Protein AF-0000000083591333 (afdb_homodimer)

Foldseek 3Di:
DPPPPCQPDQPFLPDDPVVVVVVLVVCLQQAEEEEPCLQPDPPDPLNQQQHQDPCLLPLVCFQWSLQRLLSLQVVVSVSRYDNDLVSHQAYEDRGEPVSQCVDPVQNALVSLLVVLQVVLVVCCVPPVQCVLQLQQRYEYEYEDPSCLCNPVPPPSCQPHHEYAYQQAWPPRPRHDPPRYAHAARERNDDQDPDAQDPVQQQAAEAEAEACPQDPLSVVLCVQPVPPPRYHYYNHDDPDPPLVRLRRYQEYEQDDGVGNGCHSVLSNLRRLHQYEYEDDIGPDHLVSPDVSVQQHHYHYSVCSNVVVVVSVPQDPVSSNRNSVVSPVQSQCDDGDSHDDPNHVNSSRSVSSVVSGDSDRND/DPPPPCQPDQPFLPDDPVNVVVLLVVCLQQAEEEEDCLQPDPPDPCNQQQHQDPCLLPLVCFQWSLQRLLSLQVVVSVSRYDNDLVSHQAYEDRGEPVSQCVDPVQNALVSLLVVLQVVLVVCCVPPVQCVLQLQQRYEYEYEDPSCLCNPVPPPSCQPHHEYAYQQAWPPRPRHDPPRYAHAARERNDDQDPDAQDPVQQQAAEAEAEACVQDPLSVVLCVQPCPPPRYHYYNHDDPDPPLVRLRRYQEYEQDDGVGNGCHSVLSNLRRLHQYEYEDDIGPDHLVSPDRSVQQHHYHYSVCSNVVVVVSVPQDPVSSNRNSVVSPVQSQCDDGDSHDDPNHVNSSRSVSSVVSGDSDRND

Sequence (722 aa):
MQNHHHQHPIQVPTTSWDLFAADFHDMLYNLKIFVYPDASNSSSPFSSVFLPHPNPLDPKLGNYFSEHMFKTSLLRASSFLTPHAQDAHFFFMPFSINSLRNDPRVRSEASIAGFVARYAEKIGREFGFWNASGGSDHFYLHCHSVGREAASRHRGLLNNAIQVTCSASYFQRFYVAHKDVGLPQVWPRPPERALNPPHARKRLVFFAGREKNSVVRQELIAAWANDTSMDIFSGNPPFPYEEGFRRSRYCLHVKGYEVNTARISDAMHYGCIPVIVSNHYDLPFNNVLDWSKFSIIVSHGDIPLLKQILLSISRHNYLNMYQNLCHVRKHFQWHRTPRTYDAFHMTLYQLWLRRGIHFFSMQNHHHQHPIQVPTTSWDLFAADFHDMLYNLKIFVYPDASNSSSPFSSVFLPHPNPLDPKLGNYFSEHMFKTSLLRASSFLTPHAQDAHFFFMPFSINSLRNDPRVRSEASIAGFVARYAEKIGREFGFWNASGGSDHFYLHCHSVGREAASRHRGLLNNAIQVTCSASYFQRFYVAHKDVGLPQVWPRPPERALNPPHARKRLVFFAGREKNSVVRQELIAAWANDTSMDIFSGNPPFPYEEGFRRSRYCLHVKGYEVNTARISDAMHYGCIPVIVSNHYDLPFNNVLDWSKFSIIVSHGDIPLLKQILLSISRHNYLNMYQNLCHVRKHFQWHRTPRTYDAFHMTLYQLWLRRGIHFFS

Radius of gyration: 26.91 Å; Cα contacts (8 Å, |Δi|>4): 1409; chains: 2; bounding box: 70×84×61 Å

Structure (mmCIF, N/CA/C/O backbone):
data_AF-0000000083591333-model_v1
#
loop_
_entity.id
_entity.type
_entity.pdbx_description
1 polymer 'Putative glycosyltransferase isoform X1'
#
loop_
_atom_site.group_PDB
_atom_site.id
_atom_site.type_symbol
_atom_site.label_atom_id
_atom_site.label_alt_id
_atom_site.label_comp_id
_atom_site.label_asym_id
_atom_site.label_entity_id
_atom_site.label_seq_id
_atom_site.pdbx_PDB_ins_code
_atom_site.Cartn_x
_atom_site.Cartn_y
_atom_site.Cartn_z
_atom_site.occupancy
_atom_site.B_iso_or_equiv
_atom_site.auth_seq_id
_atom_site.auth_comp_id
_atom_site.auth_asym_id
_atom_site.auth_atom_id
_atom_site.pdbx_PDB_model_num
ATOM 1 N N . MET A 1 1 ? -35.406 -26.406 -7.301 1 22.52 1 MET A N 1
ATOM 2 C CA . MET A 1 1 ? -34.656 -25.547 -6.375 1 22.52 1 MET A CA 1
ATOM 3 C C . MET A 1 1 ? -33.312 -25.109 -6.977 1 22.52 1 MET A C 1
ATOM 5 O O . MET A 1 1 ? -32.438 -25.938 -7.191 1 22.52 1 MET A O 1
ATOM 9 N N . GLN A 1 2 ? -33.312 -24.172 -7.961 1 23.28 2 GLN A N 1
ATOM 10 C CA . GLN A 1 2 ? -32.219 -23.688 -8.812 1 23.28 2 GLN A CA 1
ATOM 11 C C . GLN A 1 2 ? -31.078 -23.125 -7.98 1 23.28 2 GLN A C 1
ATOM 13 O O . GLN A 1 2 ? -31.266 -22.156 -7.234 1 23.28 2 GLN A O 1
ATOM 18 N N . ASN A 1 3 ? -30.203 -24 -7.48 1 26.41 3 ASN A N 1
ATOM 19 C CA . ASN A 1 3 ? -29 -23.734 -6.691 1 26.41 3 ASN A CA 1
ATOM 20 C C . ASN A 1 3 ? -28.109 -22.672 -7.359 1 26.41 3 ASN A C 1
ATOM 22 O O . ASN A 1 3 ? -27.516 -22.938 -8.406 1 26.41 3 ASN A O 1
ATOM 26 N N . HIS A 1 4 ? -28.5 -21.422 -7.316 1 30.33 4 HIS A N 1
ATOM 27 C CA . HIS A 1 4 ? -27.703 -20.281 -7.77 1 30.33 4 HIS A CA 1
ATOM 28 C C . HIS A 1 4 ? -26.281 -20.328 -7.215 1 30.33 4 HIS A C 1
ATOM 30 O O . HIS A 1 4 ? -26.094 -20.281 -6 1 30.33 4 HIS A O 1
ATOM 36 N N . HIS A 1 5 ? -25.531 -21.141 -7.836 1 32.5 5 HIS A N 1
ATOM 37 C CA . HIS A 1 5 ? -24.094 -21.188 -7.602 1 32.5 5 HIS A CA 1
ATOM 38 C C . HIS A 1 5 ? -23.484 -19.797 -7.594 1 32.5 5 HIS A C 1
ATOM 40 O O . HIS A 1 5 ? -23.609 -19.047 -8.57 1 32.5 5 HIS A O 1
ATOM 46 N N . HIS A 1 6 ? -23.516 -19.188 -6.5 1 32.84 6 HIS A N 1
ATOM 47 C CA . HIS A 1 6 ? -23.016 -17.844 -6.262 1 32.84 6 HIS A CA 1
ATOM 48 C C . HIS A 1 6 ? -21.562 -17.703 -6.688 1 32.84 6 HIS A C 1
ATOM 50 O O . HIS A 1 6 ? -20.672 -18.328 -6.086 1 32.84 6 HIS A O 1
ATOM 56 N N . GLN A 1 7 ? -21.406 -17.797 -7.996 1 35.38 7 GLN A N 1
ATOM 57 C CA . GLN A 1 7 ? -20.094 -17.266 -8.383 1 35.38 7 GLN A CA 1
ATOM 58 C C . GLN A 1 7 ? -19.766 -15.992 -7.617 1 35.38 7 GLN A C 1
ATOM 60 O O . GLN A 1 7 ? -20.578 -15.07 -7.555 1 35.38 7 GLN A O 1
ATOM 65 N N . HIS A 1 8 ? -19.047 -16.141 -6.711 1 40.19 8 HIS A N 1
ATOM 66 C CA . HIS A 1 8 ? -18.641 -14.992 -5.918 1 40.19 8 HIS A CA 1
ATOM 67 C C . HIS A 1 8 ? -18 -13.922 -6.789 1 40.19 8 HIS A C 1
ATOM 69 O O . HIS A 1 8 ? -17.141 -14.234 -7.629 1 40.19 8 HIS A O 1
ATOM 75 N N . PRO A 1 9 ? -18.625 -12.789 -6.891 1 38.97 9 PRO A N 1
ATOM 76 C CA . PRO A 1 9 ? -18.125 -11.758 -7.805 1 38.97 9 PRO A CA 1
ATOM 77 C C . PRO A 1 9 ? -16.719 -11.289 -7.457 1 38.97 9 PRO A C 1
ATOM 79 O O . PRO A 1 9 ? -16.406 -11.07 -6.281 1 38.97 9 PRO A O 1
ATOM 82 N N . ILE A 1 10 ? -15.734 -11.773 -8.188 1 42.09 10 ILE A N 1
ATOM 83 C CA . ILE A 1 10 ? -14.406 -11.156 -8.164 1 42.09 10 ILE A CA 1
ATOM 84 C C . ILE A 1 10 ? -14.531 -9.664 -8.453 1 42.09 10 ILE A C 1
ATOM 86 O O . ILE A 1 10 ? -15.242 -9.258 -9.375 1 42.09 10 ILE A O 1
ATOM 90 N N . GLN A 1 11 ? -14.234 -8.914 -7.488 1 44.5 11 GLN A N 1
ATOM 91 C CA . GLN A 1 11 ? -14.227 -7.496 -7.816 1 44.5 11 GLN A CA 1
ATOM 92 C C . GLN A 1 11 ? -13.375 -7.223 -9.055 1 44.5 11 GLN A C 1
ATOM 94 O O . GLN A 1 11 ? -12.273 -7.75 -9.188 1 44.5 11 GLN A O 1
ATOM 99 N N . VAL A 1 12 ? -14.016 -6.957 -10.242 1 42.66 12 VAL A N 1
ATOM 100 C CA . VAL A 1 12 ? -13.43 -6.551 -11.516 1 42.66 12 VAL A CA 1
ATOM 101 C C . VAL A 1 12 ? -12.414 -5.434 -11.281 1 42.66 12 VAL A C 1
ATOM 103 O O . VAL A 1 12 ? -12.672 -4.5 -10.523 1 42.66 12 VAL A O 1
ATOM 106 N N . PRO A 1 13 ? -11.102 -5.832 -11.602 1 51.75 13 PRO A N 1
ATOM 107 C CA . PRO A 1 13 ? -10.188 -4.688 -11.586 1 51.75 13 PRO A CA 1
ATOM 108 C C . PRO A 1 13 ? -10.789 -3.441 -12.227 1 51.75 13 PRO A C 1
ATOM 110 O O . PRO A 1 13 ? -11.398 -3.525 -13.297 1 51.75 13 PRO A O 1
ATOM 113 N N . THR A 1 14 ? -11.117 -2.391 -11.391 1 52.53 14 THR A N 1
ATOM 114 C CA . THR A 1 14 ? -11.867 -1.189 -11.742 1 52.53 14 THR A CA 1
ATOM 115 C C . THR A 1 14 ? -11.031 -0.264 -12.617 1 52.53 14 THR A C 1
ATOM 117 O O . THR A 1 14 ? -11.539 0.742 -13.125 1 52.53 14 THR A O 1
ATOM 120 N N . THR A 1 15 ? -9.68 -0.739 -12.852 1 60.66 15 THR A N 1
ATOM 121 C CA . THR A 1 15 ? -8.977 0.273 -13.625 1 60.66 15 THR A CA 1
ATOM 122 C C . THR A 1 15 ? -9.18 0.049 -15.125 1 60.66 15 THR A C 1
ATOM 124 O O . THR A 1 15 ? -8.969 -1.058 -15.625 1 60.66 15 THR A O 1
ATOM 127 N N . SER A 1 16 ? -9.625 0.992 -15.68 1 75.19 16 SER A N 1
ATOM 128 C CA . SER A 1 16 ? -9.75 0.927 -17.141 1 75.19 16 SER A CA 1
ATOM 129 C C . SER A 1 16 ? -8.398 0.689 -17.797 1 75.19 16 SER A C 1
ATOM 131 O O . SER A 1 16 ? -7.367 1.118 -17.281 1 75.19 16 SER A O 1
ATOM 133 N N . TRP A 1 17 ? -8.391 -0.098 -18.797 1 81.44 17 TRP A N 1
ATOM 134 C CA . TRP A 1 17 ? -7.176 -0.401 -19.531 1 81.44 17 TRP A CA 1
ATOM 135 C C . TRP A 1 17 ? -6.465 0.879 -19.969 1 81.44 17 TRP A C 1
ATOM 137 O O . TRP A 1 17 ? -5.234 0.947 -19.953 1 81.44 17 TRP A O 1
ATOM 147 N N . ASP A 1 18 ? -7.246 1.851 -20.25 1 83.88 18 ASP A N 1
ATOM 148 C CA . ASP A 1 18 ? -6.66 3.102 -20.719 1 83.88 18 ASP A CA 1
ATOM 149 C C . ASP A 1 18 ? -5.859 3.785 -19.609 1 83.88 18 ASP A C 1
ATOM 151 O O . ASP A 1 18 ? -4.77 4.309 -19.859 1 83.88 18 ASP A O 1
ATOM 155 N N . LEU A 1 19 ? -6.383 3.746 -18.5 1 87.44 19 LEU A N 1
ATOM 156 C CA . LEU A 1 19 ? -5.68 4.348 -17.375 1 87.44 19 LEU A CA 1
ATOM 157 C C . LEU A 1 19 ? -4.422 3.559 -17.031 1 87.44 19 LEU A C 1
ATOM 159 O O . LEU A 1 19 ? -3.369 4.145 -16.766 1 87.44 19 LEU A O 1
ATOM 163 N N . PHE A 1 20 ? -4.562 2.252 -17.109 1 89.81 20 PHE A N 1
ATOM 164 C CA . PHE A 1 20 ? -3.404 1.396 -16.875 1 89.81 20 PHE A CA 1
ATOM 165 C C . PHE A 1 20 ? -2.318 1.665 -17.906 1 89.81 20 PHE A C 1
ATOM 167 O O . PHE A 1 20 ? -1.159 1.892 -17.562 1 89.81 20 PHE A O 1
ATOM 174 N N . ALA A 1 21 ? -2.727 1.646 -19.125 1 90.62 21 ALA A N 1
ATOM 175 C CA . ALA A 1 21 ? -1.768 1.819 -20.203 1 90.62 21 ALA A CA 1
ATOM 176 C C . ALA A 1 21 ? -1.06 3.168 -20.109 1 90.62 21 ALA A C 1
ATOM 178 O O . ALA A 1 21 ? 0.156 3.254 -20.281 1 90.62 21 ALA A O 1
ATOM 179 N N . ALA A 1 22 ? -1.768 4.199 -19.781 1 90.56 22 ALA A N 1
ATOM 180 C CA . ALA A 1 22 ? -1.187 5.531 -19.672 1 90.56 22 ALA A CA 1
ATOM 181 C C . ALA A 1 22 ? -0.198 5.598 -18.5 1 90.56 22 ALA A C 1
ATOM 183 O O . ALA A 1 22 ? 0.906 6.129 -18.656 1 90.56 22 ALA A O 1
ATOM 184 N N . ASP A 1 23 ? -0.598 5.066 -17.359 1 91.38 23 ASP A N 1
ATOM 185 C CA . ASP A 1 23 ? 0.268 5.082 -16.188 1 91.38 23 ASP A CA 1
ATOM 186 C C . ASP A 1 23 ? 1.484 4.18 -16.391 1 91.38 23 ASP A C 1
ATOM 188 O O . ASP A 1 23 ? 2.574 4.48 -15.906 1 91.38 23 ASP A O 1
ATOM 192 N N . PHE A 1 24 ? 1.216 3.062 -17.078 1 94.38 24 PHE A N 1
ATOM 193 C CA . PHE A 1 24 ? 2.295 2.143 -17.406 1 94.38 24 PHE A CA 1
ATOM 194 C C . PHE A 1 24 ? 3.338 2.832 -18.281 1 94.38 24 PHE A C 1
ATOM 196 O O . PHE A 1 24 ? 4.539 2.68 -18.062 1 94.38 24 PHE A O 1
ATOM 203 N N . HIS A 1 25 ? 2.904 3.592 -19.219 1 93.25 25 HIS A N 1
ATOM 204 C CA . HIS A 1 25 ? 3.82 4.34 -20.062 1 93.25 25 HIS A CA 1
ATOM 205 C C . HIS A 1 25 ? 4.59 5.387 -19.266 1 93.25 25 HIS A C 1
ATOM 207 O O . HIS A 1 25 ? 5.781 5.594 -19.484 1 93.25 25 HIS A O 1
ATOM 213 N N . ASP A 1 26 ? 3.912 6.027 -18.375 1 92.69 26 ASP A N 1
ATOM 214 C CA . ASP A 1 26 ? 4.574 6.973 -17.469 1 92.69 26 ASP A CA 1
ATOM 215 C C . ASP A 1 26 ? 5.688 6.293 -16.688 1 92.69 26 ASP A C 1
ATOM 217 O O . ASP A 1 26 ? 6.766 6.859 -16.5 1 92.69 26 ASP A O 1
ATOM 221 N N . MET A 1 27 ? 5.43 5.098 -16.203 1 94.75 27 MET A N 1
ATOM 222 C CA . MET A 1 27 ? 6.43 4.324 -15.484 1 94.75 27 MET A CA 1
ATOM 223 C C . MET A 1 27 ? 7.652 4.055 -16.359 1 94.75 27 MET A C 1
ATOM 225 O O . MET A 1 27 ? 8.789 4.281 -15.93 1 94.75 27 MET A O 1
ATOM 229 N N . LEU A 1 28 ? 7.414 3.607 -17.594 1 95.31 28 LEU A N 1
ATOM 230 C CA . LEU A 1 28 ? 8.5 3.236 -18.484 1 95.31 28 LEU A CA 1
ATOM 231 C C . LEU A 1 28 ? 9.445 4.41 -18.719 1 95.31 28 LEU A C 1
ATOM 233 O O . LEU A 1 28 ? 10.656 4.219 -18.859 1 95.31 28 LEU A O 1
ATOM 237 N N . TYR A 1 29 ? 8.906 5.598 -18.609 1 92.25 29 TYR A N 1
ATOM 238 C CA . TYR A 1 29 ? 9.703 6.773 -18.953 1 92.25 29 TYR A CA 1
ATOM 239 C C . TYR A 1 29 ? 10.344 7.375 -17.703 1 92.25 29 TYR A C 1
ATOM 241 O O . TYR A 1 29 ? 11.414 7.988 -17.781 1 92.25 29 TYR A O 1
ATOM 249 N N . ASN A 1 30 ? 9.703 7.16 -16.578 1 92.5 30 ASN A N 1
ATOM 250 C CA . ASN A 1 30 ? 10.109 7.992 -15.445 1 92.5 30 ASN A CA 1
ATOM 251 C C . ASN A 1 30 ? 10.711 7.156 -14.32 1 92.5 30 ASN A C 1
ATOM 253 O O . ASN A 1 30 ? 11.469 7.668 -13.5 1 92.5 30 ASN A O 1
ATOM 257 N N . LEU A 1 31 ? 10.43 5.875 -14.203 1 95.88 31 LEU A N 1
ATOM 258 C CA . LEU A 1 31 ? 10.852 5.07 -13.062 1 95.88 31 LEU A CA 1
ATOM 259 C C . LEU A 1 31 ? 12.367 4.938 -13.016 1 95.88 31 LEU A C 1
ATOM 261 O O . LEU A 1 31 ? 13 4.594 -14.016 1 95.88 31 LEU A O 1
ATOM 265 N N . LYS A 1 32 ? 12.93 5.262 -11.891 1 96.44 32 LYS A N 1
ATOM 266 C CA . LYS A 1 32 ? 14.359 5.082 -11.641 1 96.44 32 LYS A CA 1
ATOM 267 C C . LYS A 1 32 ? 14.594 4.289 -10.359 1 96.44 32 LYS A C 1
ATOM 269 O O . LYS A 1 32 ? 13.984 4.566 -9.32 1 96.44 32 LYS A O 1
ATOM 274 N N . ILE A 1 33 ? 15.492 3.338 -10.461 1 97.75 33 ILE A N 1
ATOM 275 C CA . ILE A 1 33 ? 15.812 2.467 -9.336 1 97.75 33 ILE A CA 1
ATOM 276 C C . ILE A 1 33 ? 17.312 2.518 -9.055 1 97.75 33 ILE A C 1
ATOM 278 O O . ILE A 1 33 ? 18.125 2.416 -9.977 1 97.75 33 ILE A O 1
ATOM 282 N N . PHE A 1 34 ? 17.688 2.807 -7.828 1 97.94 34 PHE A N 1
ATOM 283 C CA . PHE A 1 34 ? 19.062 2.686 -7.355 1 97.94 34 PHE A CA 1
ATOM 284 C C . PHE A 1 34 ? 19.344 1.279 -6.836 1 97.94 34 PHE A C 1
ATOM 286 O O . PHE A 1 34 ? 18.625 0.79 -5.953 1 97.94 34 PHE A O 1
ATOM 293 N N . VAL A 1 35 ? 20.266 0.634 -7.402 1 98.25 35 VAL A N 1
ATOM 294 C CA . VAL A 1 35 ? 20.672 -0.689 -6.941 1 98.25 35 VAL A CA 1
ATOM 295 C C . VAL A 1 35 ? 21.922 -0.571 -6.078 1 98.25 35 VAL A C 1
ATOM 297 O O . VAL A 1 35 ? 22.938 0.012 -6.5 1 98.25 35 VAL A O 1
ATOM 300 N N . TYR A 1 36 ? 21.859 -1.067 -4.879 1 98 36 TYR A N 1
ATOM 301 C CA . TYR A 1 36 ? 23.031 -0.994 -4.016 1 98 36 TYR A CA 1
ATOM 302 C C . TYR A 1 36 ? 24.219 -1.723 -4.645 1 98 36 TYR A C 1
ATOM 304 O O . TYR A 1 36 ? 24.031 -2.754 -5.297 1 98 36 TYR A O 1
ATOM 312 N N . PRO A 1 37 ? 25.391 -1.319 -4.414 1 96.44 37 PRO A N 1
ATOM 313 C CA . PRO A 1 37 ? 26.578 -1.78 -5.145 1 96.44 37 PRO A CA 1
ATOM 314 C C . PRO A 1 37 ? 26.906 -3.244 -4.871 1 96.44 37 PRO A C 1
ATOM 316 O O . PRO A 1 37 ? 27.688 -3.854 -5.605 1 96.44 37 PRO A O 1
ATOM 319 N N . ASP A 1 38 ? 26.391 -3.82 -3.852 1 96.44 38 ASP A N 1
ATOM 320 C CA . ASP A 1 38 ? 26.625 -5.227 -3.541 1 96.44 38 ASP A CA 1
ATOM 321 C C . ASP A 1 38 ? 26.219 -6.121 -4.711 1 96.44 38 ASP A C 1
ATOM 323 O O . ASP A 1 38 ? 26.75 -7.223 -4.867 1 96.44 38 ASP A O 1
ATOM 327 N N . ALA A 1 39 ? 25.328 -5.684 -5.535 1 96.12 39 ALA A N 1
ATOM 328 C CA . ALA A 1 39 ? 24.828 -6.461 -6.66 1 96.12 39 ALA A CA 1
ATOM 329 C C . ALA A 1 39 ? 25.922 -6.727 -7.684 1 96.12 39 ALA A C 1
ATOM 331 O O . ALA A 1 39 ? 25.781 -7.586 -8.555 1 96.12 39 ALA A O 1
ATOM 332 N N . SER A 1 40 ? 27.016 -5.957 -7.625 1 94.19 40 SER A N 1
ATOM 333 C CA . SER A 1 40 ? 28.094 -6.098 -8.594 1 94.19 40 SER A CA 1
ATOM 334 C C . SER A 1 40 ? 29.453 -6.273 -7.898 1 94.19 40 SER A C 1
ATOM 336 O O . SER A 1 40 ? 30.5 -6.207 -8.539 1 94.19 40 SER A O 1
ATOM 338 N N . ASN A 1 41 ? 29.453 -6.445 -6.633 1 94.44 41 ASN A N 1
ATOM 339 C CA . ASN A 1 41 ? 30.688 -6.59 -5.867 1 94.44 41 ASN A CA 1
ATOM 340 C C . ASN A 1 41 ? 31.094 -8.055 -5.738 1 94.44 41 ASN A C 1
ATOM 342 O O . ASN A 1 41 ? 30.656 -8.75 -4.828 1 94.44 41 ASN A O 1
ATOM 346 N N . SER A 1 42 ? 32.062 -8.422 -6.508 1 92.56 42 SER A N 1
ATOM 347 C CA . SER A 1 42 ? 32.469 -9.82 -6.539 1 92.56 42 SER A CA 1
ATOM 348 C C . SER A 1 42 ? 33.5 -10.109 -5.445 1 92.56 42 SER A C 1
ATOM 350 O O . SER A 1 42 ? 33.812 -11.273 -5.18 1 92.56 42 SER A O 1
ATOM 352 N N . SER A 1 43 ? 34 -9.164 -4.711 1 91.62 43 SER A N 1
ATOM 353 C CA . SER A 1 43 ? 35.062 -9.336 -3.723 1 91.62 43 SER A CA 1
ATOM 354 C C . SER A 1 43 ? 34.469 -9.609 -2.336 1 91.62 43 SER A C 1
ATOM 356 O O . SER A 1 43 ? 35.188 -10.016 -1.427 1 91.62 43 SER A O 1
ATOM 358 N N . SER A 1 44 ? 33.219 -9.398 -2.199 1 89.88 44 SER A N 1
ATOM 359 C CA . SER A 1 44 ? 32.562 -9.602 -0.904 1 89.88 44 SER A CA 1
ATOM 360 C C . SER A 1 44 ? 32.531 -11.086 -0.534 1 89.88 44 SER A C 1
ATOM 362 O O . SER A 1 44 ? 32.312 -11.938 -1.396 1 89.88 44 SER A O 1
ATOM 364 N N . PRO A 1 45 ? 32.781 -11.406 0.753 1 89.38 45 PRO A N 1
ATOM 365 C CA . PRO A 1 45 ? 32.625 -12.797 1.194 1 89.38 45 PRO A CA 1
ATOM 366 C C . PRO A 1 45 ? 31.234 -13.352 0.948 1 89.38 45 PRO A C 1
ATOM 368 O O . PRO A 1 45 ? 31.047 -14.57 0.902 1 89.38 45 PRO A O 1
ATOM 371 N N . PHE A 1 46 ? 30.25 -12.5 0.772 1 91.94 46 PHE A N 1
ATOM 372 C CA . PHE A 1 46 ? 28.875 -12.914 0.506 1 91.94 46 PHE A CA 1
ATOM 373 C C . PHE A 1 46 ? 28.469 -12.57 -0.924 1 91.94 46 PHE A C 1
ATOM 375 O O . PHE A 1 46 ? 27.297 -12.336 -1.206 1 91.94 46 PHE A O 1
ATOM 382 N N . SER A 1 47 ? 29.453 -12.5 -1.783 1 93.12 47 SER A N 1
ATOM 383 C CA . SER A 1 47 ? 29.188 -12.078 -3.154 1 93.12 47 SER A CA 1
ATOM 384 C C . SER A 1 47 ? 28.125 -12.969 -3.811 1 93.12 47 SER A C 1
ATOM 386 O O . SER A 1 47 ? 27.297 -12.484 -4.586 1 93.12 47 SER A O 1
ATOM 388 N N . SER A 1 48 ? 28.062 -14.266 -3.516 1 91.25 48 SER A N 1
ATOM 389 C CA . SER A 1 48 ? 27.125 -15.195 -4.125 1 91.25 48 SER A CA 1
ATOM 390 C C . SER A 1 48 ? 25.688 -14.859 -3.748 1 91.25 48 SER A C 1
ATOM 392 O O . SER A 1 48 ? 24.75 -15.227 -4.465 1 91.25 48 SER A O 1
ATOM 394 N N . VAL A 1 49 ? 25.5 -14.188 -2.65 1 94.31 49 VAL A N 1
ATOM 395 C CA . VAL A 1 49 ? 24.188 -13.82 -2.143 1 94.31 49 VAL A CA 1
ATOM 396 C C . VAL A 1 49 ? 23.656 -12.617 -2.92 1 94.31 49 VAL A C 1
ATOM 398 O O . VAL A 1 49 ? 22.438 -12.461 -3.084 1 94.31 49 VAL A O 1
ATOM 401 N N . PHE A 1 50 ? 24.578 -11.82 -3.434 1 96.5 50 PHE A N 1
ATOM 402 C CA . PHE A 1 50 ? 24.172 -10.523 -3.969 1 96.5 50 PHE A CA 1
ATOM 403 C C . PHE A 1 50 ? 24.25 -10.523 -5.492 1 96.5 50 PHE A C 1
ATOM 405 O O . PHE A 1 50 ? 23.438 -9.875 -6.156 1 96.5 50 PHE A O 1
ATOM 412 N N . LEU A 1 51 ? 25.172 -11.258 -6.07 1 95.44 51 LEU A N 1
ATOM 413 C CA . LEU A 1 51 ? 25.391 -11.258 -7.516 1 95.44 51 LEU A CA 1
ATOM 414 C C . LEU A 1 51 ? 24.25 -11.977 -8.234 1 95.44 51 LEU A C 1
ATOM 416 O O . LEU A 1 51 ? 23.641 -12.891 -7.68 1 95.44 51 LEU A O 1
ATOM 420 N N . PRO A 1 52 ? 23.922 -11.492 -9.469 1 93.69 52 PRO A N 1
ATOM 421 C CA . PRO A 1 52 ? 22.953 -12.25 -10.25 1 93.69 52 PRO A CA 1
ATOM 422 C C . PRO A 1 52 ? 23.406 -13.68 -10.531 1 93.69 52 PRO A C 1
ATOM 424 O O . PRO A 1 52 ? 24.594 -13.93 -10.711 1 93.69 52 PRO A O 1
ATOM 427 N N . HIS A 1 53 ? 22.422 -14.516 -10.492 1 90.19 53 HIS A N 1
ATOM 428 C CA . HIS A 1 53 ? 22.75 -15.891 -10.859 1 90.19 53 HIS A CA 1
ATOM 429 C C . HIS A 1 53 ? 23.297 -15.969 -12.281 1 90.19 53 HIS A C 1
ATOM 431 O O . HIS A 1 53 ? 22.75 -15.344 -13.195 1 90.19 53 HIS A O 1
ATOM 437 N N . PRO A 1 54 ? 24.359 -16.656 -12.453 1 85.88 54 PRO A N 1
ATOM 438 C CA . PRO A 1 54 ? 24.984 -16.703 -13.781 1 85.88 54 PRO A CA 1
ATOM 439 C C . PRO A 1 54 ? 24.078 -17.328 -14.836 1 85.88 54 PRO A C 1
ATOM 441 O O . PRO A 1 54 ? 24.125 -16.938 -16 1 85.88 54 PRO A O 1
ATOM 444 N N . ASN A 1 55 ? 23.266 -18.328 -14.438 1 86.94 55 ASN A N 1
ATOM 445 C CA . ASN A 1 55 ? 22.312 -18.969 -15.336 1 86.94 55 ASN A CA 1
ATOM 446 C C . ASN A 1 55 ? 20.922 -19.062 -14.703 1 86.94 55 ASN A C 1
ATOM 448 O O . ASN A 1 55 ? 20.531 -20.141 -14.234 1 86.94 55 ASN A O 1
ATOM 452 N N . PRO A 1 56 ? 20.234 -18.047 -14.859 1 79.94 56 PRO A N 1
ATOM 453 C CA . PRO A 1 56 ? 18.922 -18.047 -14.211 1 79.94 56 PRO A CA 1
ATOM 454 C C . PRO A 1 56 ? 17.953 -19.047 -14.852 1 79.94 56 PRO A C 1
ATOM 456 O O . PRO A 1 56 ? 16.891 -19.344 -14.281 1 79.94 56 PRO A O 1
ATOM 459 N N . LEU A 1 57 ? 18.344 -19.562 -15.984 1 79.31 57 LEU A N 1
ATOM 460 C CA . LEU A 1 57 ? 17.484 -20.516 -16.656 1 79.31 57 LEU A CA 1
ATOM 461 C C . LEU A 1 57 ? 17.828 -21.953 -16.25 1 79.31 57 LEU A C 1
ATOM 463 O O . LEU A 1 57 ? 17.281 -22.906 -16.781 1 79.31 57 LEU A O 1
ATOM 467 N N . ASP A 1 58 ? 18.703 -22.016 -15.25 1 80.81 58 ASP A N 1
ATOM 468 C CA . ASP A 1 58 ? 19.031 -23.328 -14.711 1 80.81 58 ASP A CA 1
ATOM 469 C C . ASP A 1 58 ? 17.797 -24.031 -14.148 1 80.81 58 ASP A C 1
ATOM 471 O O . ASP A 1 58 ? 17.156 -23.516 -13.234 1 80.81 58 ASP A O 1
ATOM 475 N N . PRO A 1 59 ? 17.484 -25.125 -14.711 1 74.69 59 PRO A N 1
ATOM 476 C CA . PRO A 1 59 ? 16.281 -25.844 -14.25 1 74.69 59 PRO A CA 1
ATOM 477 C C . PRO A 1 59 ? 16.328 -26.172 -12.766 1 74.69 59 PRO A C 1
ATOM 479 O O . PRO A 1 59 ? 15.289 -26.375 -12.141 1 74.69 59 PRO A O 1
ATOM 482 N N . LYS A 1 60 ? 17.484 -26.141 -12.227 1 75.06 60 LYS A N 1
ATOM 483 C CA . LYS A 1 60 ? 17.656 -26.484 -10.82 1 75.06 60 LYS A CA 1
ATOM 484 C C . LYS A 1 60 ? 17.125 -25.375 -9.914 1 75.06 60 LYS A C 1
ATOM 486 O O . LYS A 1 60 ? 16.875 -25.594 -8.734 1 75.06 60 LYS A O 1
ATOM 491 N N . LEU A 1 61 ? 17.047 -24.219 -10.461 1 76.81 61 LEU A N 1
ATOM 492 C CA . LEU A 1 61 ? 16.516 -23.109 -9.664 1 76.81 61 LEU A CA 1
ATOM 493 C C . LEU A 1 61 ? 15.039 -23.344 -9.344 1 76.81 61 LEU A C 1
ATOM 495 O O . LEU A 1 61 ? 14.578 -23 -8.25 1 76.81 61 LEU A O 1
ATOM 499 N N . GLY A 1 62 ? 14.273 -23.938 -10.453 1 78.5 62 GLY A N 1
ATOM 500 C CA . GLY A 1 62 ? 12.891 -24.328 -10.234 1 78.5 62 GLY A CA 1
ATOM 501 C C . GLY A 1 62 ? 12.031 -23.203 -9.695 1 78.5 62 GLY A C 1
ATOM 502 O O . GLY A 1 62 ? 11.898 -22.156 -10.328 1 78.5 62 GLY A O 1
ATOM 503 N N . ASN A 1 63 ? 11.758 -23.312 -8.398 1 78.88 63 ASN A N 1
ATOM 504 C CA . ASN A 1 63 ? 10.797 -22.453 -7.727 1 78.88 63 ASN A CA 1
ATOM 505 C C . ASN A 1 63 ? 11.359 -21.047 -7.535 1 78.88 63 ASN A C 1
ATOM 507 O O . ASN A 1 63 ? 10.609 -20.109 -7.234 1 78.88 63 ASN A O 1
ATOM 511 N N . TYR A 1 64 ? 12.617 -20.906 -7.859 1 89.88 64 TYR A N 1
ATOM 512 C CA . TYR A 1 64 ? 13.242 -19.641 -7.508 1 89.88 64 TYR A CA 1
ATOM 513 C C . TYR A 1 64 ? 13.625 -18.859 -8.758 1 89.88 64 TYR A C 1
ATOM 515 O O . TYR A 1 64 ? 14.312 -17.828 -8.672 1 89.88 64 TYR A O 1
ATOM 523 N N . PHE A 1 65 ? 13.141 -19.375 -9.859 1 93.06 65 PHE A N 1
ATOM 524 C CA . PHE A 1 65 ? 13.43 -18.781 -11.156 1 93.06 65 PHE A CA 1
ATOM 525 C C . PHE A 1 65 ? 13.039 -17.312 -11.188 1 93.06 65 PHE A C 1
ATOM 527 O O . PHE A 1 65 ? 13.836 -16.469 -11.586 1 93.06 65 PHE A O 1
ATOM 534 N N . SER A 1 66 ? 11.852 -16.953 -10.703 1 95.19 66 SER A N 1
ATOM 535 C CA . SER A 1 66 ? 11.352 -15.586 -10.742 1 95.19 66 SER A CA 1
ATOM 536 C C . SER A 1 66 ? 12.258 -14.648 -9.953 1 95.19 66 SER A C 1
ATOM 538 O O . SER A 1 66 ? 12.531 -13.531 -10.398 1 95.19 66 SER A O 1
ATOM 540 N N . GLU A 1 67 ? 12.703 -15.102 -8.789 1 95 67 GLU A N 1
ATOM 541 C CA . GLU A 1 67 ? 13.594 -14.305 -7.949 1 95 67 GLU A CA 1
ATOM 542 C C . GLU A 1 67 ? 14.883 -13.945 -8.695 1 95 67 GLU A C 1
ATOM 544 O O . GLU A 1 67 ? 15.289 -12.781 -8.711 1 95 67 GLU A O 1
ATOM 549 N N . HIS A 1 68 ? 15.438 -14.875 -9.336 1 94.94 68 HIS A N 1
ATOM 550 C CA . HIS A 1 68 ? 16.703 -14.672 -10.023 1 94.94 68 HIS A CA 1
ATOM 551 C C . HIS A 1 68 ? 16.516 -13.906 -11.32 1 94.94 68 HIS A C 1
ATOM 553 O O . HIS A 1 68 ? 17.359 -13.07 -11.68 1 94.94 68 HIS A O 1
ATOM 559 N N . MET A 1 69 ? 15.445 -14.188 -12 1 95.31 69 MET A N 1
ATOM 560 C CA . MET A 1 69 ? 15.195 -13.508 -13.266 1 95.31 69 MET A CA 1
ATOM 561 C C . MET A 1 69 ? 14.953 -12.016 -13.039 1 95.31 69 MET A C 1
ATOM 563 O O . MET A 1 69 ? 15.367 -11.188 -13.852 1 95.31 69 MET A O 1
ATOM 567 N N . PHE A 1 70 ? 14.297 -11.68 -11.992 1 97.19 70 PHE A N 1
ATOM 568 C CA . PHE A 1 70 ? 14.055 -10.266 -11.734 1 97.19 70 PHE A CA 1
ATOM 569 C C . PHE A 1 70 ? 15.375 -9.5 -11.648 1 97.19 70 PHE A C 1
ATOM 571 O O . PHE A 1 70 ? 15.539 -8.469 -12.305 1 97.19 70 PHE A O 1
ATOM 578 N N . LYS A 1 71 ? 16.281 -9.992 -10.82 1 96.81 71 LYS A N 1
ATOM 579 C CA . LYS A 1 71 ? 17.578 -9.32 -10.656 1 96.81 71 LYS A CA 1
ATOM 580 C C . LYS A 1 71 ? 18.328 -9.242 -11.977 1 96.81 71 LYS A C 1
ATOM 582 O O . LYS A 1 71 ? 18.875 -8.188 -12.32 1 96.81 71 LYS A O 1
ATOM 587 N N . THR A 1 72 ? 18.312 -10.312 -12.672 1 95.62 72 THR A N 1
ATOM 588 C CA . THR A 1 72 ? 18.984 -10.352 -13.969 1 95.62 72 THR A CA 1
ATOM 589 C C . THR A 1 72 ? 18.391 -9.32 -14.922 1 95.62 72 THR A C 1
ATOM 591 O O . THR A 1 72 ? 19.109 -8.555 -15.562 1 95.62 72 THR A O 1
ATOM 594 N N . SER A 1 73 ? 17.078 -9.297 -15.008 1 96.69 73 SER A N 1
ATOM 595 C CA . SER A 1 73 ? 16.375 -8.367 -15.891 1 96.69 73 SER A CA 1
ATOM 596 C C . SER A 1 73 ? 16.609 -6.918 -15.477 1 96.69 73 SER A C 1
ATOM 598 O O . SER A 1 73 ? 16.875 -6.059 -16.312 1 96.69 73 SER A O 1
ATOM 600 N N . LEU A 1 74 ? 16.531 -6.68 -14.148 1 97.75 74 LEU A N 1
ATOM 601 C CA . LEU A 1 74 ? 16.703 -5.324 -13.633 1 97.75 74 LEU A CA 1
ATOM 602 C C . LEU A 1 74 ? 18.094 -4.781 -13.984 1 97.75 74 LEU A C 1
ATOM 604 O O . LEU A 1 74 ? 18.219 -3.658 -14.477 1 97.75 74 LEU A O 1
ATOM 608 N N . LEU A 1 75 ? 19.125 -5.57 -13.812 1 96.06 75 LEU A N 1
ATOM 609 C CA . LEU A 1 75 ? 20.5 -5.133 -14.016 1 96.06 75 LEU A CA 1
ATOM 610 C C . LEU A 1 75 ? 20.797 -4.934 -15.5 1 96.06 75 LEU A C 1
ATOM 612 O O . LEU A 1 75 ? 21.766 -4.273 -15.859 1 96.06 75 LEU A O 1
ATOM 616 N N . ARG A 1 76 ? 19.938 -5.457 -16.328 1 94.06 76 ARG A N 1
ATOM 617 C CA . ARG A 1 76 ? 20.125 -5.309 -17.781 1 94.06 76 ARG A CA 1
ATOM 618 C C . ARG A 1 76 ? 19.25 -4.184 -18.328 1 94.06 76 ARG A C 1
ATOM 620 O O . ARG A 1 76 ? 19.422 -3.754 -19.469 1 94.06 76 ARG A O 1
ATOM 627 N N . ALA A 1 77 ? 18.312 -3.793 -17.578 1 94.75 77 ALA A N 1
ATOM 628 C CA . ALA A 1 77 ? 17.391 -2.744 -18 1 94.75 77 ALA A CA 1
ATOM 629 C C . ALA A 1 77 ? 17.906 -1.363 -17.609 1 94.75 77 ALA A C 1
ATOM 631 O O . ALA A 1 77 ? 17.344 -0.698 -16.75 1 94.75 77 ALA A O 1
ATOM 632 N N . SER A 1 78 ? 18.766 -0.823 -18.328 1 91.31 78 SER A N 1
ATOM 633 C CA . SER A 1 78 ? 19.5 0.398 -17.984 1 91.31 78 SER A CA 1
ATOM 634 C C . SER A 1 78 ? 18.547 1.591 -17.875 1 91.31 78 SER A C 1
ATOM 636 O O . SER A 1 78 ? 18.797 2.516 -17.109 1 91.31 78 SER A O 1
ATOM 638 N N . SER A 1 79 ? 17.484 1.564 -18.641 1 95.25 79 SER A N 1
ATOM 639 C CA . SER A 1 79 ? 16.547 2.689 -18.656 1 95.25 79 SER A CA 1
ATOM 640 C C . SER A 1 79 ? 15.906 2.877 -17.281 1 95.25 79 SER A C 1
ATOM 642 O O . SER A 1 79 ? 15.43 3.965 -16.953 1 95.25 79 SER A O 1
ATOM 644 N N . PHE A 1 80 ? 15.875 1.848 -16.453 1 97.56 80 PHE A N 1
ATOM 645 C CA . PHE A 1 80 ? 15.242 1.926 -15.141 1 97.56 80 PHE A CA 1
ATOM 646 C C . PHE A 1 80 ? 16.266 2.199 -14.047 1 97.56 80 PHE A C 1
ATOM 648 O O . PHE A 1 80 ? 15.906 2.402 -12.891 1 97.56 80 PHE A O 1
ATOM 655 N N . LEU A 1 81 ? 17.516 2.197 -14.375 1 97.75 81 LEU A N 1
ATOM 656 C CA . LEU A 1 81 ? 18.547 2.305 -13.359 1 97.75 81 LEU A CA 1
ATOM 657 C C . LEU A 1 81 ? 19.109 3.725 -13.289 1 97.75 81 LEU A C 1
ATOM 659 O O . LEU A 1 81 ? 19.109 4.441 -14.289 1 97.75 81 LEU A O 1
ATOM 663 N N . THR A 1 82 ? 19.469 4.148 -12.086 1 97.38 82 THR A N 1
ATOM 664 C CA . THR A 1 82 ? 20.156 5.41 -11.875 1 97.38 82 THR A CA 1
ATOM 665 C C . THR A 1 82 ? 21.281 5.246 -10.852 1 97.38 82 THR A C 1
ATOM 667 O O . THR A 1 82 ? 21.125 4.535 -9.859 1 97.38 82 THR A O 1
ATOM 670 N N . PRO A 1 83 ? 22.422 5.816 -11.117 1 95.5 83 PRO A N 1
ATOM 671 C CA . PRO A 1 83 ? 23.484 5.809 -10.117 1 95.5 83 PRO A CA 1
ATOM 672 C C . PRO A 1 83 ? 23.312 6.898 -9.062 1 95.5 83 PRO A C 1
ATOM 674 O O . PRO A 1 83 ? 24.047 6.922 -8.062 1 95.5 83 PRO A O 1
ATOM 677 N N . HIS A 1 84 ? 22.359 7.773 -9.25 1 94.62 84 HIS A N 1
ATOM 678 C CA . HIS A 1 84 ? 22.125 8.891 -8.344 1 94.62 84 HIS A CA 1
ATOM 679 C C . HIS A 1 84 ? 20.922 8.625 -7.441 1 94.62 84 HIS A C 1
ATOM 681 O O . HIS A 1 84 ? 19.781 8.672 -7.891 1 94.62 84 HIS A O 1
ATOM 687 N N . ALA A 1 85 ? 21.188 8.453 -6.18 1 92.62 85 ALA A N 1
ATOM 688 C CA . ALA A 1 85 ? 20.141 8.125 -5.207 1 92.62 85 ALA A CA 1
ATOM 689 C C . ALA A 1 85 ? 19.047 9.18 -5.203 1 92.62 85 ALA A C 1
ATOM 691 O O . ALA A 1 85 ? 17.875 8.852 -4.996 1 92.62 85 ALA A O 1
ATOM 692 N N . GLN A 1 86 ? 19.344 10.398 -5.453 1 86.38 86 GLN A N 1
ATOM 693 C CA . GLN A 1 86 ? 18.391 11.492 -5.375 1 86.38 86 GLN A CA 1
ATOM 694 C C . GLN A 1 86 ? 17.344 11.398 -6.492 1 86.38 86 GLN A C 1
ATOM 696 O O . GLN A 1 86 ? 16.266 11.977 -6.391 1 86.38 86 GLN A O 1
ATOM 701 N N . ASP A 1 87 ? 17.734 10.617 -7.555 1 90.69 87 ASP A N 1
ATOM 702 C CA . ASP A 1 87 ? 16.844 10.469 -8.695 1 90.69 87 ASP A CA 1
ATOM 703 C C . ASP A 1 87 ? 15.992 9.203 -8.57 1 90.69 87 ASP A C 1
ATOM 705 O O . ASP A 1 87 ? 15.07 8.992 -9.359 1 90.69 87 ASP A O 1
ATOM 709 N N . ALA A 1 88 ? 16.297 8.43 -7.582 1 94.5 88 ALA A N 1
ATOM 710 C CA . ALA A 1 88 ? 15.688 7.102 -7.496 1 94.5 88 ALA A CA 1
ATOM 711 C C . ALA A 1 88 ? 14.297 7.176 -6.871 1 94.5 88 ALA A C 1
ATOM 713 O O . ALA A 1 88 ? 14.078 7.914 -5.906 1 94.5 88 ALA A O 1
ATOM 714 N N . HIS A 1 89 ? 13.398 6.449 -7.465 1 93.44 89 HIS A N 1
ATOM 715 C CA . HIS A 1 89 ? 12.094 6.234 -6.844 1 93.44 89 HIS A CA 1
ATOM 716 C C . HIS A 1 89 ? 12.141 5.086 -5.84 1 93.44 89 HIS A C 1
ATOM 718 O O . HIS A 1 89 ? 11.414 5.09 -4.848 1 93.44 89 HIS A O 1
ATOM 724 N N . PHE A 1 90 ? 13 4.137 -6.199 1 96.5 90 PHE A N 1
ATOM 725 C CA . PHE A 1 90 ? 13.125 2.955 -5.352 1 96.5 90 PHE A CA 1
ATOM 726 C C . PHE A 1 90 ? 14.586 2.535 -5.223 1 96.5 90 PHE A C 1
ATOM 728 O O . PHE A 1 90 ? 15.414 2.881 -6.07 1 96.5 90 PHE A O 1
ATOM 735 N N . PHE A 1 91 ? 14.859 1.864 -4.172 1 97.69 91 PHE A N 1
ATOM 736 C CA . PHE A 1 91 ? 16.172 1.298 -3.867 1 97.69 91 PHE A CA 1
ATOM 737 C C . PHE A 1 91 ? 16.078 -0.22 -3.75 1 97.69 91 PHE A C 1
ATOM 739 O O . PHE A 1 91 ? 15.281 -0.746 -2.975 1 97.69 91 PHE A O 1
ATOM 746 N N . PHE A 1 92 ? 16.875 -0.918 -4.551 1 98.5 92 PHE A N 1
ATOM 747 C CA . PHE A 1 92 ? 16.828 -2.375 -4.594 1 98.5 92 PHE A CA 1
ATOM 748 C C . PHE A 1 92 ? 17.875 -2.979 -3.672 1 98.5 92 PHE A C 1
ATOM 750 O O . PHE A 1 92 ? 19.062 -2.652 -3.775 1 98.5 92 PHE A O 1
ATOM 757 N N . MET A 1 93 ? 17.438 -3.764 -2.697 1 98.5 93 MET A N 1
ATOM 758 C CA . MET A 1 93 ? 18.312 -4.578 -1.863 1 98.5 93 MET A CA 1
ATOM 759 C C . MET A 1 93 ? 18.578 -5.93 -2.52 1 98.5 93 MET A C 1
ATOM 761 O O . MET A 1 93 ? 17.766 -6.848 -2.426 1 98.5 93 MET A O 1
ATOM 765 N N . PRO A 1 94 ? 19.734 -6.121 -3.084 1 97.94 94 PRO A N 1
ATOM 766 C CA . PRO A 1 94 ? 19.922 -7.18 -4.078 1 97.94 94 PRO A CA 1
ATOM 767 C C . PRO A 1 94 ? 20.281 -8.523 -3.451 1 97.94 94 PRO A C 1
ATOM 769 O O . PRO A 1 94 ? 20.75 -9.43 -4.148 1 97.94 94 PRO A O 1
ATOM 772 N N . PHE A 1 95 ? 20.062 -8.742 -2.17 1 97 95 PHE A N 1
ATOM 773 C CA . PHE A 1 95 ? 20.359 -10.055 -1.615 1 97 95 PHE A CA 1
ATOM 774 C C . PHE A 1 95 ? 19.344 -11.086 -2.113 1 97 95 PHE A C 1
ATOM 776 O O . PHE A 1 95 ? 18.188 -10.766 -2.352 1 97 95 PHE A O 1
ATOM 783 N N . SER A 1 96 ? 19.812 -12.273 -2.293 1 94.5 96 SER A N 1
ATOM 784 C CA . SER A 1 96 ? 18.969 -13.406 -2.666 1 94.5 96 SER A CA 1
ATOM 785 C C . SER A 1 96 ? 18.719 -14.328 -1.474 1 94.5 96 SER A C 1
ATOM 787 O O . SER A 1 96 ? 19.656 -14.922 -0.936 1 94.5 96 SER A O 1
ATOM 789 N N . ILE A 1 97 ? 17.5 -14.469 -1.14 1 93.94 97 ILE A N 1
ATOM 790 C CA . ILE A 1 97 ? 17.156 -15.344 -0.025 1 93.94 97 ILE A CA 1
ATOM 791 C C . ILE A 1 97 ? 17.391 -16.797 -0.42 1 93.94 97 ILE A C 1
ATOM 793 O O . ILE A 1 97 ? 17.812 -17.609 0.406 1 93.94 97 ILE A O 1
ATOM 797 N N . ASN A 1 98 ? 17.109 -17.078 -1.682 1 91.69 98 ASN A N 1
ATOM 798 C CA . ASN A 1 98 ? 17.438 -18.422 -2.172 1 91.69 98 ASN A CA 1
ATOM 799 C C . ASN A 1 98 ? 18.922 -18.734 -1.993 1 91.69 98 ASN A C 1
ATOM 801 O O . ASN A 1 98 ? 19.281 -19.828 -1.547 1 91.69 98 ASN A O 1
ATOM 805 N N . SER A 1 99 ? 19.766 -17.781 -2.301 1 91.44 99 SER A N 1
ATOM 806 C CA . SER A 1 99 ? 21.203 -17.969 -2.143 1 91.44 99 SER A CA 1
ATOM 807 C C . SER A 1 99 ? 21.594 -18.047 -0.67 1 91.44 99 SER A C 1
ATOM 809 O O . SER A 1 99 ? 22.5 -18.812 -0.296 1 91.44 99 SER A O 1
ATOM 811 N N . LEU A 1 100 ? 20.953 -17.266 0.18 1 93 100 LEU A N 1
ATOM 812 C CA . LEU A 1 100 ? 21.219 -17.297 1.613 1 93 100 LEU A CA 1
ATOM 813 C C . LEU A 1 100 ? 20.922 -18.672 2.199 1 93 100 LEU A C 1
ATOM 815 O O . LEU A 1 100 ? 21.703 -19.188 3.014 1 93 100 LEU A O 1
ATOM 819 N N . ARG A 1 101 ? 19.859 -19.25 1.781 1 90.31 101 ARG A N 1
ATOM 820 C CA . ARG A 1 101 ? 19.453 -20.547 2.299 1 90.31 101 ARG A CA 1
ATOM 821 C C . ARG A 1 101 ? 20.5 -21.609 1.964 1 90.31 101 ARG A C 1
ATOM 823 O O . ARG A 1 101 ? 20.594 -22.625 2.656 1 90.31 101 ARG A O 1
ATOM 830 N N . ASN A 1 102 ? 21.219 -21.406 0.887 1 87.69 102 ASN A N 1
ATOM 831 C CA . ASN A 1 102 ? 22.219 -22.375 0.447 1 87.69 102 ASN A CA 1
ATOM 832 C C . ASN A 1 102 ? 23.594 -22.062 1.035 1 87.69 102 ASN A C 1
ATOM 834 O O . ASN A 1 102 ? 24.547 -22.828 0.826 1 87.69 102 ASN A O 1
ATOM 838 N N . ASP A 1 103 ? 23.719 -20.953 1.703 1 89.81 103 ASP A N 1
ATOM 839 C CA . ASP A 1 103 ? 24.984 -20.594 2.352 1 89.81 103 ASP A CA 1
ATOM 840 C C . ASP A 1 103 ? 25.094 -21.219 3.736 1 89.81 103 ASP A C 1
ATOM 842 O O . ASP A 1 103 ? 24.266 -20.953 4.613 1 89.81 103 ASP A O 1
ATOM 846 N N . PRO A 1 104 ? 26.062 -21.969 3.986 1 88.5 104 PRO A N 1
ATOM 847 C CA . PRO A 1 104 ? 26.172 -22.703 5.254 1 88.5 104 PRO A CA 1
ATOM 848 C C . PRO A 1 104 ? 26.297 -21.766 6.457 1 88.5 104 PRO A C 1
ATOM 850 O O . PRO A 1 104 ? 26 -22.172 7.586 1 88.5 104 PRO A O 1
ATOM 853 N N . ARG A 1 105 ? 26.656 -20.594 6.32 1 89.25 105 ARG A N 1
ATOM 854 C CA . ARG A 1 105 ? 26.844 -19.656 7.422 1 89.25 105 ARG A CA 1
ATOM 855 C C . ARG A 1 105 ? 25.516 -19.078 7.879 1 89.25 105 ARG A C 1
ATOM 857 O O . ARG A 1 105 ? 25.391 -18.562 8.992 1 89.25 105 ARG A O 1
ATOM 864 N N . VAL A 1 106 ? 24.438 -19.047 6.984 1 87.19 106 VAL A N 1
ATOM 865 C CA . VAL A 1 106 ? 23.188 -18.344 7.234 1 87.19 106 VAL A CA 1
ATOM 866 C C . VAL A 1 106 ? 22.031 -19.141 6.656 1 87.19 106 VAL A C 1
ATOM 868 O O . VAL A 1 106 ? 21.188 -18.609 5.938 1 87.19 106 VAL A O 1
ATOM 871 N N . ARG A 1 107 ? 21.766 -20.344 7.094 1 82.81 107 ARG A N 1
ATOM 872 C CA . ARG A 1 107 ? 20.828 -21.234 6.414 1 82.81 107 ARG A CA 1
ATOM 873 C C . ARG A 1 107 ? 19.469 -21.25 7.113 1 82.81 107 ARG A C 1
ATOM 875 O O . ARG A 1 107 ? 18.438 -21.469 6.469 1 82.81 107 ARG A O 1
ATOM 882 N N . SER A 1 108 ? 19.5 -21.047 8.352 1 88.69 108 SER A N 1
ATOM 883 C CA . SER A 1 108 ? 18.25 -21.125 9.094 1 88.69 108 SER A CA 1
ATOM 884 C C . SER A 1 108 ? 17.391 -19.891 8.859 1 88.69 108 SER A C 1
ATOM 886 O O . SER A 1 108 ? 17.922 -18.828 8.508 1 88.69 108 SER A O 1
ATOM 888 N N . GLU A 1 109 ? 16.078 -20.016 9.039 1 90.38 109 GLU A N 1
ATOM 889 C CA . GLU A 1 109 ? 15.156 -18.891 8.898 1 90.38 109 GLU A CA 1
ATOM 890 C C . GLU A 1 109 ? 15.555 -17.734 9.805 1 90.38 109 GLU A C 1
ATOM 892 O O . GLU A 1 109 ? 15.547 -16.578 9.383 1 90.38 109 GLU A O 1
ATOM 897 N N . ALA A 1 110 ? 15.938 -18.109 10.984 1 92 110 ALA A N 1
ATOM 898 C CA . ALA A 1 110 ? 16.328 -17.078 11.945 1 92 110 ALA A CA 1
ATOM 899 C C . ALA A 1 110 ? 17.594 -16.359 11.5 1 92 110 ALA A C 1
ATOM 901 O O . ALA A 1 110 ? 17.703 -15.148 11.641 1 92 110 ALA A O 1
ATOM 902 N N . SER A 1 111 ? 18.562 -17.109 10.992 1 94 111 SER A N 1
ATOM 903 C CA . SER A 1 111 ? 19.812 -16.516 10.539 1 94 111 SER A CA 1
ATOM 904 C C . SER A 1 111 ? 19.609 -15.664 9.289 1 94 111 SER A C 1
ATOM 906 O O . SER A 1 111 ? 20.266 -14.641 9.109 1 94 111 SER A O 1
ATOM 908 N N . ILE A 1 112 ? 18.719 -16.062 8.469 1 95 112 ILE A N 1
ATOM 909 C CA . ILE A 1 112 ? 18.391 -15.289 7.281 1 95 112 ILE A CA 1
ATOM 910 C C . ILE A 1 112 ? 17.75 -13.961 7.691 1 95 112 ILE A C 1
ATOM 912 O O . ILE A 1 112 ? 18.156 -12.898 7.199 1 95 112 ILE A O 1
ATOM 916 N N . ALA A 1 113 ? 16.828 -14.031 8.625 1 95.88 113 ALA A N 1
ATOM 917 C CA . ALA A 1 113 ? 16.203 -12.82 9.141 1 95.88 113 ALA A CA 1
ATOM 918 C C . ALA A 1 113 ? 17.25 -11.883 9.742 1 95.88 113 ALA A C 1
ATOM 920 O O . ALA A 1 113 ? 17.188 -10.664 9.547 1 95.88 113 ALA A O 1
ATOM 921 N N . GLY A 1 114 ? 18.172 -12.477 10.469 1 96.62 114 GLY A N 1
ATOM 922 C CA . GLY A 1 114 ? 19.266 -11.688 11.031 1 96.62 114 GLY A CA 1
ATOM 923 C C . GLY A 1 114 ? 20.141 -11.047 9.969 1 96.62 114 GLY A C 1
ATOM 924 O O . GLY A 1 114 ? 20.516 -9.883 10.094 1 96.62 114 GLY A O 1
ATOM 925 N N . PHE A 1 115 ? 20.453 -11.781 8.953 1 96.56 115 PHE A N 1
ATOM 926 C CA . PHE A 1 115 ? 21.281 -11.273 7.855 1 96.56 115 PHE A CA 1
ATOM 927 C C . PHE A 1 115 ? 20.594 -10.086 7.184 1 96.56 115 PHE A C 1
ATOM 929 O O . PHE A 1 115 ? 21.234 -9.047 6.965 1 96.56 115 PHE A O 1
ATOM 936 N N . VAL A 1 116 ? 19.344 -10.227 6.879 1 97.06 116 VAL A N 1
ATOM 937 C CA . VAL A 1 116 ? 18.578 -9.195 6.176 1 97.06 116 VAL A CA 1
ATOM 938 C C . VAL A 1 116 ? 18.484 -7.945 7.051 1 97.06 116 VAL A C 1
ATOM 940 O O . VAL A 1 116 ? 18.625 -6.824 6.559 1 97.06 116 VAL A O 1
ATOM 943 N N . ALA A 1 117 ? 18.234 -8.148 8.32 1 97.81 117 ALA A N 1
ATOM 944 C CA . ALA A 1 117 ? 18.188 -7.031 9.258 1 97.81 117 ALA A CA 1
ATOM 945 C C . ALA A 1 117 ? 19.516 -6.285 9.305 1 97.81 117 ALA A C 1
ATOM 947 O O . ALA A 1 117 ? 19.547 -5.055 9.227 1 97.81 117 ALA A O 1
ATOM 948 N N . ARG A 1 118 ? 20.609 -7.02 9.414 1 97.19 118 ARG A N 1
ATOM 949 C CA . ARG A 1 118 ? 21.938 -6.418 9.469 1 97.19 118 ARG A CA 1
ATOM 950 C C . ARG A 1 118 ? 22.266 -5.699 8.164 1 97.19 118 ARG A C 1
ATOM 952 O O . ARG A 1 118 ? 22.953 -4.672 8.172 1 97.19 118 ARG A O 1
ATOM 959 N N . TYR A 1 119 ? 21.797 -6.289 7.094 1 97.44 119 TYR A N 1
ATOM 960 C CA . TYR A 1 119 ? 22.031 -5.637 5.812 1 97.44 119 TYR A CA 1
ATOM 961 C C . TYR A 1 119 ? 21.344 -4.281 5.75 1 97.44 119 TYR A C 1
ATOM 963 O O . TYR A 1 119 ? 21.922 -3.299 5.277 1 97.44 119 TYR A O 1
ATOM 971 N N . ALA A 1 120 ? 20.078 -4.227 6.184 1 97.62 120 ALA A N 1
ATOM 972 C CA . ALA A 1 120 ? 19.344 -2.963 6.238 1 97.62 120 ALA A CA 1
ATOM 973 C C . ALA A 1 120 ? 20.078 -1.941 7.102 1 97.62 120 ALA A C 1
ATOM 975 O O . ALA A 1 120 ? 20.203 -0.773 6.723 1 97.62 120 ALA A O 1
ATOM 976 N N . GLU A 1 121 ? 20.578 -2.422 8.18 1 97.56 121 GLU A N 1
ATOM 977 C CA . GLU A 1 121 ? 21.344 -1.542 9.062 1 97.56 121 GLU A CA 1
ATOM 978 C C . GLU A 1 121 ? 22.625 -1.062 8.383 1 97.56 121 GLU A C 1
ATOM 980 O O . GLU A 1 121 ? 22.984 0.111 8.492 1 97.56 121 GLU A O 1
ATOM 985 N N . LYS A 1 122 ? 23.297 -1.975 7.719 1 96.94 122 LYS A N 1
ATOM 986 C CA . LYS A 1 122 ? 24.547 -1.656 7.027 1 96.94 122 LYS A CA 1
ATOM 987 C C . LYS A 1 122 ? 24.328 -0.567 5.98 1 96.94 122 LYS A C 1
ATOM 989 O O . LYS A 1 122 ? 25.062 0.418 5.941 1 96.94 122 LYS A O 1
ATOM 994 N N . ILE A 1 123 ? 23.297 -0.709 5.141 1 96.81 123 ILE A N 1
ATOM 995 C CA . ILE A 1 123 ? 23.109 0.268 4.074 1 96.81 123 ILE A CA 1
ATOM 996 C C . ILE A 1 123 ? 22.641 1.597 4.672 1 96.81 123 ILE A C 1
ATOM 998 O O . ILE A 1 123 ? 22.938 2.662 4.129 1 96.81 123 ILE A O 1
ATOM 1002 N N . GLY A 1 124 ? 21.922 1.561 5.773 1 95.25 124 GLY A N 1
ATOM 1003 C CA . GLY A 1 124 ? 21.594 2.789 6.48 1 95.25 124 GLY A CA 1
ATOM 1004 C C . GLY A 1 124 ? 22.812 3.543 6.961 1 95.25 124 GLY A C 1
ATOM 1005 O O . GLY A 1 124 ? 22.891 4.766 6.832 1 95.25 124 GLY A O 1
ATOM 1006 N N . ARG A 1 125 ? 23.734 2.818 7.477 1 95.75 125 ARG A N 1
ATOM 1007 C CA . ARG A 1 125 ? 24.953 3.41 8.016 1 95.75 125 ARG A CA 1
ATOM 1008 C C . ARG A 1 125 ? 25.875 3.889 6.898 1 95.75 125 ARG A C 1
ATOM 1010 O O . ARG A 1 125 ? 26.422 4.988 6.969 1 95.75 125 ARG A O 1
ATOM 1017 N N . GLU A 1 126 ? 26.031 3.109 5.871 1 95.88 126 GLU A N 1
ATOM 1018 C CA . GLU A 1 126 ? 27.047 3.346 4.848 1 95.88 126 GLU A CA 1
ATOM 1019 C C . GLU A 1 126 ? 26.578 4.375 3.826 1 95.88 126 GLU A C 1
ATOM 1021 O O . GLU A 1 126 ? 27.375 5.188 3.342 1 95.88 126 GLU A O 1
ATOM 1026 N N . PHE A 1 127 ? 25.281 4.371 3.475 1 94.5 127 PHE A N 1
ATOM 1027 C CA . PHE A 1 127 ? 24.797 5.219 2.389 1 94.5 127 PHE A CA 1
ATOM 1028 C C . PHE A 1 127 ? 23.844 6.277 2.914 1 94.5 127 PHE A C 1
ATOM 1030 O O . PHE A 1 127 ? 23.719 7.355 2.33 1 94.5 127 PHE A O 1
ATOM 1037 N N . GLY A 1 128 ? 23.016 5.879 3.896 1 91.25 128 GLY A N 1
ATOM 1038 C CA . GLY A 1 128 ? 22.109 6.828 4.527 1 91.25 128 GLY A CA 1
ATOM 1039 C C . GLY A 1 128 ? 20.781 6.934 3.822 1 91.25 128 GLY A C 1
ATOM 1040 O O . GLY A 1 128 ? 19.828 7.488 4.371 1 91.25 128 GLY A O 1
ATOM 1041 N N . PHE A 1 129 ? 20.562 6.395 2.598 1 90.75 129 PHE A N 1
ATOM 1042 C CA . PHE A 1 129 ? 19.312 6.496 1.845 1 90.75 129 PHE A CA 1
ATOM 1043 C C . PHE A 1 129 ? 18.172 5.805 2.588 1 90.75 129 PHE A C 1
ATOM 1045 O O . PHE A 1 129 ? 17.047 6.305 2.604 1 90.75 129 PHE A O 1
ATOM 1052 N N . TRP A 1 130 ? 18.469 4.668 3.24 1 92.94 130 TRP A N 1
ATOM 1053 C CA . TRP A 1 130 ? 17.484 3.945 4.047 1 92.94 130 TRP A CA 1
ATOM 1054 C C . TRP A 1 130 ? 16.938 4.832 5.156 1 92.94 130 TRP A C 1
ATOM 1056 O O . TRP A 1 130 ? 15.719 4.887 5.363 1 92.94 130 TRP A O 1
ATOM 1066 N N . ASN A 1 131 ? 17.781 5.52 5.785 1 86.69 131 ASN A N 1
ATOM 1067 C CA . ASN A 1 131 ? 17.406 6.352 6.922 1 86.69 131 ASN A CA 1
ATOM 1068 C C . ASN A 1 131 ? 16.5 7.508 6.5 1 86.69 131 ASN A C 1
ATOM 1070 O O . ASN A 1 131 ? 15.641 7.941 7.266 1 86.69 131 ASN A O 1
ATOM 1074 N N . ALA A 1 132 ? 16.688 7.918 5.336 1 81.81 132 ALA A N 1
ATOM 1075 C CA . ALA A 1 132 ? 15.938 9.07 4.84 1 81.81 132 ALA A CA 1
ATOM 1076 C C . ALA A 1 132 ? 14.453 8.734 4.68 1 81.81 132 ALA A C 1
ATOM 1078 O O . ALA A 1 132 ? 13.594 9.609 4.801 1 81.81 132 ALA A O 1
ATOM 1079 N N . SER A 1 133 ? 14.125 7.484 4.477 1 85.25 133 SER A N 1
ATOM 1080 C CA . SER A 1 133 ? 12.742 7.098 4.215 1 85.25 133 SER A CA 1
ATOM 1081 C C . SER A 1 133 ? 12.273 6.035 5.203 1 85.25 133 SER A C 1
ATOM 1083 O O . SER A 1 133 ? 11.133 5.57 5.125 1 85.25 133 SER A O 1
ATOM 1085 N N . GLY A 1 134 ? 13.203 5.656 6.062 1 87.19 134 GLY A N 1
ATOM 1086 C CA . GLY A 1 134 ? 12.898 4.535 6.941 1 87.19 134 GLY A CA 1
ATOM 1087 C C . GLY A 1 134 ? 12.719 3.227 6.191 1 87.19 134 GLY A C 1
ATOM 1088 O O . GLY A 1 134 ? 12.078 2.301 6.699 1 87.19 134 GLY A O 1
ATOM 1089 N N . GLY A 1 135 ? 13.117 3.201 4.961 1 93.19 135 GLY A N 1
ATOM 1090 C CA . GLY A 1 135 ? 13.047 1.991 4.156 1 93.19 135 GLY A CA 1
ATOM 1091 C C . GLY A 1 135 ? 11.805 1.923 3.289 1 93.19 135 GLY A C 1
ATOM 1092 O O . GLY A 1 135 ? 11.633 0.976 2.518 1 93.19 135 GLY A O 1
ATOM 1093 N N . SER A 1 136 ? 10.969 2.918 3.295 1 92.38 136 SER A N 1
ATOM 1094 C CA . SER A 1 136 ? 9.672 2.854 2.629 1 92.38 136 SER A CA 1
ATOM 1095 C C . SER A 1 136 ? 9.828 2.838 1.112 1 92.38 136 SER A C 1
ATOM 1097 O O . SER A 1 136 ? 8.906 2.461 0.391 1 92.38 136 SER A O 1
ATOM 1099 N N . ASP A 1 137 ? 10.953 3.279 0.631 1 93.5 137 ASP A N 1
ATOM 1100 C CA . ASP A 1 137 ? 11.211 3.236 -0.806 1 93.5 137 ASP A CA 1
ATOM 1101 C C . ASP A 1 137 ? 12.203 2.131 -1.156 1 93.5 137 ASP A C 1
ATOM 1103 O O . ASP A 1 137 ? 12.805 2.148 -2.232 1 93.5 137 ASP A O 1
ATOM 1107 N N . HIS A 1 138 ? 12.438 1.225 -0.244 1 96.94 138 HIS A N 1
ATOM 1108 C CA . HIS A 1 138 ? 13.312 0.077 -0.473 1 96.94 138 HIS A CA 1
ATOM 1109 C C . HIS A 1 138 ? 12.5 -1.188 -0.729 1 96.94 138 HIS A C 1
ATOM 1111 O O . HIS A 1 138 ? 11.375 -1.321 -0.233 1 96.94 138 HIS A O 1
ATOM 1117 N N . PHE A 1 139 ? 13.047 -2.068 -1.545 1 98.12 139 PHE A N 1
ATOM 1118 C CA . PHE A 1 139 ? 12.367 -3.336 -1.767 1 98.12 139 PHE A CA 1
ATOM 1119 C C . PHE A 1 139 ? 13.375 -4.465 -1.975 1 98.12 139 PHE A C 1
ATOM 1121 O O . PHE A 1 139 ? 14.539 -4.211 -2.273 1 98.12 139 PHE A O 1
ATOM 1128 N N . TYR A 1 140 ? 12.969 -5.641 -1.726 1 98.12 140 TYR A N 1
ATOM 1129 C CA . TYR A 1 140 ? 13.695 -6.871 -2.006 1 98.12 140 TYR A CA 1
ATOM 1130 C C . TYR A 1 140 ? 12.75 -7.969 -2.477 1 98.12 140 TYR A C 1
ATOM 1132 O O . TYR A 1 140 ? 11.531 -7.805 -2.439 1 98.12 140 TYR A O 1
ATOM 1140 N N . LEU A 1 141 ? 13.297 -8.977 -3.016 1 96.38 141 LEU A N 1
ATOM 1141 C CA . LEU A 1 141 ? 12.453 -10 -3.617 1 96.38 141 LEU A CA 1
ATOM 1142 C C . LEU A 1 141 ? 12.867 -11.391 -3.152 1 96.38 141 LEU A C 1
ATOM 1144 O O . LEU A 1 141 ? 14.039 -11.625 -2.846 1 96.38 141 LEU A O 1
ATOM 1148 N N . HIS A 1 142 ? 11.852 -12.305 -3.074 1 93.81 142 HIS A N 1
ATOM 1149 C CA . HIS A 1 142 ? 12.18 -13.695 -2.801 1 93.81 142 HIS A CA 1
ATOM 1150 C C . HIS A 1 142 ? 11.039 -14.625 -3.195 1 93.81 142 HIS A C 1
ATOM 1152 O O . HIS A 1 142 ? 9.883 -14.203 -3.236 1 93.81 142 HIS A O 1
ATOM 1158 N N . CYS A 1 143 ? 11.305 -15.812 -3.479 1 90.88 143 CYS A N 1
ATOM 1159 C CA . CYS A 1 143 ? 10.297 -16.797 -3.832 1 90.88 143 CYS A CA 1
ATOM 1160 C C . CYS A 1 143 ? 10.398 -18.031 -2.934 1 90.88 143 CYS A C 1
ATOM 1162 O O . CYS A 1 143 ? 9.617 -18.969 -3.074 1 90.88 143 CYS A O 1
ATOM 1164 N N . HIS A 1 144 ? 11.133 -18.094 -1.97 1 81.19 144 HIS A N 1
ATOM 1165 C CA . HIS A 1 144 ? 11.203 -19.234 -1.07 1 81.19 144 HIS A CA 1
ATOM 1166 C C . HIS A 1 144 ? 10.453 -18.953 0.232 1 81.19 144 HIS A C 1
ATOM 1168 O O . HIS A 1 144 ? 10.461 -17.828 0.727 1 81.19 144 HIS A O 1
ATOM 1174 N N . SER A 1 145 ? 9.852 -20.016 0.78 1 80.88 145 SER A N 1
ATOM 1175 C CA . SER A 1 145 ? 9.062 -19.922 2.002 1 80.88 145 SER A CA 1
ATOM 1176 C C . SER A 1 145 ? 9.93 -19.484 3.184 1 80.88 145 SER A C 1
ATOM 1178 O O . SER A 1 145 ? 9.43 -18.875 4.133 1 80.88 145 SER A O 1
ATOM 1180 N N . VAL A 1 146 ? 11.188 -19.766 3.064 1 80.88 146 VAL A N 1
ATOM 1181 C CA . VAL A 1 146 ? 12.086 -19.406 4.16 1 80.88 146 VAL A CA 1
ATOM 1182 C C . VAL A 1 146 ? 12.18 -17.891 4.27 1 80.88 146 VAL A C 1
ATOM 1184 O O . VAL A 1 146 ? 12.578 -17.359 5.312 1 80.88 146 VAL A O 1
ATOM 1187 N N . GLY A 1 147 ? 11.805 -17.219 3.215 1 86.56 147 GLY A N 1
ATOM 1188 C CA . GLY A 1 147 ? 11.859 -15.758 3.207 1 86.56 147 GLY A CA 1
ATOM 1189 C C . GLY A 1 147 ? 10.672 -15.117 3.902 1 86.56 147 GLY A C 1
ATOM 1190 O O . GLY A 1 147 ? 10.656 -13.898 4.117 1 86.56 147 GLY A O 1
ATOM 1191 N N . ARG A 1 148 ? 9.719 -15.914 4.336 1 86.25 148 ARG A N 1
ATOM 1192 C CA . ARG A 1 148 ? 8.492 -15.398 4.922 1 86.25 148 ARG A CA 1
ATOM 1193 C C . ARG A 1 148 ? 8.781 -14.562 6.168 1 86.25 148 ARG A C 1
ATOM 1195 O O . ARG A 1 148 ? 8.062 -13.602 6.461 1 86.25 148 ARG A O 1
ATOM 1202 N N . GLU A 1 149 ? 9.852 -14.945 6.801 1 91.31 149 GLU A N 1
ATOM 1203 C CA . GLU A 1 149 ? 10.156 -14.258 8.055 1 91.31 149 GLU A CA 1
ATOM 1204 C C . GLU A 1 149 ? 11.391 -13.375 7.914 1 91.31 149 GLU A C 1
ATOM 1206 O O . GLU A 1 149 ? 11.969 -12.938 8.914 1 91.31 149 GLU A O 1
ATOM 1211 N N . ALA A 1 150 ? 11.773 -13.125 6.715 1 93.5 150 ALA A N 1
ATOM 1212 C CA . ALA A 1 150 ? 13.016 -12.391 6.469 1 93.5 150 ALA A CA 1
ATOM 1213 C C . ALA A 1 150 ? 12.977 -11.016 7.125 1 93.5 150 ALA A C 1
ATOM 1215 O O . ALA A 1 150 ? 14.008 -10.516 7.59 1 93.5 150 ALA A O 1
ATOM 1216 N N . ALA A 1 151 ? 11.812 -10.391 7.234 1 94.44 151 ALA A N 1
ATOM 1217 C CA . ALA A 1 151 ? 11.688 -9.031 7.742 1 94.44 151 ALA A CA 1
ATOM 1218 C C . ALA A 1 151 ? 11.422 -9.023 9.242 1 94.44 151 ALA A C 1
ATOM 1220 O O . ALA A 1 151 ? 11.32 -7.961 9.859 1 94.44 151 ALA A O 1
ATOM 1221 N N . SER A 1 152 ? 11.383 -10.156 9.875 1 94.25 152 SER A N 1
ATOM 1222 C CA . SER A 1 152 ? 10.82 -10.305 11.219 1 94.25 152 SER A CA 1
ATOM 1223 C C . SER A 1 152 ? 11.711 -9.641 12.266 1 94.25 152 SER A C 1
ATOM 1225 O O . SER A 1 152 ? 11.25 -9.336 13.367 1 94.25 152 SER A O 1
ATOM 1227 N N . ARG A 1 153 ? 12.93 -9.375 11.906 1 95.38 153 ARG A N 1
ATOM 1228 C CA . ARG A 1 153 ? 13.852 -8.898 12.93 1 95.38 153 ARG A CA 1
ATOM 1229 C C . ARG A 1 153 ? 14.164 -7.418 12.75 1 95.38 153 ARG A C 1
ATOM 1231 O O . ARG A 1 153 ? 15.117 -6.898 13.336 1 95.38 153 ARG A O 1
ATOM 1238 N N . HIS A 1 154 ? 13.492 -6.773 11.961 1 95.38 154 HIS A N 1
ATOM 1239 C CA . HIS A 1 154 ? 13.734 -5.363 11.688 1 95.38 154 HIS A CA 1
ATOM 1240 C C . HIS A 1 154 ? 12.438 -4.629 11.375 1 95.38 154 HIS A C 1
ATOM 1242 O O . HIS A 1 154 ? 11.82 -4.863 10.336 1 95.38 154 HIS A O 1
ATOM 1248 N N . ARG A 1 155 ? 12.07 -3.701 12.109 1 92.88 155 ARG A N 1
ATOM 1249 C CA . ARG A 1 155 ? 10.781 -3.021 12.023 1 92.88 155 ARG A CA 1
ATOM 1250 C C . ARG A 1 155 ? 10.641 -2.279 10.703 1 92.88 155 ARG A C 1
ATOM 1252 O O . ARG A 1 155 ? 9.57 -2.285 10.094 1 92.88 155 ARG A O 1
ATOM 1259 N N . GLY A 1 156 ? 11.695 -1.616 10.266 1 93.62 156 GLY A N 1
ATOM 1260 C CA . GLY A 1 156 ? 11.656 -0.909 9 1 93.62 156 GLY A CA 1
ATOM 1261 C C . GLY A 1 156 ? 11.406 -1.823 7.816 1 93.62 156 GLY A C 1
ATOM 1262 O O . GLY A 1 156 ? 10.703 -1.45 6.875 1 93.62 156 GLY A O 1
ATOM 1263 N N . LEU A 1 157 ? 11.961 -3.002 7.891 1 95.88 157 LEU A N 1
ATOM 1264 C CA . LEU A 1 157 ? 11.703 -3.992 6.852 1 95.88 157 LEU A CA 1
ATOM 1265 C C . LEU A 1 157 ? 10.242 -4.438 6.867 1 95.88 157 LEU A C 1
ATOM 1267 O O . LEU A 1 157 ? 9.617 -4.57 5.812 1 95.88 157 LEU A O 1
ATOM 1271 N N . LEU A 1 158 ? 9.727 -4.609 8.023 1 94.31 158 LEU A N 1
ATOM 1272 C CA . LEU A 1 158 ? 8.367 -5.121 8.172 1 94.31 158 LEU A CA 1
ATOM 1273 C C . LEU A 1 158 ? 7.344 -4.043 7.84 1 94.31 158 LEU A C 1
ATOM 1275 O O . LEU A 1 158 ? 6.41 -4.285 7.074 1 94.31 158 LEU A O 1
ATOM 1279 N N . ASN A 1 159 ? 7.543 -2.834 8.289 1 93 159 ASN A N 1
ATOM 1280 C CA . ASN A 1 159 ? 6.508 -1.808 8.227 1 93 159 ASN A CA 1
ATOM 1281 C C . ASN A 1 159 ? 6.648 -0.941 6.98 1 93 159 ASN A C 1
ATOM 1283 O O . ASN A 1 159 ? 5.68 -0.322 6.535 1 93 159 ASN A O 1
ATOM 1287 N N . ASN A 1 160 ? 7.891 -0.88 6.496 1 93.75 160 ASN A N 1
ATOM 1288 C CA . ASN A 1 160 ? 8.102 0.162 5.496 1 93.75 160 ASN A CA 1
ATOM 1289 C C . ASN A 1 160 ? 8.57 -0.422 4.168 1 93.75 160 ASN A C 1
ATOM 1291 O O . ASN A 1 160 ? 8.016 -0.109 3.115 1 93.75 160 ASN A O 1
ATOM 1295 N N . ALA A 1 161 ? 9.555 -1.276 4.199 1 96.62 161 ALA A N 1
ATOM 1296 C CA . ALA A 1 161 ? 10.133 -1.794 2.963 1 96.62 161 ALA A CA 1
ATOM 1297 C C . ALA A 1 161 ? 9.164 -2.738 2.258 1 96.62 161 ALA A C 1
ATOM 1299 O O . ALA A 1 161 ? 8.367 -3.416 2.908 1 96.62 161 ALA A O 1
ATOM 1300 N N . ILE A 1 162 ? 9.234 -2.768 0.997 1 97 162 ILE A N 1
ATOM 1301 C CA . ILE A 1 162 ? 8.32 -3.58 0.195 1 97 162 ILE A CA 1
ATOM 1302 C C . ILE A 1 162 ? 8.945 -4.953 -0.057 1 97 162 ILE A C 1
ATOM 1304 O O . ILE A 1 162 ? 10.055 -5.051 -0.587 1 97 162 ILE A O 1
ATOM 1308 N N . GLN A 1 163 ? 8.242 -5.902 0.347 1 96.5 163 GLN A N 1
ATOM 1309 C CA . GLN A 1 163 ? 8.594 -7.27 -0.025 1 96.5 163 GLN A CA 1
ATOM 1310 C C . GLN A 1 163 ? 7.883 -7.691 -1.311 1 96.5 163 GLN A C 1
ATOM 1312 O O . GLN A 1 163 ? 6.66 -7.578 -1.416 1 96.5 163 GLN A O 1
ATOM 1317 N N . VAL A 1 164 ? 8.664 -8.047 -2.252 1 96.88 164 VAL A N 1
ATOM 1318 C CA . VAL A 1 164 ? 8.117 -8.688 -3.445 1 96.88 164 VAL A CA 1
ATOM 1319 C C . VAL A 1 164 ? 8.289 -10.203 -3.344 1 96.88 164 VAL A C 1
ATOM 1321 O O . VAL A 1 164 ? 9.406 -10.719 -3.432 1 96.88 164 VAL A O 1
ATOM 1324 N N . THR A 1 165 ? 7.172 -10.898 -3.186 1 95 165 THR A N 1
ATOM 1325 C CA . THR A 1 165 ? 7.34 -12.289 -2.768 1 95 165 THR A CA 1
ATOM 1326 C C . THR A 1 165 ? 6.367 -13.195 -3.512 1 95 165 THR A C 1
ATOM 1328 O O . THR A 1 165 ? 5.266 -12.781 -3.873 1 95 165 THR A O 1
ATOM 1331 N N . CYS A 1 166 ? 6.77 -14.438 -3.645 1 91.5 166 CYS A N 1
ATOM 1332 C CA . CYS A 1 166 ? 5.922 -15.461 -4.254 1 91.5 166 CYS A CA 1
ATOM 1333 C C . CYS A 1 166 ? 4.922 -16.016 -3.244 1 91.5 166 CYS A C 1
ATOM 1335 O O . CYS A 1 166 ? 3.928 -16.625 -3.627 1 91.5 166 CYS A O 1
ATOM 1337 N N . SER A 1 167 ? 5.188 -15.852 -2.004 1 86.31 167 SER A N 1
ATOM 1338 C CA . SER A 1 167 ? 4.312 -16.328 -0.937 1 86.31 167 SER A CA 1
ATOM 1339 C C . SER A 1 167 ? 3.361 -15.234 -0.472 1 86.31 167 SER A C 1
ATOM 1341 O O . SER A 1 167 ? 3.303 -14.914 0.719 1 86.31 167 SER A O 1
ATOM 1343 N N . ALA A 1 168 ? 2.59 -14.727 -1.366 1 87.69 168 ALA A N 1
ATOM 1344 C CA . ALA A 1 168 ? 1.705 -13.609 -1.061 1 87.69 168 ALA A CA 1
ATOM 1345 C C . ALA A 1 168 ? 0.339 -14.102 -0.591 1 87.69 168 ALA A C 1
ATOM 1347 O O . ALA A 1 168 ? -0.444 -14.625 -1.384 1 87.69 168 ALA A O 1
ATOM 1348 N N . SER A 1 169 ? 0.093 -14 0.672 1 83.5 169 SER A N 1
ATOM 1349 C CA . SER A 1 169 ? -1.181 -14.367 1.282 1 83.5 169 SER A CA 1
ATOM 1350 C C . SER A 1 169 ? -1.566 -13.391 2.389 1 83.5 169 SER A C 1
ATOM 1352 O O . SER A 1 169 ? -0.712 -12.953 3.16 1 83.5 169 SER A O 1
ATOM 1354 N N . TYR A 1 170 ? -2.84 -13.117 2.488 1 80.31 170 TYR A N 1
ATOM 1355 C CA . TYR A 1 170 ? -3.352 -12.203 3.5 1 80.31 170 TYR A CA 1
ATOM 1356 C C . TYR A 1 170 ? -3.262 -12.812 4.891 1 80.31 170 TYR A C 1
ATOM 1358 O O . TYR A 1 170 ? -3.428 -12.125 5.898 1 80.31 170 TYR A O 1
ATOM 1366 N N . PHE A 1 171 ? -2.822 -14.078 4.941 1 79.12 171 PHE A N 1
ATOM 1367 C CA . PHE A 1 171 ? -2.828 -14.773 6.219 1 79.12 171 PHE A CA 1
ATOM 1368 C C . PHE A 1 171 ? -1.407 -15.109 6.66 1 79.12 171 PHE A C 1
ATOM 1370 O O . PHE A 1 171 ? -1.205 -15.719 7.711 1 79.12 171 PHE A O 1
ATOM 1377 N N . GLN A 1 172 ? -0.535 -14.719 5.812 1 83.94 172 GLN A N 1
ATOM 1378 C CA . GLN A 1 172 ? 0.865 -14.867 6.195 1 83.94 172 GLN A CA 1
ATOM 1379 C C . GLN A 1 172 ? 1.283 -13.797 7.191 1 83.94 172 GLN A C 1
ATOM 1381 O O . GLN A 1 172 ? 0.991 -12.609 6.996 1 83.94 172 GLN A O 1
ATOM 1386 N N . ARG A 1 173 ? 1.941 -14.195 8.203 1 86.25 173 ARG A N 1
ATOM 1387 C CA . ARG A 1 173 ? 2.24 -13.359 9.359 1 86.25 173 ARG A CA 1
ATOM 1388 C C . ARG A 1 173 ? 3.051 -12.133 8.953 1 86.25 173 ARG A C 1
ATOM 1390 O O . ARG A 1 173 ? 2.877 -11.047 9.523 1 86.25 173 ARG A O 1
ATOM 1397 N N . PHE A 1 174 ? 3.932 -12.305 8.039 1 91.75 174 PHE A N 1
ATOM 1398 C CA . PHE A 1 174 ? 4.836 -11.195 7.738 1 91.75 174 PHE A CA 1
ATOM 1399 C C . PHE A 1 174 ? 4.594 -10.664 6.332 1 91.75 174 PHE A C 1
ATOM 1401 O O . PHE A 1 174 ? 5.473 -10.039 5.738 1 91.75 174 PHE A O 1
ATOM 1408 N N . TYR A 1 175 ? 3.438 -10.977 5.812 1 92 175 TYR A N 1
ATOM 1409 C CA . TYR A 1 175 ? 2.973 -10.344 4.586 1 92 175 TYR A CA 1
ATOM 1410 C C . TYR A 1 175 ? 1.998 -9.211 4.895 1 92 175 TYR A C 1
ATOM 1412 O O . TYR A 1 175 ? 1.027 -9.406 5.633 1 92 175 TYR A O 1
ATOM 1420 N N . VAL A 1 176 ? 2.27 -8.078 4.355 1 94.19 176 VAL A N 1
ATOM 1421 C CA . VAL A 1 176 ? 1.435 -6.91 4.605 1 94.19 176 VAL A CA 1
ATOM 1422 C C . VAL A 1 176 ? 0.725 -6.5 3.316 1 94.19 176 VAL A C 1
ATOM 1424 O O . VAL A 1 176 ? 1.371 -6.113 2.342 1 94.19 176 VAL A O 1
ATOM 1427 N N . ALA A 1 177 ? -0.622 -6.516 3.4 1 91.5 177 ALA A N 1
ATOM 1428 C CA . ALA A 1 177 ? -1.42 -6.141 2.236 1 91.5 177 ALA A CA 1
ATOM 1429 C C . ALA A 1 177 ? -1.172 -4.684 1.848 1 91.5 177 ALA A C 1
ATOM 1431 O O . ALA A 1 177 ? -0.838 -3.857 2.699 1 91.5 177 ALA A O 1
ATOM 1432 N N . HIS A 1 178 ? -1.311 -4.352 0.568 1 92.38 178 HIS A N 1
ATOM 1433 C CA . HIS A 1 178 ? -1.187 -3.018 -0.004 1 92.38 178 HIS A CA 1
ATOM 1434 C C . HIS A 1 178 ? 0.27 -2.568 -0.044 1 92.38 178 HIS A C 1
ATOM 1436 O O . HIS A 1 178 ? 0.65 -1.754 -0.889 1 92.38 178 HIS A O 1
ATOM 1442 N N . LYS A 1 179 ? 1.071 -3.047 0.907 1 94.38 179 LYS A N 1
ATOM 1443 C CA . LYS A 1 179 ? 2.492 -2.709 0.918 1 94.38 179 LYS A CA 1
ATOM 1444 C C . LYS A 1 179 ? 3.299 -3.697 0.08 1 94.38 179 LYS A C 1
ATOM 1446 O O . LYS A 1 179 ? 4.027 -3.297 -0.829 1 94.38 179 LYS A O 1
ATOM 1451 N N . ASP A 1 180 ? 3.152 -4.914 0.413 1 95.38 180 ASP A N 1
ATOM 1452 C CA . ASP A 1 180 ? 3.926 -5.961 -0.249 1 95.38 180 ASP A CA 1
ATOM 1453 C C . ASP A 1 180 ? 3.305 -6.336 -1.593 1 95.38 180 ASP A C 1
ATOM 1455 O O . ASP A 1 180 ? 2.174 -5.949 -1.891 1 95.38 180 ASP A O 1
ATOM 1459 N N . VAL A 1 181 ? 4.148 -6.996 -2.422 1 94.94 181 VAL A N 1
ATOM 1460 C CA . VAL A 1 181 ? 3.75 -7.301 -3.793 1 94.94 181 VAL A CA 1
ATOM 1461 C C . VAL A 1 181 ? 3.799 -8.805 -4.023 1 94.94 181 VAL A C 1
ATOM 1463 O O . VAL A 1 181 ? 4.789 -9.461 -3.689 1 94.94 181 VAL A O 1
ATOM 1466 N N . GLY A 1 182 ? 2.723 -9.297 -4.539 1 92.69 182 GLY A N 1
ATOM 1467 C CA . GLY A 1 182 ? 2.732 -10.688 -4.969 1 92.69 182 GLY A CA 1
ATOM 1468 C C . GLY A 1 182 ? 3.477 -10.906 -6.273 1 92.69 182 GLY A C 1
ATOM 1469 O O . GLY A 1 182 ? 3.107 -10.344 -7.305 1 92.69 182 GLY A O 1
ATOM 1470 N N . LEU A 1 183 ? 4.551 -11.703 -6.246 1 95.12 183 LEU A N 1
ATOM 1471 C CA . LEU A 1 183 ? 5.355 -12.062 -7.406 1 95.12 183 LEU A CA 1
ATOM 1472 C C . LEU A 1 183 ? 4.871 -13.367 -8.023 1 95.12 183 LEU A C 1
ATOM 1474 O O . LEU A 1 183 ? 4.668 -14.359 -7.309 1 95.12 183 LEU A O 1
ATOM 1478 N N . PRO A 1 184 ? 4.605 -13.32 -9.336 1 93.12 184 PRO A N 1
ATOM 1479 C CA . PRO A 1 184 ? 4.297 -14.625 -9.922 1 93.12 184 PRO A CA 1
ATOM 1480 C C . PRO A 1 184 ? 5.461 -15.602 -9.828 1 93.12 184 PRO A C 1
ATOM 1482 O O . PRO A 1 184 ? 6.574 -15.297 -10.273 1 93.12 184 PRO A O 1
ATOM 1485 N N . GLN A 1 185 ? 5.168 -16.672 -9.219 1 93.06 185 GLN A N 1
ATOM 1486 C CA . GLN A 1 185 ? 6.164 -17.734 -9.211 1 93.06 185 GLN A CA 1
ATOM 1487 C C . GLN A 1 185 ? 6.129 -18.531 -10.508 1 93.06 185 GLN A C 1
ATOM 1489 O O . GLN A 1 185 ? 5.125 -19.172 -10.82 1 93.06 185 GLN A O 1
ATOM 1494 N N . VAL A 1 186 ? 7.18 -18.453 -11.25 1 92.81 186 VAL A N 1
ATOM 1495 C CA . VAL A 1 186 ? 7.262 -19.109 -12.555 1 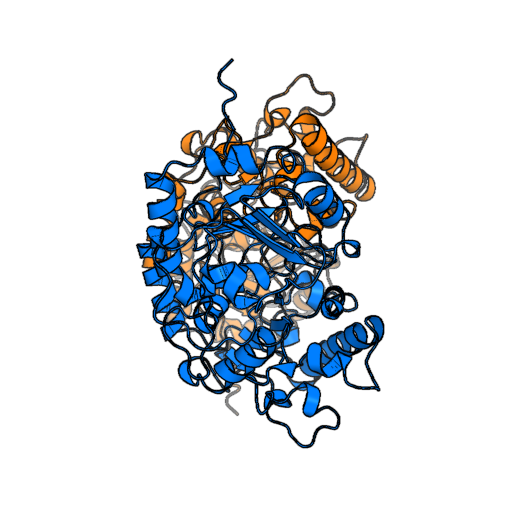92.81 186 VAL A CA 1
ATOM 1496 C C . VAL A 1 186 ? 8.414 -20.109 -12.555 1 92.81 186 VAL A C 1
ATOM 1498 O O . VAL A 1 186 ? 9.484 -19.844 -12.008 1 92.81 186 VAL A O 1
ATOM 1501 N N . TRP A 1 187 ? 8.141 -21.266 -13.039 1 89.81 187 TRP A N 1
ATOM 1502 C CA . TRP A 1 187 ? 9.219 -22.219 -13.32 1 89.81 187 TRP A CA 1
ATOM 1503 C C . TRP A 1 187 ? 9.789 -22 -14.711 1 89.81 187 TRP A C 1
ATOM 1505 O O . TRP A 1 187 ? 9.078 -21.578 -15.625 1 89.81 187 TRP A O 1
ATOM 1515 N N . PRO A 1 188 ? 11.07 -22.219 -14.773 1 89.12 188 PRO A N 1
ATOM 1516 C CA . PRO A 1 188 ? 11.625 -22.094 -16.125 1 89.12 188 PRO A CA 1
ATOM 1517 C C . PRO A 1 188 ? 11.047 -23.125 -17.094 1 89.12 188 PRO A C 1
ATOM 1519 O O . PRO A 1 188 ? 11.07 -24.328 -16.812 1 89.12 188 PRO A O 1
ATOM 1522 N N . ARG A 1 189 ? 10.367 -22.641 -18.094 1 87.88 189 ARG A N 1
ATOM 1523 C CA . ARG A 1 189 ? 9.773 -23.469 -19.141 1 87.88 189 ARG A CA 1
ATOM 1524 C C . ARG A 1 189 ? 10.211 -23 -20.531 1 87.88 189 ARG A C 1
ATOM 1526 O O . ARG A 1 189 ? 10.398 -21.797 -20.75 1 87.88 189 ARG A O 1
ATOM 1533 N N . PRO A 1 190 ? 10.383 -23.969 -21.344 1 85.5 190 PRO A N 1
ATOM 1534 C CA . PRO A 1 190 ? 10.586 -23.531 -22.719 1 85.5 190 PRO A CA 1
ATOM 1535 C C . PRO A 1 190 ? 9.391 -22.781 -23.297 1 85.5 190 PRO A C 1
ATOM 1537 O O . PRO A 1 190 ? 8.258 -23 -22.859 1 85.5 190 PRO A O 1
ATOM 1540 N N . PRO A 1 191 ? 9.742 -21.844 -24.219 1 83.06 191 PRO A N 1
ATOM 1541 C CA . PRO A 1 191 ? 8.617 -21.109 -24.812 1 83.06 191 PRO A CA 1
ATOM 1542 C C . PRO A 1 191 ? 7.586 -22.047 -25.453 1 83.06 191 PRO A C 1
ATOM 1544 O O . PRO A 1 191 ? 7.945 -23.062 -26.062 1 83.06 191 PRO A O 1
ATOM 1547 N N . GLU A 1 192 ? 6.352 -21.844 -25.094 1 78.12 192 GLU A N 1
ATOM 1548 C CA . GLU A 1 192 ? 5.203 -22.547 -25.656 1 78.12 192 GLU A CA 1
ATOM 1549 C C . GLU A 1 192 ? 4.438 -21.656 -26.641 1 78.12 192 GLU A C 1
ATOM 1551 O O . GLU A 1 192 ? 3.535 -20.922 -26.234 1 78.12 192 GLU A O 1
ATOM 1556 N N . ARG A 1 193 ? 4.801 -21.562 -27.844 1 74.19 193 ARG A N 1
ATOM 1557 C CA . ARG A 1 193 ? 4.211 -20.609 -28.781 1 74.19 193 ARG A CA 1
ATOM 1558 C C . ARG A 1 193 ? 2.809 -21.047 -29.188 1 74.19 193 ARG A C 1
ATOM 1560 O O . ARG A 1 193 ? 1.865 -20.266 -29.125 1 74.19 193 ARG A O 1
ATOM 1567 N N . ALA A 1 194 ? 2.697 -22.328 -29.516 1 84.19 194 ALA A N 1
ATOM 1568 C CA . ALA A 1 194 ? 1.376 -22.781 -29.938 1 84.19 194 ALA A CA 1
ATOM 1569 C C . ALA A 1 194 ? 0.709 -23.625 -28.859 1 84.19 194 ALA A C 1
ATOM 1571 O O . ALA A 1 194 ? 1.258 -24.656 -28.438 1 84.19 194 ALA A O 1
ATOM 1572 N N . LEU A 1 195 ? -0.475 -23.172 -28.375 1 93.25 195 LEU A N 1
ATOM 1573 C CA . LEU A 1 195 ? -1.244 -23.875 -27.359 1 93.25 195 LEU A CA 1
ATOM 1574 C C . LEU A 1 195 ? -2.201 -24.875 -28.016 1 93.25 195 LEU A C 1
ATOM 1576 O O . LEU A 1 195 ? -2.717 -24.625 -29.109 1 93.25 195 LEU A O 1
ATOM 1580 N N . ASN A 1 196 ? -2.377 -25.984 -27.297 1 95.56 196 ASN A N 1
ATOM 1581 C CA . ASN A 1 196 ? -3.482 -26.844 -27.703 1 95.56 196 ASN A CA 1
ATOM 1582 C C . ASN A 1 196 ? -4.809 -26.078 -27.703 1 95.56 196 ASN A C 1
ATOM 1584 O O . ASN A 1 196 ? -5.168 -25.453 -26.703 1 95.56 196 ASN A O 1
ATOM 1588 N N . PRO A 1 197 ? -5.469 -26.125 -28.812 1 96.31 197 PRO A N 1
ATOM 1589 C CA . PRO A 1 197 ? -6.77 -25.453 -28.828 1 96.31 197 PRO A CA 1
ATOM 1590 C C . PRO A 1 197 ? -7.793 -26.125 -27.922 1 96.31 197 PRO A C 1
ATOM 1592 O O . PRO A 1 197 ? -7.609 -27.266 -27.516 1 96.31 197 PRO A O 1
ATOM 1595 N N . PRO A 1 198 ? -8.852 -25.438 -27.609 1 96.88 198 PRO A N 1
ATOM 1596 C CA . PRO A 1 198 ? -9.852 -25.922 -26.656 1 96.88 198 PRO A CA 1
ATOM 1597 C C . PRO A 1 198 ? -10.414 -27.297 -27.047 1 96.88 198 PRO A C 1
ATOM 1599 O O . PRO A 1 198 ? -10.594 -28.156 -26.188 1 96.88 198 PRO A O 1
ATOM 1602 N N . HIS A 1 199 ? -10.625 -27.594 -28.328 1 95.69 199 HIS A N 1
ATOM 1603 C CA . HIS A 1 199 ? -11.258 -28.844 -28.75 1 95.69 199 HIS A CA 1
ATOM 1604 C C . HIS A 1 199 ? -10.32 -30.031 -28.594 1 95.69 199 HIS A C 1
ATOM 1606 O O . HIS A 1 199 ? -10.758 -31.172 -28.578 1 95.69 199 HIS A O 1
ATOM 1612 N N . ALA A 1 200 ? -9.016 -29.766 -28.5 1 96.31 200 ALA A N 1
ATOM 1613 C CA . ALA A 1 200 ? -8.023 -30.828 -28.359 1 96.31 200 ALA A CA 1
ATOM 1614 C C . ALA A 1 200 ? -7.773 -31.156 -26.891 1 96.31 200 ALA A C 1
ATOM 1616 O O . ALA A 1 200 ? -7.043 -32.094 -26.578 1 96.31 200 ALA A O 1
ATOM 1617 N N . ARG A 1 201 ? -8.352 -30.438 -25.984 1 97.38 201 ARG A N 1
ATOM 1618 C CA . ARG A 1 201 ? -8.219 -30.688 -24.547 1 97.38 201 ARG A CA 1
ATOM 1619 C C . ARG A 1 201 ? -9.312 -31.609 -24.047 1 97.38 201 ARG A C 1
ATOM 1621 O O . ARG A 1 201 ? -10.406 -31.172 -23.688 1 97.38 201 ARG A O 1
ATOM 1628 N N . LYS A 1 202 ? -8.945 -32.844 -23.844 1 96 202 LYS A N 1
ATOM 1629 C CA . LYS A 1 202 ? -9.938 -33.906 -23.672 1 96 202 LYS A CA 1
ATOM 1630 C C . LYS A 1 202 ? -10.164 -34.188 -22.188 1 96 202 LYS A C 1
ATOM 1632 O O . LYS A 1 202 ? -11.148 -34.844 -21.828 1 96 202 LYS A O 1
ATOM 1637 N N . ARG A 1 203 ? -9.266 -33.75 -21.359 1 97.75 203 ARG A N 1
ATOM 1638 C CA . ARG A 1 203 ? -9.438 -33.969 -19.922 1 97.75 203 ARG A CA 1
ATOM 1639 C C . ARG A 1 203 ? -10.109 -32.75 -19.266 1 97.75 203 ARG A C 1
ATOM 1641 O O . ARG A 1 203 ? -9.852 -31.609 -19.641 1 97.75 203 ARG A O 1
ATOM 1648 N N . LEU A 1 204 ? -10.883 -33.094 -18.281 1 98.12 204 LEU A N 1
ATOM 1649 C CA . LEU A 1 204 ? -11.586 -32 -17.609 1 98.12 204 LEU A CA 1
ATOM 1650 C C . LEU A 1 204 ? -10.648 -31.266 -16.656 1 98.12 204 LEU A C 1
ATOM 1652 O O . LEU A 1 204 ? -10.578 -30.031 -16.688 1 98.12 204 LEU A O 1
ATOM 1656 N N . VAL A 1 205 ? -9.984 -32.031 -15.828 1 98.19 205 VAL A N 1
ATOM 1657 C CA . VAL A 1 205 ? -9.188 -31.422 -14.766 1 98.19 205 VAL A CA 1
ATOM 1658 C C . VAL A 1 205 ? -7.812 -32.094 -14.711 1 98.19 205 VAL A C 1
ATOM 1660 O O . VAL A 1 205 ? -7.688 -33.281 -14.969 1 98.19 205 VAL A O 1
ATOM 1663 N N . PHE A 1 206 ? -6.832 -31.297 -14.391 1 97.69 206 PHE A N 1
ATOM 1664 C CA . PHE A 1 206 ? -5.512 -31.828 -14.07 1 97.69 206 PHE A CA 1
ATOM 1665 C C . PHE A 1 206 ? -5.023 -31.297 -12.727 1 97.69 206 PHE A C 1
ATOM 1667 O O . PHE A 1 206 ? -5.188 -30.125 -12.43 1 97.69 206 PHE A O 1
ATOM 1674 N N . PHE A 1 207 ? -4.5 -32.125 -11.898 1 96.25 207 PHE A N 1
ATOM 1675 C CA . PHE A 1 207 ? -3.795 -31.797 -10.672 1 96.25 207 PHE A CA 1
ATOM 1676 C C . PHE A 1 207 ? -2.773 -32.875 -10.312 1 96.25 207 PHE A C 1
ATOM 1678 O O . PHE A 1 207 ? -3.072 -34.062 -10.383 1 96.25 207 PHE A O 1
ATOM 1685 N N . ALA A 1 208 ? -1.601 -32.438 -10.062 1 93.44 208 ALA A N 1
ATOM 1686 C CA . ALA A 1 208 ? -0.569 -33.344 -9.555 1 93.44 208 ALA A CA 1
ATOM 1687 C C . ALA A 1 208 ? 0.2 -32.688 -8.398 1 93.44 208 ALA A C 1
ATOM 1689 O O . ALA A 1 208 ? 0.872 -31.672 -8.586 1 93.44 208 ALA A O 1
ATOM 1690 N N . GLY A 1 209 ? 0.129 -33.188 -7.207 1 89.5 209 GLY A N 1
ATOM 1691 C CA . GLY A 1 209 ? 0.802 -32.688 -6.027 1 89.5 209 GLY A CA 1
ATOM 1692 C C . GLY A 1 209 ? 0.818 -33.656 -4.871 1 89.5 209 GLY A C 1
ATOM 1693 O O . GLY A 1 209 ? -0.071 -34.5 -4.754 1 89.5 209 GLY A O 1
ATOM 1694 N N . ARG A 1 210 ? 1.737 -33.469 -4.039 1 86.75 210 ARG A N 1
ATOM 1695 C CA . ARG A 1 210 ? 1.894 -34.375 -2.908 1 86.75 210 ARG A CA 1
ATOM 1696 C C . ARG A 1 210 ? 0.726 -34.219 -1.937 1 86.75 210 ARG A C 1
ATOM 1698 O O . ARG A 1 210 ? 0.538 -33.188 -1.321 1 86.75 210 ARG A O 1
ATOM 1705 N N . GLU A 1 211 ? 0.083 -35.312 -1.704 1 86.88 211 GLU A N 1
ATOM 1706 C CA . GLU A 1 211 ? -1.125 -35.344 -0.886 1 86.88 211 GLU A CA 1
ATOM 1707 C C . GLU A 1 211 ? -0.839 -34.938 0.553 1 86.88 211 GLU A C 1
ATOM 1709 O O . GLU A 1 211 ? -1.658 -34.281 1.186 1 86.88 211 GLU A O 1
ATOM 1714 N N . LYS A 1 212 ? 0.284 -35.219 1.036 1 85.19 212 LYS A N 1
ATOM 1715 C CA . LYS A 1 212 ? 0.603 -35.031 2.451 1 85.19 212 LYS A CA 1
ATOM 1716 C C . LYS A 1 212 ? 0.884 -33.594 2.787 1 85.19 212 LYS A C 1
ATOM 1718 O O . LYS A 1 212 ? 0.94 -33.219 3.959 1 85.19 212 LYS A O 1
ATOM 1723 N N . ASN A 1 213 ? 0.974 -32.781 1.809 1 80.69 213 ASN A N 1
ATOM 1724 C CA . ASN A 1 213 ? 1.404 -31.422 2.031 1 80.69 213 ASN A CA 1
ATOM 1725 C C . ASN A 1 213 ? 0.279 -30.562 2.609 1 80.69 213 ASN A C 1
ATOM 1727 O O . ASN A 1 213 ? 0.527 -29.484 3.148 1 80.69 213 ASN A O 1
ATOM 1731 N N . SER A 1 214 ? -0.967 -30.984 2.449 1 83.81 214 SER A N 1
ATOM 1732 C CA . SER A 1 214 ? -2.061 -30.203 3.014 1 83.81 214 SER A CA 1
ATOM 1733 C C . SER A 1 214 ? -3.33 -31.031 3.141 1 83.81 214 SER A C 1
ATOM 1735 O O . SER A 1 214 ? -3.527 -32 2.393 1 83.81 214 SER A O 1
ATOM 1737 N N . VAL A 1 215 ? -4.184 -30.578 4.008 1 85 215 VAL A N 1
ATOM 1738 C CA . VAL A 1 215 ? -5.469 -31.234 4.238 1 85 215 VAL A CA 1
ATOM 1739 C C . VAL A 1 215 ? -6.367 -31.047 3.018 1 85 215 VAL A C 1
ATOM 1741 O O . VAL A 1 215 ? -7.121 -31.953 2.648 1 85 215 VAL A O 1
ATOM 1744 N N . VAL A 1 216 ? -6.281 -29.969 2.412 1 85.94 216 VAL A N 1
ATOM 1745 C CA . VAL A 1 216 ? -7.117 -29.656 1.255 1 85.94 216 VAL A CA 1
ATOM 1746 C C . VAL A 1 216 ? -6.785 -30.609 0.111 1 85.94 216 VAL A C 1
ATOM 1748 O O . VAL A 1 216 ? -7.684 -31.078 -0.593 1 85.94 216 VAL A O 1
ATOM 1751 N N . ARG A 1 217 ? -5.504 -30.891 -0.079 1 88.31 217 ARG A N 1
ATOM 1752 C CA . ARG A 1 217 ? -5.09 -31.828 -1.115 1 88.31 217 ARG A CA 1
ATOM 1753 C C . ARG A 1 217 ? -5.594 -33.25 -0.809 1 88.31 217 ARG A C 1
ATOM 1755 O O . ARG A 1 217 ? -6 -33.969 -1.714 1 88.31 217 ARG A O 1
ATOM 1762 N N . GLN A 1 218 ? -5.578 -33.562 0.466 1 91.69 218 GLN A N 1
ATOM 1763 C CA . GLN A 1 218 ? -6.098 -34.875 0.875 1 91.69 218 GLN A CA 1
ATOM 1764 C C . GLN A 1 218 ? -7.582 -35 0.543 1 91.69 218 GLN A C 1
ATOM 1766 O O . GLN A 1 218 ? -8.016 -36 0.008 1 91.69 218 GLN A O 1
ATOM 1771 N N . GLU A 1 219 ? -8.25 -34 0.806 1 91.69 219 GLU A N 1
ATOM 1772 C CA . GLU A 1 219 ? -9.688 -33.969 0.527 1 91.69 219 GLU A CA 1
ATOM 1773 C C . GLU A 1 219 ? -9.961 -34.031 -0.973 1 91.69 219 GLU A C 1
ATOM 1775 O O . GLU A 1 219 ? -10.859 -34.75 -1.415 1 91.69 219 GLU A O 1
ATOM 1780 N N . LEU A 1 220 ? -9.211 -33.312 -1.696 1 93.12 220 LEU A N 1
ATOM 1781 C CA . LEU A 1 220 ? -9.344 -33.312 -3.148 1 93.12 220 LEU A CA 1
ATOM 1782 C C . LEU A 1 220 ? -9.109 -34.688 -3.742 1 93.12 220 LEU A C 1
ATOM 1784 O O . LEU A 1 220 ? -9.914 -35.156 -4.555 1 93.12 220 LEU A O 1
ATOM 1788 N N . ILE A 1 221 ? -8.047 -35.312 -3.344 1 93.81 221 ILE A N 1
ATOM 1789 C CA . ILE A 1 221 ? -7.656 -36.594 -3.873 1 93.81 221 ILE A CA 1
ATOM 1790 C C . ILE A 1 221 ? -8.672 -37.656 -3.447 1 93.81 221 ILE A C 1
ATOM 1792 O O . ILE A 1 221 ? -9.078 -38.5 -4.25 1 93.81 221 ILE A O 1
ATOM 1796 N N . ALA A 1 222 ? -9.094 -37.594 -2.252 1 94.19 222 ALA A N 1
ATOM 1797 C CA . ALA A 1 222 ? -10.094 -38.531 -1.756 1 94.19 222 ALA A CA 1
ATOM 1798 C C . ALA A 1 222 ? -11.391 -38.438 -2.553 1 94.19 222 ALA A C 1
ATOM 1800 O O . ALA A 1 222 ? -12.055 -39.438 -2.824 1 94.19 222 ALA A O 1
ATOM 1801 N N . ALA A 1 223 ? -11.719 -37.281 -2.945 1 94.25 223 ALA A N 1
ATOM 1802 C CA . ALA A 1 223 ? -13 -37 -3.592 1 94.25 223 ALA A CA 1
ATOM 1803 C C . ALA A 1 223 ? -12.953 -37.375 -5.074 1 94.25 223 ALA A C 1
ATOM 1805 O O . ALA A 1 223 ? -13.945 -37.812 -5.648 1 94.25 223 ALA A O 1
ATOM 1806 N N . TRP A 1 224 ? -11.758 -37.125 -5.703 1 95.25 224 TRP A N 1
ATOM 1807 C CA . TRP A 1 224 ? -11.875 -37.031 -7.156 1 95.25 224 TRP A CA 1
ATOM 1808 C C . TRP A 1 224 ? -10.789 -37.875 -7.836 1 95.25 224 TRP A C 1
ATOM 1810 O O . TRP A 1 224 ? -10.75 -37.969 -9.062 1 95.25 224 TRP A O 1
ATOM 1820 N N . ALA A 1 225 ? -9.922 -38.5 -7.141 1 93.38 225 ALA A N 1
ATOM 1821 C CA . ALA A 1 225 ? -8.797 -39.219 -7.746 1 93.38 225 ALA A CA 1
ATOM 1822 C C . ALA A 1 225 ? -9.289 -40.312 -8.672 1 93.38 225 ALA A C 1
ATOM 1824 O O . ALA A 1 225 ? -8.609 -40.656 -9.641 1 93.38 225 ALA A O 1
ATOM 1825 N N . ASN A 1 226 ? -10.5 -40.812 -8.484 1 93.5 226 ASN A N 1
ATOM 1826 C CA . ASN A 1 226 ? -10.992 -41.969 -9.242 1 93.5 226 ASN A CA 1
ATOM 1827 C C . ASN A 1 226 ? -11.953 -41.531 -10.344 1 93.5 226 ASN A C 1
ATOM 1829 O O . ASN A 1 226 ? -12.508 -42.375 -11.047 1 93.5 226 ASN A O 1
ATOM 1833 N N . ASP A 1 227 ? -12.125 -40.312 -10.461 1 94.62 227 ASP A N 1
ATOM 1834 C CA . ASP A 1 227 ? -13 -39.844 -11.531 1 94.62 227 ASP A CA 1
ATOM 1835 C C . ASP A 1 227 ? -12.328 -40 -12.891 1 94.62 227 ASP A C 1
ATOM 1837 O O . ASP A 1 227 ? -11.195 -39.531 -13.094 1 94.62 227 ASP A O 1
ATOM 1841 N N . THR A 1 228 ? -12.969 -40.5 -13.875 1 93.75 228 THR A N 1
ATOM 1842 C CA . THR A 1 228 ? -12.375 -40.906 -15.148 1 93.75 228 THR A CA 1
ATOM 1843 C C . THR A 1 228 ? -12.188 -39.688 -16.047 1 93.75 228 THR A C 1
ATOM 1845 O O . THR A 1 228 ? -11.438 -39.75 -17.031 1 93.75 228 THR A O 1
ATOM 1848 N N . SER A 1 229 ? -12.82 -38.656 -15.812 1 95.12 229 SER A N 1
ATOM 1849 C CA . SER A 1 229 ? -12.68 -37.438 -16.641 1 95.12 229 SER A CA 1
ATOM 1850 C C . SER A 1 229 ? -11.594 -36.531 -16.109 1 95.12 229 SER A C 1
ATOM 1852 O O . SER A 1 229 ? -11.203 -35.562 -16.766 1 95.12 229 SER A O 1
ATOM 1854 N N . MET A 1 230 ? -11.094 -36.812 -14.93 1 97 230 MET A N 1
ATOM 1855 C CA . MET A 1 230 ? -10.133 -35.938 -14.266 1 97 230 MET A CA 1
ATOM 1856 C C . MET A 1 230 ? -8.805 -36.656 -14.039 1 97 230 MET A C 1
ATOM 1858 O O . MET A 1 230 ? -8.781 -37.875 -13.758 1 97 230 MET A O 1
ATOM 1862 N N . ASP A 1 231 ? -7.762 -35.969 -14.273 1 97.12 231 ASP A N 1
ATOM 1863 C CA . ASP A 1 231 ? -6.422 -36.438 -13.953 1 97.12 231 ASP A CA 1
ATOM 1864 C C . ASP A 1 231 ? -5.918 -35.844 -12.648 1 97.12 231 ASP A C 1
ATOM 1866 O O . ASP A 1 231 ? -5.316 -34.75 -12.656 1 97.12 231 ASP A O 1
ATOM 1870 N N . ILE A 1 232 ? -6.18 -36.469 -11.578 1 96.44 232 ILE A N 1
ATOM 1871 C CA . ILE A 1 232 ? -5.789 -36 -10.25 1 96.44 232 ILE A CA 1
ATOM 1872 C C . ILE A 1 232 ? -4.852 -37 -9.602 1 96.44 232 ILE A C 1
ATOM 1874 O O . ILE A 1 232 ? -5.238 -38.156 -9.367 1 96.44 232 ILE A O 1
ATOM 1878 N N . PHE A 1 233 ? -3.693 -36.5 -9.266 1 94.56 233 PHE A N 1
ATOM 1879 C CA . PHE A 1 233 ? -2.668 -37.438 -8.805 1 94.56 233 PHE A CA 1
ATOM 1880 C C . PHE A 1 233 ? -2.096 -36.969 -7.465 1 94.56 233 PHE A C 1
ATOM 1882 O O . PHE A 1 233 ? -1.899 -35.781 -7.242 1 94.56 233 PHE A O 1
ATOM 1889 N N . SER A 1 234 ? -1.769 -37.844 -6.504 1 91.12 234 SER A N 1
ATOM 1890 C CA . SER A 1 234 ? -1.174 -37.562 -5.199 1 91.12 234 SER A CA 1
ATOM 1891 C C . SER A 1 234 ? 0.335 -37.375 -5.305 1 91.12 234 SER A C 1
ATOM 1893 O O . SER A 1 234 ? 1.005 -37.094 -4.309 1 91.12 234 SER A O 1
ATOM 1895 N N . GLY A 1 235 ? 0.83 -37.438 -6.379 1 86.31 235 GLY A N 1
ATOM 1896 C CA . GLY A 1 235 ? 2.234 -37.281 -6.719 1 86.31 235 GLY A CA 1
ATOM 1897 C C . GLY A 1 235 ? 2.473 -37.062 -8.203 1 86.31 235 GLY A C 1
ATOM 1898 O O . GLY A 1 235 ? 1.742 -36.312 -8.859 1 86.31 235 GLY A O 1
ATOM 1899 N N . ASN A 1 236 ? 3.473 -37.75 -8.695 1 88.88 236 ASN A N 1
ATOM 1900 C CA . ASN A 1 236 ? 3.801 -37.594 -10.109 1 88.88 236 ASN A CA 1
ATOM 1901 C C . ASN A 1 236 ? 2.836 -38.406 -10.984 1 88.88 236 ASN A C 1
ATOM 1903 O O . ASN A 1 236 ? 2.496 -39.531 -10.672 1 88.88 236 ASN A O 1
ATOM 1907 N N . PRO A 1 237 ? 2.377 -37.75 -12.016 1 92.69 237 PRO A N 1
ATOM 1908 C CA . PRO A 1 237 ? 1.541 -38.5 -12.977 1 92.69 237 PRO A CA 1
ATOM 1909 C C . PRO A 1 237 ? 2.332 -39.5 -13.789 1 92.69 237 PRO A C 1
ATOM 1911 O O . PRO A 1 237 ? 3.566 -39.469 -13.805 1 92.69 237 PRO A O 1
ATOM 1914 N N . PRO A 1 238 ? 1.666 -40.438 -14.398 1 93.62 238 PRO A N 1
ATOM 1915 C CA . PRO A 1 238 ? 2.334 -41.438 -15.211 1 93.62 238 PRO A CA 1
ATOM 1916 C C . PRO A 1 238 ? 2.746 -40.938 -16.594 1 93.62 238 PRO A C 1
ATOM 1918 O O . PRO A 1 238 ? 3.156 -41.719 -17.453 1 93.62 238 PRO A O 1
ATOM 1921 N N . PHE A 1 239 ? 2.635 -39.719 -16.922 1 94.69 239 PHE A N 1
ATOM 1922 C CA . PHE A 1 239 ? 3.043 -39.031 -18.141 1 94.69 239 PHE A CA 1
ATOM 1923 C 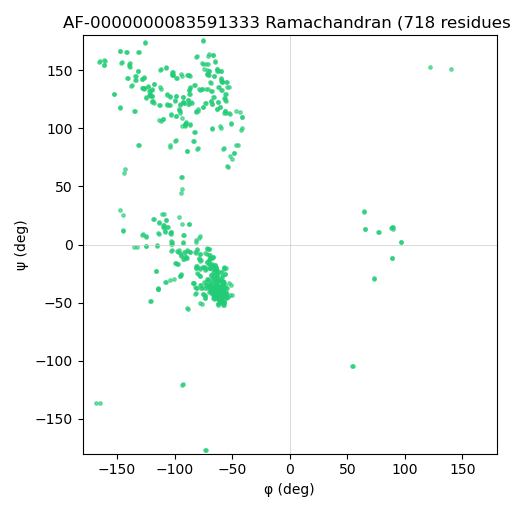C . PHE A 1 239 ? 3.822 -37.75 -17.797 1 94.69 239 PHE A C 1
ATOM 1925 O O . PHE A 1 239 ? 3.889 -37.344 -16.641 1 94.69 239 PHE A O 1
ATOM 1932 N N . PRO A 1 240 ? 4.488 -37.219 -18.828 1 93.25 240 PRO A N 1
ATOM 1933 C CA . PRO A 1 240 ? 5.211 -35.969 -18.547 1 93.25 240 PRO A CA 1
ATOM 1934 C C . PRO A 1 240 ? 4.316 -34.875 -17.938 1 93.25 240 PRO A C 1
ATOM 1936 O O . PRO A 1 240 ? 3.195 -34.656 -18.391 1 93.25 240 PRO A O 1
ATOM 1939 N N . TYR A 1 241 ? 4.805 -34.25 -16.953 1 92.88 241 TYR A N 1
ATOM 1940 C CA . TYR A 1 241 ? 4.07 -33.281 -16.141 1 92.88 241 TYR A CA 1
ATOM 1941 C C . TYR A 1 241 ? 3.387 -32.25 -17.016 1 92.88 241 TYR A C 1
ATOM 1943 O O . TYR A 1 241 ? 2.215 -31.938 -16.812 1 92.88 241 TYR A O 1
ATOM 1951 N N . GLU A 1 242 ? 4.055 -31.719 -18.047 1 93.38 242 GLU A N 1
ATOM 1952 C CA . GLU A 1 242 ? 3.541 -30.656 -18.906 1 93.38 242 GLU A CA 1
ATOM 1953 C C . GLU A 1 242 ? 2.342 -31.125 -19.719 1 93.38 242 GLU A C 1
ATOM 1955 O O . GLU A 1 242 ? 1.461 -30.328 -20.062 1 93.38 242 GLU A O 1
ATOM 1960 N N . GLU A 1 243 ? 2.312 -32.406 -19.969 1 95.25 243 GLU A N 1
ATOM 1961 C CA . GLU A 1 243 ? 1.216 -32.969 -20.75 1 95.25 243 GLU A CA 1
ATOM 1962 C C . GLU A 1 243 ? -0.111 -32.844 -20.016 1 95.25 243 GLU A C 1
ATOM 1964 O O . GLU A 1 243 ? -1.163 -32.688 -20.625 1 95.25 243 GLU A O 1
ATOM 1969 N N . GLY A 1 244 ? -0.052 -32.938 -18.703 1 96.44 244 GLY A N 1
ATOM 1970 C CA . GLY A 1 244 ? -1.259 -32.75 -17.922 1 96.44 244 GLY A CA 1
ATOM 1971 C C . GLY A 1 244 ? -1.914 -31.406 -18.156 1 96.44 244 GLY A C 1
ATOM 1972 O O . GLY A 1 244 ? -3.133 -31.312 -18.312 1 96.44 244 GLY A O 1
ATOM 1973 N N . PHE A 1 245 ? -1.11 -30.422 -18.25 1 97.12 245 PHE A N 1
ATOM 1974 C CA . PHE A 1 245 ? -1.604 -29.062 -18.484 1 97.12 245 PHE A CA 1
ATOM 1975 C C . PHE A 1 245 ? -2.109 -28.922 -19.922 1 97.12 245 PHE A C 1
ATOM 1977 O O . PHE A 1 245 ? -3.129 -28.266 -20.156 1 97.12 245 PHE A O 1
ATOM 1984 N N . ARG A 1 246 ? -1.465 -29.547 -20.875 1 96.62 246 ARG A N 1
ATOM 1985 C CA . ARG A 1 246 ? -1.753 -29.375 -22.297 1 96.62 246 ARG A CA 1
ATOM 1986 C C . ARG A 1 246 ? -3.086 -30.031 -22.656 1 96.62 246 ARG A C 1
ATOM 1988 O O . ARG A 1 246 ? -3.795 -29.531 -23.547 1 96.62 246 ARG A O 1
ATOM 1995 N N . ARG A 1 247 ? -3.414 -31.016 -21.984 1 97.12 247 ARG A N 1
ATOM 1996 C CA . ARG A 1 247 ? -4.543 -31.812 -22.453 1 97.12 247 ARG A CA 1
ATOM 1997 C C . ARG A 1 247 ? -5.801 -31.5 -21.641 1 97.12 247 ARG A C 1
ATOM 1999 O O . ARG A 1 247 ? -6.875 -32.031 -21.922 1 97.12 247 ARG A O 1
ATOM 2006 N N . SER A 1 248 ? -5.711 -30.672 -20.594 1 98.38 248 SER A N 1
ATOM 2007 C CA . SER A 1 248 ? -6.832 -30.453 -19.688 1 98.38 248 SER A CA 1
ATOM 2008 C C . SER A 1 248 ? -7.438 -29.062 -19.891 1 98.38 248 SER A C 1
ATOM 2010 O O . SER A 1 248 ? -6.73 -28.125 -20.234 1 98.38 248 SER A O 1
ATOM 2012 N N . ARG A 1 249 ? -8.703 -28.969 -19.594 1 98.44 249 ARG A N 1
ATOM 2013 C CA . ARG A 1 249 ? -9.391 -27.688 -19.688 1 98.44 249 ARG A CA 1
ATOM 2014 C C . ARG A 1 249 ? -9.125 -26.828 -18.438 1 98.44 249 ARG A C 1
ATOM 2016 O O . ARG A 1 249 ? -8.93 -25.625 -18.531 1 98.44 249 ARG A O 1
ATOM 2023 N N . TYR A 1 250 ? -9.172 -27.5 -17.344 1 98.38 250 TYR A N 1
ATOM 2024 C CA . TYR A 1 250 ? -9 -26.828 -16.062 1 98.38 250 TYR A CA 1
ATOM 2025 C C . TYR A 1 250 ? -7.844 -27.438 -15.273 1 98.38 250 TYR A C 1
ATOM 2027 O O . TYR A 1 250 ? -7.688 -28.672 -15.234 1 98.38 250 TYR A O 1
ATOM 2035 N N . CYS A 1 251 ? -7.023 -26.609 -14.703 1 97.62 251 CYS A N 1
ATOM 2036 C CA . CYS A 1 251 ? -5.914 -27.078 -13.875 1 97.62 251 CYS A CA 1
ATOM 2037 C C . CYS A 1 251 ? -6.008 -26.5 -12.469 1 97.62 251 CYS A C 1
ATOM 2039 O O . CYS A 1 251 ? -6.078 -25.297 -12.289 1 97.62 251 CYS A O 1
ATOM 2041 N N . LEU A 1 252 ? -5.941 -27.359 -11.5 1 94.69 252 LEU A N 1
ATOM 2042 C CA . LEU A 1 252 ? -6.199 -26.969 -10.117 1 94.69 252 LEU A CA 1
ATOM 2043 C C . LEU A 1 252 ? -4.93 -26.438 -9.453 1 94.69 252 LEU A C 1
ATOM 2045 O O . LEU A 1 252 ? -3.84 -26.969 -9.68 1 94.69 252 LEU A O 1
ATOM 2049 N N . HIS A 1 253 ? -5.125 -25.406 -8.789 1 91.5 253 HIS A N 1
ATOM 2050 C CA . HIS A 1 253 ? -4.125 -24.906 -7.855 1 91.5 253 HIS A CA 1
ATOM 2051 C C . HIS A 1 253 ? -4.613 -25 -6.414 1 91.5 253 HIS A C 1
ATOM 2053 O O . HIS A 1 253 ? -5.449 -24.203 -5.977 1 91.5 253 HIS A O 1
ATOM 2059 N N . VAL A 1 254 ? -4.039 -25.922 -5.734 1 87.5 254 VAL A N 1
ATOM 2060 C CA . VAL A 1 254 ? -4.387 -26.234 -4.348 1 87.5 254 VAL A CA 1
ATOM 2061 C C . VAL A 1 254 ? -3.168 -26.031 -3.453 1 87.5 254 VAL A C 1
ATOM 2063 O O . VAL A 1 254 ? -2.082 -26.531 -3.742 1 87.5 254 VAL A O 1
ATOM 2066 N N . LYS A 1 255 ? -3.428 -25.281 -2.473 1 79.06 255 LYS A N 1
ATOM 2067 C CA . LYS A 1 255 ? -2.307 -24.906 -1.617 1 79.06 255 LYS A CA 1
ATOM 2068 C C . LYS A 1 255 ? -1.634 -26.141 -1.02 1 79.06 255 LYS A C 1
ATOM 2070 O O . LYS A 1 255 ? -2.301 -27.125 -0.709 1 79.06 255 LYS A O 1
ATOM 2075 N N . GLY A 1 256 ? -0.315 -26.094 -0.976 1 75.25 256 GLY A N 1
ATOM 2076 C CA . GLY A 1 256 ? 0.455 -27.047 -0.189 1 75.25 256 GLY A CA 1
ATOM 2077 C C . GLY A 1 256 ? 0.757 -26.547 1.214 1 75.25 256 GLY A C 1
ATOM 2078 O O . GLY A 1 256 ? -0.154 -26.172 1.955 1 75.25 256 GLY A O 1
ATOM 2079 N N . TYR A 1 257 ? 2.086 -26.469 1.443 1 67.5 257 TYR A N 1
ATOM 2080 C CA . TYR A 1 257 ? 2.498 -25.844 2.695 1 67.5 257 TYR A CA 1
ATOM 2081 C C . TYR A 1 257 ? 2.215 -24.344 2.676 1 67.5 257 TYR A C 1
ATOM 2083 O O . TYR A 1 257 ? 1.749 -23.781 3.67 1 67.5 257 TYR A O 1
ATOM 2091 N N . GLU A 1 258 ? 2.516 -23.828 1.502 1 64.81 258 GLU A N 1
ATOM 2092 C CA . GLU A 1 258 ? 2.258 -22.406 1.269 1 64.81 258 GLU A CA 1
ATOM 2093 C C . GLU A 1 258 ? 1.398 -22.203 0.025 1 64.81 258 GLU A C 1
ATOM 2095 O O . GLU A 1 258 ? 1.019 -23.172 -0.642 1 64.81 258 GLU A O 1
ATOM 2100 N N . VAL A 1 259 ? 1.036 -20.922 -0.157 1 61.91 259 VAL A N 1
ATOM 2101 C CA . VAL A 1 259 ? 0.177 -20.562 -1.283 1 61.91 259 VAL A CA 1
ATOM 2102 C C . VAL A 1 259 ? 1.034 -20.125 -2.469 1 61.91 259 VAL A C 1
ATOM 2104 O O . VAL A 1 259 ? 0.731 -19.125 -3.127 1 61.91 259 VAL A O 1
ATOM 2107 N N . ASN A 1 260 ? 2.092 -20.875 -2.74 1 64.75 260 ASN A N 1
ATOM 2108 C CA . ASN A 1 260 ? 2.912 -20.484 -3.879 1 64.75 260 ASN A CA 1
ATOM 2109 C C . ASN A 1 260 ? 2.209 -20.766 -5.203 1 64.75 260 ASN A C 1
ATOM 2111 O O . ASN A 1 260 ? 1.482 -21.75 -5.324 1 64.75 260 ASN A O 1
ATOM 2115 N N . THR A 1 261 ? 2.502 -19.984 -6.211 1 67.44 261 THR A N 1
ATOM 2116 C CA . THR A 1 261 ? 1.671 -19.906 -7.406 1 67.44 261 THR A CA 1
ATOM 2117 C C . THR A 1 261 ? 2.352 -20.594 -8.586 1 67.44 261 THR A C 1
ATOM 2119 O O . THR A 1 261 ? 2.01 -20.344 -9.742 1 67.44 261 THR A O 1
ATOM 2122 N N . ALA A 1 262 ? 3.268 -21.469 -8.391 1 84.12 262 ALA A N 1
ATOM 2123 C CA . ALA A 1 262 ? 4.008 -22.016 -9.523 1 84.12 262 ALA A CA 1
ATOM 2124 C C . ALA A 1 262 ? 3.08 -22.797 -10.461 1 84.12 262 ALA A C 1
ATOM 2126 O O . ALA A 1 262 ? 3.201 -22.703 -11.68 1 84.12 262 ALA A O 1
ATOM 2127 N N . ARG A 1 263 ? 2.184 -23.406 -9.945 1 88.44 263 ARG A N 1
ATOM 2128 C CA . ARG A 1 263 ? 1.268 -24.219 -10.75 1 88.44 263 ARG A CA 1
ATOM 2129 C C . ARG A 1 263 ? 0.298 -23.328 -11.523 1 88.44 263 ARG A C 1
ATOM 2131 O O . ARG A 1 263 ? -0.123 -23.672 -12.633 1 88.44 263 ARG A O 1
ATOM 2138 N N . ILE A 1 264 ? -0.024 -22.219 -10.914 1 91.69 264 ILE A N 1
ATOM 2139 C CA . ILE A 1 264 ? -0.874 -21.266 -11.617 1 91.69 264 ILE A CA 1
ATOM 2140 C C . ILE A 1 264 ? -0.162 -20.766 -12.875 1 91.69 264 ILE A C 1
ATOM 2142 O O . ILE A 1 264 ? -0.759 -20.719 -13.953 1 91.69 264 ILE A O 1
ATOM 2146 N N . SER A 1 265 ? 1.094 -20.453 -12.719 1 93.25 265 SER A N 1
ATOM 2147 C CA . SER A 1 265 ? 1.885 -19.984 -13.852 1 93.25 265 SER A CA 1
ATOM 2148 C C . SER A 1 265 ? 2.027 -21.078 -14.914 1 93.25 265 SER A C 1
ATOM 2150 O O . SER A 1 265 ? 1.98 -20.797 -16.109 1 93.25 265 SER A O 1
ATOM 2152 N N . ASP A 1 266 ? 2.172 -22.297 -14.477 1 94.12 266 ASP A N 1
ATOM 2153 C CA . ASP A 1 266 ? 2.248 -23.406 -15.43 1 94.12 266 ASP A CA 1
ATOM 2154 C C . ASP A 1 266 ? 0.935 -23.578 -16.188 1 94.12 266 ASP A C 1
ATOM 2156 O O . ASP A 1 266 ? 0.936 -23.781 -17.406 1 94.12 266 ASP A O 1
ATOM 2160 N N . ALA A 1 267 ? -0.137 -23.531 -15.43 1 96.06 267 ALA A N 1
ATOM 2161 C CA . ALA A 1 267 ? -1.442 -23.641 -16.078 1 96.06 267 ALA A CA 1
ATOM 2162 C C . ALA A 1 267 ? -1.596 -22.594 -17.172 1 96.06 267 ALA A C 1
ATOM 2164 O O . ALA A 1 267 ? -1.967 -22.922 -18.312 1 96.06 267 ALA A O 1
ATOM 2165 N N . MET A 1 268 ? -1.229 -21.422 -16.875 1 95.06 268 MET A N 1
ATOM 2166 C CA . MET A 1 268 ? -1.352 -20.344 -17.844 1 95.06 268 MET A CA 1
ATOM 2167 C C . MET A 1 268 ? -0.386 -20.531 -19 1 95.06 268 MET A C 1
ATOM 2169 O O . MET A 1 268 ? -0.749 -20.312 -20.156 1 95.06 268 MET A O 1
ATOM 2173 N N . HIS A 1 269 ? 0.779 -20.953 -18.703 1 95.31 269 HIS A N 1
ATOM 2174 C CA . HIS A 1 269 ? 1.809 -21.156 -19.719 1 95.31 269 HIS A CA 1
ATOM 2175 C C . HIS A 1 269 ? 1.351 -22.172 -20.766 1 95.31 269 HIS A C 1
ATOM 2177 O O . HIS A 1 269 ? 1.598 -21.984 -21.953 1 95.31 269 HIS A O 1
ATOM 2183 N N . TYR A 1 270 ? 0.634 -23.125 -20.312 1 96.62 270 TYR A N 1
ATOM 2184 C CA . TYR A 1 270 ? 0.258 -24.203 -21.219 1 96.62 270 TYR A CA 1
ATOM 2185 C C . TYR A 1 270 ? -1.188 -24.062 -21.688 1 96.62 270 TYR A C 1
ATOM 2187 O O . TYR A 1 270 ? -1.714 -24.922 -22.391 1 96.62 270 TYR A O 1
ATOM 2195 N N . GLY A 1 271 ? -1.852 -23.062 -21.25 1 96.56 271 GLY A N 1
ATOM 2196 C CA . GLY A 1 271 ? -3.174 -22.734 -21.766 1 96.56 271 GLY A CA 1
ATOM 2197 C C . GLY A 1 271 ? -4.293 -23.438 -21 1 96.56 271 GLY A C 1
ATOM 2198 O O . GLY A 1 271 ? -5.402 -23.562 -21.531 1 96.56 271 GLY A O 1
ATOM 2199 N N . CYS A 1 272 ? -4.031 -23.969 -19.922 1 98.06 272 CYS A N 1
ATOM 2200 C CA . CYS A 1 272 ? -5.031 -24.594 -19.047 1 98.06 272 CYS A CA 1
ATOM 2201 C C . CYS A 1 272 ? -5.648 -23.562 -18.109 1 98.06 272 CYS A C 1
ATOM 2203 O O . CYS A 1 272 ? -4.934 -22.812 -17.438 1 98.06 272 CYS A O 1
ATOM 2205 N N . ILE A 1 273 ? -6.961 -23.453 -17.984 1 98.06 273 ILE A N 1
ATOM 2206 C CA . ILE A 1 273 ? -7.613 -22.469 -17.141 1 98.06 273 ILE A CA 1
ATOM 2207 C C . ILE A 1 273 ? -7.328 -22.781 -15.672 1 98.06 273 ILE A C 1
ATOM 2209 O O . ILE A 1 273 ? -7.664 -23.859 -15.18 1 98.06 273 ILE A O 1
ATOM 2213 N N . PRO A 1 274 ? -6.723 -21.859 -14.945 1 96.12 274 PRO A N 1
ATOM 2214 C CA . PRO A 1 274 ? -6.465 -22.109 -13.531 1 96.12 274 PRO A CA 1
ATOM 2215 C C . PRO A 1 274 ? -7.746 -22.172 -12.695 1 96.12 274 PRO A C 1
ATOM 2217 O O . PRO A 1 274 ? -8.641 -21.344 -12.883 1 96.12 274 PRO A O 1
ATOM 2220 N N . VAL A 1 275 ? -7.816 -23.156 -11.922 1 94.94 275 VAL A N 1
ATOM 2221 C CA . VAL A 1 275 ? -8.828 -23.25 -10.867 1 94.94 275 VAL A CA 1
ATOM 2222 C C . VAL A 1 275 ? -8.156 -23.109 -9.5 1 94.94 275 VAL A C 1
ATOM 2224 O O . VAL A 1 275 ? -7.465 -24.031 -9.055 1 94.94 275 VAL A O 1
ATOM 2227 N N . ILE A 1 276 ? -8.367 -22.047 -8.93 1 90.38 276 ILE A N 1
ATOM 2228 C CA . ILE A 1 276 ? -7.691 -21.703 -7.684 1 90.38 276 ILE A CA 1
ATOM 2229 C C . ILE A 1 276 ? -8.578 -22.078 -6.496 1 90.38 276 ILE A C 1
ATOM 2231 O O . ILE A 1 276 ? -9.672 -21.531 -6.34 1 90.38 276 ILE A O 1
ATOM 2235 N N . VAL A 1 277 ? -8.008 -23.141 -5.719 1 84.81 277 VAL A N 1
ATOM 2236 C CA . VAL A 1 277 ? -8.758 -23.578 -4.551 1 84.81 277 VAL A CA 1
ATOM 2237 C C . VAL A 1 277 ? -8.273 -22.844 -3.307 1 84.81 277 VAL A C 1
ATOM 2239 O O . VAL A 1 277 ? -7.145 -23.062 -2.852 1 84.81 277 VAL A O 1
ATOM 2242 N N . SER A 1 278 ? -8.922 -21.859 -2.795 1 70.94 278 SER A N 1
ATOM 2243 C CA . SER A 1 278 ? -8.602 -21.25 -1.51 1 70.94 278 SER A CA 1
ATOM 2244 C C . SER A 1 278 ? -8.75 -19.719 -1.57 1 70.94 278 SER A C 1
ATOM 2246 O O . SER A 1 278 ? -8.602 -19.125 -2.637 1 70.94 278 SER A O 1
ATOM 2248 N N . ASN A 1 279 ? -9.086 -19.188 -0.387 1 61.03 279 ASN A N 1
ATOM 2249 C CA . ASN A 1 279 ? -9.633 -17.859 -0.194 1 61.03 279 ASN A CA 1
ATOM 2250 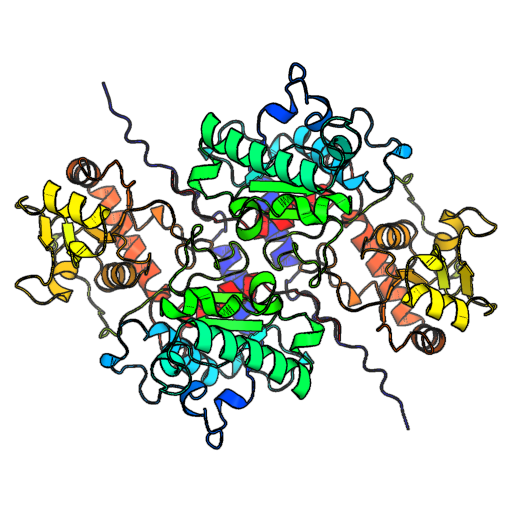C C . ASN A 1 279 ? -8.539 -16.844 0.111 1 61.03 279 ASN A C 1
ATOM 2252 O O . ASN A 1 279 ? -8.828 -15.672 0.379 1 61.03 279 ASN A O 1
ATOM 2256 N N . HIS A 1 280 ? -7.234 -17.203 -0.197 1 66.75 280 HIS A N 1
ATOM 2257 C CA . HIS A 1 280 ? -6.562 -16.125 0.528 1 66.75 280 HIS A CA 1
ATOM 2258 C C . HIS A 1 280 ? -5.273 -15.711 -0.175 1 66.75 280 HIS A C 1
ATOM 2260 O O . HIS A 1 280 ? -4.34 -15.234 0.469 1 66.75 280 HIS A O 1
ATOM 2266 N N . TYR A 1 281 ? -5.398 -15.906 -1.431 1 77.31 281 TYR A N 1
ATOM 2267 C CA . TYR A 1 281 ? -4.207 -15.523 -2.174 1 77.31 281 TYR A CA 1
ATOM 2268 C C . TYR A 1 281 ? -4.25 -14.047 -2.555 1 77.31 281 TYR A C 1
ATOM 2270 O O . TYR A 1 281 ? -5.316 -13.516 -2.881 1 77.31 281 TYR A O 1
ATOM 2278 N N . ASP A 1 282 ? -3.201 -13.367 -2.332 1 85.38 282 ASP A N 1
ATOM 2279 C CA . ASP A 1 282 ? -2.996 -12.117 -3.053 1 85.38 282 ASP A CA 1
ATOM 2280 C C . ASP A 1 282 ? -2.385 -12.367 -4.43 1 85.38 282 ASP A C 1
ATOM 2282 O O . ASP A 1 282 ? -1.161 -12.391 -4.574 1 85.38 282 ASP A O 1
ATOM 2286 N N . LEU A 1 283 ? -3.229 -12.578 -5.438 1 88.69 283 LEU A N 1
ATOM 2287 C CA . LEU A 1 283 ? -2.803 -12.992 -6.77 1 88.69 283 LEU A CA 1
ATOM 2288 C C . LEU A 1 283 ? -1.977 -11.898 -7.438 1 88.69 283 LEU A C 1
ATOM 2290 O O . LEU A 1 283 ? -2.277 -10.711 -7.297 1 88.69 283 LEU A O 1
ATOM 2294 N N . PRO A 1 284 ? -1.037 -12.32 -8.172 1 91.81 284 PRO A N 1
ATOM 2295 C CA . PRO A 1 284 ? -0.186 -11.32 -8.82 1 91.81 284 PRO A CA 1
ATOM 2296 C C . PRO A 1 284 ? -0.958 -10.422 -9.781 1 91.81 284 PRO A C 1
ATOM 2298 O O . PRO A 1 284 ? -1.823 -10.898 -10.516 1 91.81 284 PRO A O 1
ATOM 2301 N N . PHE A 1 285 ? -0.75 -9.133 -9.766 1 91.94 285 PHE A N 1
ATOM 2302 C CA . PHE A 1 285 ? -1.232 -8.125 -10.695 1 91.94 285 PHE A CA 1
ATOM 2303 C C . PHE A 1 285 ? -2.752 -8.023 -10.648 1 91.94 285 PHE A C 1
ATOM 2305 O O . PHE A 1 285 ? -3.395 -7.73 -11.656 1 91.94 285 PHE A O 1
ATOM 2312 N N . ASN A 1 286 ? -3.301 -8.328 -9.531 1 86.81 286 ASN A N 1
ATOM 2313 C CA . ASN A 1 286 ? -4.754 -8.359 -9.383 1 86.81 286 ASN A CA 1
ATOM 2314 C C . ASN A 1 286 ? -5.363 -6.969 -9.547 1 86.81 286 ASN A C 1
ATOM 2316 O O . ASN A 1 286 ? -6.559 -6.84 -9.828 1 86.81 286 ASN A O 1
ATOM 2320 N N . ASN A 1 287 ? -4.609 -5.922 -9.398 1 84 287 ASN A N 1
ATOM 2321 C CA . ASN A 1 287 ? -5.117 -4.57 -9.594 1 84 287 ASN A CA 1
ATOM 2322 C C . ASN A 1 287 ? -5.207 -4.215 -11.07 1 84 287 ASN A C 1
ATOM 2324 O O . ASN A 1 287 ? -5.84 -3.221 -11.438 1 84 287 ASN A O 1
ATOM 2328 N N . VAL A 1 288 ? -4.609 -5.031 -11.914 1 88.12 288 VAL A N 1
ATOM 2329 C CA . VAL A 1 288 ? -4.574 -4.777 -13.352 1 88.12 288 VAL A CA 1
ATOM 2330 C C . VAL A 1 288 ? -5.367 -5.855 -14.086 1 88.12 288 VAL A C 1
ATOM 2332 O O . VAL A 1 288 ? -6.082 -5.566 -15.047 1 88.12 288 VAL A O 1
ATOM 2335 N N . LEU A 1 289 ? -5.223 -7.043 -13.57 1 90.25 289 LEU A N 1
ATOM 2336 C CA . LEU A 1 289 ? -5.836 -8.195 -14.227 1 90.25 289 LEU A CA 1
ATOM 2337 C C . LEU A 1 289 ? -7.086 -8.641 -13.484 1 90.25 289 LEU A C 1
ATOM 2339 O O . LEU A 1 289 ? -7.051 -8.828 -12.266 1 90.25 289 LEU A O 1
ATOM 2343 N N . ASP A 1 290 ? -8.109 -8.734 -14.219 1 87.56 290 ASP A N 1
ATOM 2344 C CA . ASP A 1 290 ? -9.312 -9.344 -13.664 1 87.56 290 ASP A CA 1
ATOM 2345 C C . ASP A 1 290 ? -9.234 -10.867 -13.727 1 87.56 290 ASP A C 1
ATOM 2347 O O . ASP A 1 290 ? -9.602 -11.477 -14.742 1 87.56 290 ASP A O 1
ATOM 2351 N N . TRP A 1 291 ? -8.859 -11.492 -12.703 1 89.44 291 TRP A N 1
ATOM 2352 C CA . TRP A 1 291 ? -8.594 -12.922 -12.656 1 89.44 291 TRP A CA 1
ATOM 2353 C C . TRP A 1 291 ? -9.867 -13.719 -12.922 1 89.44 291 TRP A C 1
ATOM 2355 O O . TRP A 1 291 ? -9.805 -14.891 -13.312 1 89.44 291 TRP A O 1
ATOM 2365 N N . SER A 1 292 ? -11.055 -13.133 -12.719 1 87.38 292 SER A N 1
ATOM 2366 C CA . SER A 1 292 ? -12.305 -13.844 -12.953 1 87.38 292 SER A CA 1
ATOM 2367 C C . SER A 1 292 ? -12.539 -14.078 -14.445 1 87.38 292 SER A C 1
ATOM 2369 O O . SER A 1 292 ? -13.391 -14.883 -14.82 1 87.38 292 SER A O 1
ATOM 2371 N N . LYS A 1 293 ? -11.797 -13.43 -15.234 1 92.94 293 LYS A N 1
ATOM 2372 C CA . LYS A 1 293 ? -11.992 -13.516 -16.672 1 92.94 293 LYS A CA 1
ATOM 2373 C C . LYS A 1 293 ? -11.18 -14.648 -17.281 1 92.94 293 LYS A C 1
ATOM 2375 O O . LYS A 1 293 ? -11.391 -15.039 -18.438 1 92.94 293 LYS A O 1
ATOM 2380 N N . PHE A 1 294 ? -10.25 -15.211 -16.484 1 95.31 294 PHE A N 1
ATOM 2381 C CA . PHE A 1 294 ? -9.43 -16.266 -17.078 1 95.31 294 PHE A CA 1
ATOM 2382 C C . PHE A 1 294 ? -9.102 -17.344 -16.047 1 95.31 294 PHE A C 1
ATOM 2384 O O . PHE A 1 294 ? -8.172 -18.125 -16.25 1 95.31 294 PHE A O 1
ATOM 2391 N N . SER A 1 295 ? -9.742 -17.328 -14.945 1 94.25 295 SER A N 1
ATOM 2392 C CA . SER A 1 295 ? -9.594 -18.344 -13.906 1 94.25 295 SER A CA 1
ATOM 2393 C C . SER A 1 295 ? -10.906 -18.562 -13.164 1 94.25 295 SER A C 1
ATOM 2395 O O . SER A 1 295 ? -11.891 -17.859 -13.398 1 94.25 295 SER A O 1
ATOM 2397 N N . ILE A 1 296 ? -10.875 -19.625 -12.445 1 92.25 296 ILE A N 1
ATOM 2398 C CA . ILE A 1 296 ? -12.008 -19.953 -11.586 1 92.25 296 ILE A CA 1
ATOM 2399 C C . ILE A 1 296 ? -11.555 -20.062 -10.133 1 92.25 296 ILE A C 1
ATOM 2401 O O . ILE A 1 296 ? -10.516 -20.656 -9.852 1 92.25 296 ILE A O 1
ATOM 2405 N N . ILE A 1 297 ? -12.273 -19.438 -9.328 1 86.56 297 ILE A N 1
ATOM 2406 C CA . ILE A 1 297 ? -11.969 -19.516 -7.906 1 86.56 297 ILE A CA 1
ATOM 2407 C C . ILE A 1 297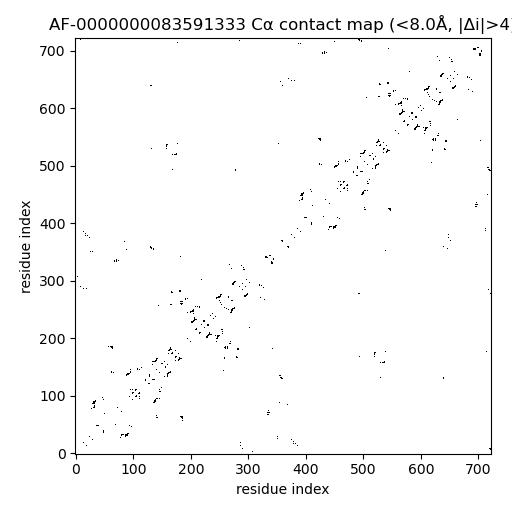 ? -13.008 -20.391 -7.207 1 86.56 297 ILE A C 1
ATOM 2409 O O . ILE A 1 297 ? -14.211 -20.172 -7.371 1 86.56 297 ILE A O 1
ATOM 2413 N N . VAL A 1 298 ? -12.57 -21.359 -6.434 1 86.94 298 VAL A N 1
ATOM 2414 C CA . VAL A 1 298 ? -13.438 -22.281 -5.719 1 86.94 298 VAL A CA 1
ATOM 2415 C C . VAL A 1 298 ? -13.055 -22.312 -4.238 1 86.94 298 VAL A C 1
ATOM 2417 O O . VAL A 1 298 ? -11.875 -22.344 -3.896 1 86.94 298 VAL A O 1
ATOM 2420 N N . SER A 1 299 ? -14.07 -22.25 -3.383 1 81.75 299 SER A N 1
ATOM 2421 C CA . SER A 1 299 ? -13.805 -22.344 -1.95 1 81.75 299 SER A CA 1
ATOM 2422 C C . SER A 1 299 ? -13.43 -23.766 -1.551 1 81.75 299 SER A C 1
ATOM 2424 O O . SER A 1 299 ? -13.797 -24.719 -2.236 1 81.75 299 SER A O 1
ATOM 2426 N N . HIS A 1 300 ? -12.719 -23.828 -0.458 1 82.25 300 HIS A N 1
ATOM 2427 C CA . HIS A 1 300 ? -12.328 -25.141 0.075 1 82.25 300 HIS A CA 1
ATOM 2428 C C . HIS A 1 300 ? -13.547 -26.031 0.299 1 82.25 300 HIS A C 1
ATOM 2430 O O . HIS A 1 300 ? -13.523 -27.219 -0.04 1 82.25 300 HIS A O 1
ATOM 2436 N N . GLY A 1 301 ? -14.609 -25.5 0.828 1 83.75 301 GLY A N 1
ATOM 2437 C CA . GLY A 1 301 ? -15.812 -26.25 1.136 1 83.75 301 GLY A CA 1
ATOM 2438 C C . GLY A 1 301 ? -16.516 -26.766 -0.099 1 83.75 301 GLY A C 1
ATOM 2439 O O . GLY A 1 301 ? -17.344 -27.688 -0.008 1 83.75 301 GLY A O 1
ATOM 2440 N N . ASP A 1 302 ? -16.141 -26.344 -1.26 1 88.62 302 ASP A N 1
ATOM 2441 C CA . ASP A 1 302 ? -16.844 -26.688 -2.49 1 88.62 302 ASP A CA 1
ATOM 2442 C C . ASP A 1 302 ? -16.078 -27.766 -3.27 1 88.62 302 ASP A C 1
ATOM 2444 O O . ASP A 1 302 ? -16.453 -28.109 -4.391 1 88.62 302 ASP A O 1
ATOM 2448 N N . ILE A 1 303 ? -15.094 -28.328 -2.725 1 90.94 303 ILE A N 1
ATOM 2449 C CA . ILE A 1 303 ? -14.289 -29.359 -3.379 1 90.94 303 ILE A CA 1
ATOM 2450 C C . ILE A 1 303 ? -15.18 -30.531 -3.787 1 90.94 303 ILE A C 1
ATOM 2452 O O . ILE A 1 303 ? -15.07 -31.031 -4.906 1 90.94 303 ILE A O 1
ATOM 2456 N N . PRO A 1 304 ? -16.172 -30.938 -2.977 1 93.06 304 PRO A N 1
ATOM 2457 C CA . PRO A 1 304 ? -17.047 -32.031 -3.389 1 93.06 304 PRO A CA 1
ATOM 2458 C C . PRO A 1 304 ? -17.906 -31.688 -4.598 1 93.06 304 PRO A C 1
ATOM 2460 O O . PRO A 1 304 ? -18.391 -32.562 -5.301 1 93.06 304 PRO A O 1
ATOM 2463 N N . LEU A 1 305 ? -18.062 -30.453 -4.82 1 95.06 305 LEU A N 1
ATOM 2464 C CA . LEU A 1 305 ? -18.922 -30 -5.91 1 95.06 305 LEU A CA 1
ATOM 2465 C C . LEU A 1 305 ? -18.094 -29.547 -7.105 1 95.06 305 LEU A C 1
ATOM 2467 O O . LEU A 1 305 ? -18.625 -28.984 -8.07 1 95.06 305 LEU A O 1
ATOM 2471 N N . LEU A 1 306 ? -16.828 -29.812 -7.098 1 95.56 306 LEU A N 1
ATOM 2472 C CA . LEU A 1 306 ? -15.891 -29.281 -8.078 1 95.56 306 LEU A CA 1
ATOM 2473 C C . LEU A 1 306 ? -16.312 -29.656 -9.492 1 95.56 306 LEU A C 1
ATOM 2475 O O . LEU A 1 306 ? -16.375 -28.781 -10.375 1 95.56 306 LEU A O 1
ATOM 2479 N N . LYS A 1 307 ? -16.609 -30.938 -9.75 1 96.44 307 LYS A N 1
ATOM 2480 C CA . LYS A 1 307 ? -16.984 -31.391 -11.086 1 96.44 307 LYS A CA 1
ATOM 2481 C C . LYS A 1 307 ? -18.25 -30.672 -11.57 1 96.44 307 LYS A C 1
ATOM 2483 O O . LYS A 1 307 ? -18.297 -30.219 -12.719 1 96.44 307 LYS A O 1
ATOM 2488 N N . GLN A 1 308 ? -19.219 -30.578 -10.695 1 96.75 308 GLN A N 1
ATOM 2489 C CA . GLN A 1 308 ? -20.453 -29.906 -11.047 1 96.75 308 GLN A CA 1
ATOM 2490 C C . GLN A 1 308 ? -20.219 -28.438 -11.398 1 96.75 308 GLN A C 1
ATOM 2492 O O . GLN A 1 308 ? -20.781 -27.922 -12.359 1 96.75 308 GLN A O 1
ATOM 2497 N N . ILE A 1 309 ? -19.359 -27.812 -10.617 1 95.94 309 ILE A N 1
ATOM 2498 C CA . ILE A 1 309 ? -19.031 -26.422 -10.836 1 95.94 309 ILE A CA 1
ATOM 2499 C C . ILE A 1 309 ? -18.391 -26.25 -12.219 1 95.94 309 ILE A C 1
ATOM 2501 O O . ILE A 1 309 ? -18.812 -25.391 -13 1 95.94 309 ILE A O 1
ATOM 2505 N N . LEU A 1 310 ? -17.484 -27.047 -12.562 1 97.25 310 LEU A N 1
ATOM 2506 C CA . LEU A 1 310 ? -16.734 -26.906 -13.797 1 97.25 310 LEU A CA 1
ATOM 2507 C C . LEU A 1 310 ? -17.578 -27.281 -15.008 1 97.25 310 LEU A C 1
ATOM 2509 O O . LEU A 1 310 ? -17.5 -26.641 -16.062 1 97.25 310 LEU A O 1
ATOM 2513 N N . LEU A 1 311 ? -18.453 -28.266 -14.859 1 97 311 LEU A N 1
ATOM 2514 C CA . LEU A 1 311 ? -19.312 -28.688 -15.953 1 97 311 LEU A CA 1
ATOM 2515 C C . LEU A 1 311 ? -20.438 -27.688 -16.188 1 97 311 LEU A C 1
ATOM 2517 O O . LEU A 1 311 ? -21.062 -27.672 -17.25 1 97 311 LEU A O 1
ATOM 2521 N N . SER A 1 312 ? -20.688 -26.906 -15.203 1 96.88 312 SER A N 1
ATOM 2522 C CA . SER A 1 312 ? -21.734 -25.906 -15.336 1 96.88 312 SER A CA 1
ATOM 2523 C C . SER A 1 312 ? -21.266 -24.719 -16.156 1 96.88 312 SER A C 1
ATOM 2525 O O . SER A 1 312 ? -22.094 -23.906 -16.609 1 96.88 312 SER A O 1
ATOM 2527 N N . ILE A 1 313 ? -20.016 -24.594 -16.391 1 96.94 313 ILE A N 1
ATOM 2528 C CA . ILE A 1 313 ? -19.484 -23.516 -17.219 1 96.94 313 ILE A CA 1
ATOM 2529 C C . ILE A 1 313 ? -19.797 -23.781 -18.688 1 96.94 313 ILE A C 1
ATOM 2531 O O . ILE A 1 313 ? -19.406 -24.828 -19.234 1 96.94 313 ILE A O 1
ATOM 2535 N N . SER A 1 314 ? -20.484 -22.875 -19.312 1 97.19 314 SER A N 1
ATOM 2536 C CA . SER A 1 314 ? -20.859 -23.062 -20.703 1 97.19 314 SER A CA 1
ATOM 2537 C C . SER A 1 314 ? -19.625 -23.094 -21.609 1 97.19 314 SER A C 1
ATOM 2539 O O . SER A 1 314 ? -18.562 -22.578 -21.25 1 97.19 314 SER A O 1
ATOM 2541 N N . ARG A 1 315 ? -19.812 -23.688 -22.734 1 96.31 315 ARG A N 1
ATOM 2542 C CA . ARG A 1 315 ? -18.734 -23.719 -23.719 1 96.31 315 ARG A CA 1
ATOM 2543 C C . ARG A 1 315 ? -18.312 -22.297 -24.094 1 96.31 315 ARG A C 1
ATOM 2545 O O . ARG A 1 315 ? -17.125 -22.016 -24.25 1 96.31 315 ARG A O 1
ATOM 2552 N N . HIS A 1 316 ? -19.297 -21.453 -24.188 1 97 316 HIS A N 1
ATOM 2553 C CA . HIS A 1 316 ? -19.016 -20.062 -24.516 1 97 316 HIS A CA 1
ATOM 2554 C C . HIS A 1 316 ? -18.141 -19.406 -23.469 1 97 316 HIS A C 1
ATOM 2556 O O . HIS A 1 316 ? -17.156 -18.734 -23.797 1 97 316 HIS A O 1
ATOM 2562 N N . ASN A 1 317 ? -18.453 -19.594 -22.234 1 97.12 317 ASN A N 1
ATOM 2563 C CA . ASN A 1 317 ? -17.672 -19 -21.141 1 97.12 317 ASN A CA 1
ATOM 2564 C C . ASN A 1 317 ? -16.266 -19.594 -21.078 1 97.12 317 ASN A C 1
ATOM 2566 O O . ASN A 1 317 ? -15.297 -18.891 -20.812 1 97.12 317 ASN A O 1
ATOM 2570 N N . TYR A 1 318 ? -16.203 -20.859 -21.344 1 97.75 318 TYR A N 1
ATOM 2571 C CA . TYR A 1 318 ? -14.883 -21.5 -21.375 1 97.75 318 TYR A CA 1
ATOM 2572 C C . TYR A 1 318 ? -14.008 -20.906 -22.469 1 97.75 318 TYR A C 1
ATOM 2574 O O . TYR A 1 318 ? -12.844 -20.594 -22.234 1 97.75 318 TYR A O 1
ATOM 2582 N N . LEU A 1 319 ? -14.578 -20.766 -23.625 1 97.88 319 LEU A N 1
ATOM 2583 C CA . LEU A 1 319 ? -13.82 -20.234 -24.75 1 97.88 319 LEU A CA 1
ATOM 2584 C C . LEU A 1 319 ? -13.375 -18.797 -24.469 1 97.88 319 LEU A C 1
ATOM 2586 O O . LEU A 1 319 ? -12.266 -18.406 -24.828 1 97.88 319 LEU A O 1
ATOM 2590 N N . ASN A 1 320 ? -14.242 -18.062 -23.828 1 97.19 320 ASN A N 1
ATOM 2591 C CA . ASN A 1 320 ? -13.883 -16.703 -23.453 1 97.19 320 ASN A CA 1
ATOM 2592 C C . ASN A 1 320 ? -12.719 -16.688 -22.469 1 97.19 320 ASN A C 1
ATOM 2594 O O . ASN A 1 320 ? -11.789 -15.883 -22.594 1 97.19 320 ASN A O 1
ATOM 2598 N N . MET A 1 321 ? -12.75 -17.5 -21.484 1 97.56 321 MET A N 1
ATOM 2599 C CA . MET A 1 321 ? -11.672 -17.594 -20.5 1 97.56 321 MET A CA 1
ATOM 2600 C C . MET A 1 321 ? -10.359 -18 -21.172 1 97.56 321 MET A C 1
ATOM 2602 O O . MET A 1 321 ? -9.305 -17.453 -20.859 1 97.56 321 MET A O 1
ATOM 2606 N N . TYR A 1 322 ? -10.516 -18.969 -22.047 1 97.38 322 TYR A N 1
ATOM 2607 C CA . TYR A 1 322 ? -9.336 -19.438 -22.766 1 97.38 322 TYR A CA 1
ATOM 2608 C C . TYR A 1 322 ? -8.703 -18.312 -23.562 1 97.38 322 TYR A C 1
ATOM 2610 O O . TYR A 1 322 ? -7.48 -18.141 -23.547 1 97.38 322 TYR A O 1
ATOM 2618 N N . GLN A 1 323 ? -9.523 -17.578 -24.266 1 96.5 323 GLN A N 1
ATOM 2619 C CA . GLN A 1 323 ? -9.023 -16.453 -25.062 1 96.5 323 GLN A CA 1
ATOM 2620 C C . GLN A 1 323 ? -8.375 -15.398 -24.172 1 96.5 323 GLN A C 1
ATOM 2622 O O . GLN A 1 323 ? -7.312 -14.867 -24.5 1 96.5 323 GLN A O 1
ATOM 2627 N N . ASN A 1 324 ? -9.047 -15.07 -23.094 1 96.25 324 ASN A N 1
ATOM 2628 C CA . ASN A 1 324 ? -8.492 -14.102 -22.156 1 96.25 324 ASN A CA 1
ATOM 2629 C C . ASN A 1 324 ? -7.164 -14.586 -21.578 1 96.25 324 ASN A C 1
ATOM 2631 O O . ASN A 1 324 ? -6.23 -13.797 -21.406 1 96.25 324 ASN A O 1
ATOM 2635 N N . LEU A 1 325 ? -7.117 -15.844 -21.281 1 96.5 325 LEU A N 1
ATOM 2636 C CA . LEU A 1 325 ? -5.887 -16.422 -20.766 1 96.5 325 LEU A CA 1
ATOM 2637 C C . LEU A 1 325 ? -4.746 -16.266 -21.75 1 96.5 325 LEU A C 1
ATOM 2639 O O . LEU A 1 325 ? -3.623 -15.938 -21.375 1 96.5 325 LEU A O 1
ATOM 2643 N N . CYS A 1 326 ? -5.043 -16.516 -22.984 1 94.81 326 CYS A N 1
ATOM 2644 C CA . CYS A 1 326 ? -4.043 -16.359 -24.031 1 94.81 326 CYS A CA 1
ATOM 2645 C C . CYS A 1 326 ? -3.492 -14.945 -24.062 1 94.81 326 CYS A C 1
ATOM 2647 O O . CYS A 1 326 ? -2.303 -14.742 -24.328 1 94.81 326 CYS A O 1
ATOM 2649 N N . HIS A 1 327 ? -4.309 -14.016 -23.75 1 93.25 327 HIS A N 1
ATOM 2650 C CA . HIS A 1 327 ? -3.912 -12.617 -23.797 1 93.25 327 HIS A CA 1
ATOM 2651 C C . HIS A 1 327 ? -3.049 -12.242 -22.594 1 93.25 327 HIS A C 1
ATOM 2653 O O . HIS A 1 327 ? -2.127 -11.43 -22.719 1 93.25 327 HIS A O 1
ATOM 2659 N N . VAL A 1 328 ? -3.307 -12.812 -21.453 1 94.56 328 VAL A N 1
ATOM 2660 C CA . VAL A 1 328 ? -2.664 -12.32 -20.234 1 94.56 328 VAL A CA 1
ATOM 2661 C C . VAL A 1 328 ? -1.396 -13.125 -19.953 1 94.56 328 VAL A C 1
ATOM 2663 O O . VAL A 1 328 ? -0.572 -12.734 -19.125 1 94.56 328 VAL A O 1
ATOM 2666 N N . ARG A 1 329 ? -1.166 -14.227 -20.688 1 93.5 329 ARG A N 1
ATOM 2667 C CA . ARG A 1 329 ? -0.044 -15.125 -20.453 1 93.5 329 ARG A CA 1
ATOM 2668 C C . ARG A 1 329 ? 1.284 -14.383 -20.547 1 93.5 329 ARG A C 1
ATOM 2670 O O . ARG A 1 329 ? 2.234 -14.711 -19.828 1 93.5 329 ARG A O 1
ATOM 2677 N N . LYS A 1 330 ? 1.342 -13.391 -21.375 1 93.38 330 LYS A N 1
ATOM 2678 C CA . LYS A 1 330 ? 2.58 -12.648 -21.578 1 93.38 330 LYS A CA 1
ATOM 2679 C C . LYS A 1 330 ? 3.027 -11.961 -20.297 1 93.38 330 LYS A C 1
ATOM 2681 O O . LYS A 1 330 ? 4.223 -11.742 -20.078 1 93.38 330 LYS A O 1
ATOM 2686 N N . HIS A 1 331 ? 2.072 -11.57 -19.438 1 95.38 331 HIS A N 1
ATOM 2687 C CA . HIS A 1 331 ? 2.365 -10.859 -18.188 1 95.38 331 HIS A CA 1
ATOM 2688 C C . HIS A 1 331 ? 3.064 -11.766 -17.188 1 95.38 331 HIS A C 1
ATOM 2690 O O . HIS A 1 331 ? 3.592 -11.289 -16.172 1 95.38 331 HIS A O 1
ATOM 2696 N N . PHE A 1 332 ? 3.143 -13.07 -17.484 1 95.44 332 PHE A N 1
ATOM 2697 C CA . PHE A 1 332 ? 3.711 -14.055 -16.562 1 95.44 332 PHE A CA 1
ATOM 2698 C C . PHE A 1 332 ? 4.934 -14.719 -17.172 1 95.44 332 PHE A C 1
ATOM 2700 O O . PHE A 1 332 ? 5.32 -15.82 -16.766 1 95.44 332 PHE A O 1
ATOM 2707 N N . GLN A 1 333 ? 5.516 -14.055 -18.125 1 94.19 333 GLN A N 1
ATOM 2708 C CA . GLN A 1 333 ? 6.727 -14.531 -18.781 1 94.19 333 GLN A CA 1
ATOM 2709 C C . GLN A 1 333 ? 7.918 -13.641 -18.453 1 94.19 333 GLN A C 1
ATOM 2711 O O . GLN A 1 333 ? 7.797 -12.414 -18.438 1 94.19 333 GLN A O 1
ATOM 2716 N N . TRP A 1 334 ? 9.016 -14.281 -18.125 1 94.69 334 TRP A N 1
ATOM 2717 C CA . TRP A 1 334 ? 10.242 -13.547 -17.828 1 94.69 334 TRP A CA 1
ATOM 2718 C C . TRP A 1 334 ? 11.156 -13.508 -19.047 1 94.69 334 TRP A C 1
ATOM 2720 O O . TRP A 1 334 ? 11.242 -14.477 -19.812 1 94.69 334 TRP A O 1
ATOM 2730 N N . HIS A 1 335 ? 11.828 -12.453 -19.25 1 93.56 335 HIS A N 1
ATOM 2731 C CA . HIS A 1 335 ? 12.828 -12.273 -20.297 1 93.56 335 HIS A CA 1
ATOM 2732 C C . HIS A 1 335 ? 14.086 -11.617 -19.734 1 93.56 335 HIS A C 1
ATOM 2734 O O . HIS A 1 335 ? 14.008 -10.758 -18.859 1 93.56 335 HIS A O 1
ATOM 2740 N N . ARG A 1 336 ? 15.219 -12.047 -20.188 1 91.88 336 ARG A N 1
ATOM 2741 C CA . ARG A 1 336 ? 16.469 -11.422 -19.781 1 91.88 336 ARG A CA 1
ATOM 2742 C C . ARG A 1 336 ? 16.469 -9.938 -20.109 1 91.88 336 ARG A C 1
ATOM 2744 O O . ARG A 1 336 ? 16.875 -9.109 -19.281 1 91.88 336 ARG A O 1
ATOM 2751 N N . THR A 1 337 ? 16.141 -9.711 -21.312 1 93.75 337 THR A N 1
ATOM 2752 C CA . THR A 1 337 ? 15.844 -8.344 -21.703 1 93.75 337 THR A CA 1
ATOM 2753 C C . THR A 1 337 ? 14.344 -8.078 -21.656 1 93.75 337 THR A C 1
ATOM 2755 O O . THR A 1 337 ? 13.57 -8.664 -22.422 1 93.75 337 THR A O 1
ATOM 2758 N N . PRO A 1 338 ? 13.992 -7.227 -20.812 1 95.38 338 PRO A N 1
ATOM 2759 C CA . PRO A 1 338 ? 12.562 -7.027 -20.562 1 95.38 338 PRO A CA 1
ATOM 2760 C C . PRO A 1 338 ? 11.781 -6.711 -21.844 1 95.38 338 PRO A C 1
ATOM 2762 O O . PRO A 1 338 ? 12.289 -5.996 -22.719 1 95.38 338 PRO A O 1
ATOM 2765 N N . ARG A 1 339 ? 10.656 -7.262 -21.953 1 94.94 339 ARG A N 1
ATOM 2766 C CA . ARG A 1 339 ? 9.68 -6.969 -23 1 94.94 339 ARG A CA 1
ATOM 2767 C C . ARG A 1 339 ? 8.445 -6.281 -22.422 1 94.94 339 ARG A C 1
ATOM 2769 O O . ARG A 1 339 ? 8.07 -6.539 -21.266 1 94.94 339 ARG A O 1
ATOM 2776 N N . THR A 1 340 ? 7.836 -5.496 -23.219 1 95.06 340 THR A N 1
ATOM 2777 C CA . THR A 1 340 ? 6.695 -4.715 -22.75 1 95.06 340 THR A CA 1
ATOM 2778 C C . THR A 1 340 ? 5.621 -5.625 -22.156 1 95.06 340 THR A C 1
ATOM 2780 O O . THR A 1 340 ? 5.223 -6.609 -22.781 1 95.06 340 THR A O 1
ATOM 2783 N N . TYR A 1 341 ? 5.262 -5.383 -20.969 1 96.12 341 TYR A N 1
ATOM 2784 C CA . TYR A 1 341 ? 4.168 -6.012 -20.234 1 96.12 341 TYR A CA 1
ATOM 2785 C C . TYR A 1 341 ? 4.559 -7.402 -19.766 1 96.12 341 TYR A C 1
ATOM 2787 O O . TYR A 1 341 ? 3.709 -8.18 -19.328 1 96.12 341 TYR A O 1
ATOM 2795 N N . ASP A 1 342 ? 5.812 -7.77 -19.859 1 96.81 342 ASP A N 1
ATOM 2796 C CA . ASP A 1 342 ? 6.184 -9.078 -19.328 1 96.81 342 ASP A CA 1
ATOM 2797 C C . ASP A 1 342 ? 6.191 -9.086 -17.812 1 96.81 342 ASP A C 1
ATOM 2799 O O . ASP A 1 342 ? 5.73 -8.133 -17.172 1 96.81 342 ASP A O 1
ATOM 2803 N N . ALA A 1 343 ? 6.574 -10.172 -17.219 1 96.81 343 ALA A N 1
ATOM 2804 C CA . ALA A 1 343 ? 6.523 -10.312 -15.766 1 96.81 343 ALA A CA 1
ATOM 2805 C C . ALA A 1 343 ? 7.375 -9.25 -15.078 1 96.81 343 ALA A C 1
ATOM 2807 O O . ALA A 1 343 ? 6.996 -8.727 -14.031 1 96.81 343 ALA A O 1
ATOM 2808 N N . PHE A 1 344 ? 8.531 -8.922 -15.68 1 97.94 344 PHE A N 1
ATOM 2809 C CA . PHE A 1 344 ? 9.414 -7.898 -15.125 1 97.94 344 PHE A CA 1
ATOM 2810 C C . PHE A 1 344 ? 8.727 -6.543 -15.094 1 97.94 344 PHE A C 1
ATOM 2812 O O . PHE A 1 344 ? 8.633 -5.91 -14.031 1 97.94 344 PHE A O 1
ATOM 2819 N N . HIS A 1 345 ? 8.172 -6.121 -16.219 1 98.06 345 HIS A N 1
ATOM 2820 C CA . HIS A 1 345 ? 7.504 -4.828 -16.312 1 98.06 345 HIS A CA 1
ATOM 2821 C C . HIS A 1 345 ? 6.293 -4.766 -15.391 1 98.06 345 HIS A C 1
ATOM 2823 O O . HIS A 1 345 ? 6.059 -3.748 -14.734 1 98.06 345 HIS A O 1
ATOM 2829 N N . MET A 1 346 ? 5.555 -5.848 -15.398 1 97.38 346 MET A N 1
ATOM 2830 C CA . MET A 1 346 ? 4.348 -5.852 -14.586 1 97.38 346 MET A CA 1
ATOM 2831 C C . MET A 1 346 ? 4.695 -5.785 -13.102 1 97.38 346 MET A C 1
ATOM 2833 O O . MET A 1 346 ? 3.967 -5.176 -12.312 1 97.38 346 MET A O 1
ATOM 2837 N N . THR A 1 347 ? 5.758 -6.426 -12.711 1 98 347 THR A N 1
ATOM 2838 C CA . THR A 1 347 ? 6.219 -6.34 -11.328 1 98 347 THR A CA 1
ATOM 2839 C C . THR A 1 347 ? 6.684 -4.926 -10.992 1 98 347 THR A C 1
ATOM 2841 O O . THR A 1 347 ? 6.336 -4.383 -9.945 1 98 347 THR A O 1
ATOM 2844 N N . LEU A 1 348 ? 7.449 -4.293 -11.906 1 98.12 348 LEU A N 1
ATOM 2845 C CA . LEU A 1 348 ? 7.867 -2.912 -11.711 1 98.12 348 LEU A CA 1
ATOM 2846 C C . LEU A 1 348 ? 6.66 -1.993 -11.57 1 98.12 348 LEU A C 1
ATOM 2848 O O . LEU A 1 348 ? 6.688 -1.038 -10.789 1 98.12 348 LEU A O 1
ATOM 2852 N N . TYR A 1 349 ? 5.664 -2.299 -12.312 1 96.56 349 TYR A N 1
ATOM 2853 C CA . TYR A 1 349 ? 4.469 -1.464 -12.25 1 96.56 349 TYR A CA 1
ATOM 2854 C C . TYR A 1 349 ? 3.828 -1.525 -10.867 1 96.56 349 TYR A C 1
ATOM 2856 O O . TYR A 1 349 ? 3.293 -0.527 -10.383 1 96.56 349 TYR A O 1
ATOM 2864 N N . GLN A 1 350 ? 3.84 -2.734 -10.234 1 95.88 350 GLN A N 1
ATOM 2865 C CA . GLN A 1 350 ? 3.33 -2.834 -8.875 1 95.88 350 GLN A CA 1
ATOM 2866 C C . GLN A 1 350 ? 4.105 -1.921 -7.926 1 95.88 350 GLN A C 1
ATOM 2868 O O . GLN A 1 350 ? 3.521 -1.305 -7.031 1 95.88 350 GLN A O 1
ATOM 2873 N N . LEU A 1 351 ? 5.434 -1.856 -8.117 1 96.12 351 LEU A N 1
ATOM 2874 C CA . LEU A 1 351 ? 6.254 -0.939 -7.336 1 96.12 351 LEU A CA 1
ATOM 2875 C C . LEU A 1 351 ? 5.906 0.51 -7.652 1 96.12 351 LEU A C 1
ATOM 2877 O O . LEU A 1 351 ? 5.785 1.338 -6.746 1 96.12 351 LEU A O 1
ATOM 2881 N N . TRP A 1 352 ? 5.703 0.771 -8.93 1 94.31 352 TRP A N 1
ATOM 2882 C CA . TRP A 1 352 ? 5.375 2.109 -9.406 1 94.31 352 TRP A CA 1
ATOM 2883 C C . TRP A 1 352 ? 4.121 2.639 -8.719 1 94.31 352 TRP A C 1
ATOM 2885 O O . TRP A 1 352 ? 4.027 3.83 -8.406 1 94.31 352 TRP A O 1
ATOM 2895 N N . LEU A 1 353 ? 3.195 1.771 -8.477 1 90.88 353 LEU A N 1
ATOM 2896 C CA . LEU A 1 353 ? 1.946 2.15 -7.828 1 90.88 353 LEU A CA 1
ATOM 2897 C C . LEU A 1 353 ? 2.186 2.525 -6.367 1 90.88 353 LEU A C 1
ATOM 2899 O O . LEU A 1 353 ? 1.311 3.105 -5.723 1 90.88 353 LEU A O 1
ATOM 2903 N N . ARG A 1 354 ? 3.354 2.248 -5.863 1 91.12 354 ARG A N 1
ATOM 2904 C CA . ARG A 1 354 ? 3.695 2.512 -4.469 1 91.12 354 ARG A CA 1
ATOM 2905 C C . ARG A 1 354 ? 4.699 3.656 -4.359 1 91.12 354 ARG A C 1
ATOM 2907 O O . ARG A 1 354 ? 5.316 3.848 -3.311 1 91.12 354 ARG A O 1
ATOM 2914 N N . ARG A 1 355 ? 4.82 4.41 -5.426 1 86.38 355 ARG A N 1
ATOM 2915 C CA . ARG A 1 355 ? 5.734 5.547 -5.426 1 86.38 355 ARG A CA 1
ATOM 2916 C C . ARG A 1 355 ? 5.16 6.711 -4.625 1 86.38 355 ARG A C 1
ATOM 2918 O O . ARG A 1 355 ? 3.973 6.715 -4.293 1 86.38 355 ARG A O 1
ATOM 2925 N N . GLY A 1 356 ? 5.949 7.77 -4.492 1 66.56 356 GLY A N 1
ATOM 2926 C CA . GLY A 1 356 ? 5.527 9.016 -3.875 1 66.56 356 GLY A CA 1
ATOM 2927 C C . GLY A 1 356 ? 5.742 9.047 -2.375 1 66.56 356 GLY A C 1
ATOM 2928 O O . GLY A 1 356 ? 4.996 9.703 -1.646 1 66.56 356 GLY A O 1
ATOM 2929 N N . ILE A 1 357 ? 6.594 8.055 -1.905 1 58.91 357 ILE A N 1
ATOM 2930 C CA . ILE A 1 357 ? 6.965 8.141 -0.497 1 58.91 357 ILE A CA 1
ATOM 2931 C C . ILE A 1 357 ? 8.07 9.18 -0.315 1 58.91 357 ILE A C 1
ATOM 2933 O O . ILE A 1 357 ? 8.922 9.352 -1.191 1 58.91 357 ILE A O 1
ATOM 2937 N N . HIS A 1 358 ? 7.715 10.219 0.384 1 54.09 358 HIS A N 1
ATOM 2938 C CA . HIS A 1 358 ? 8.539 11.414 0.539 1 54.09 358 HIS A CA 1
ATOM 2939 C C . HIS A 1 358 ? 9.922 11.055 1.082 1 54.09 358 HIS A C 1
ATOM 2941 O O . HIS A 1 358 ? 10.062 10.125 1.878 1 54.09 358 HIS A O 1
ATOM 2947 N N . PHE A 1 359 ? 10.961 11.242 0.259 1 50.25 359 PHE A N 1
ATOM 2948 C CA . PHE A 1 359 ? 12.359 11.242 0.675 1 50.25 359 PHE A CA 1
ATOM 2949 C C . PHE A 1 359 ? 12.656 12.445 1.563 1 50.25 359 PHE A C 1
ATOM 2951 O O . PHE A 1 359 ? 12.188 13.555 1.298 1 50.25 359 PHE A O 1
ATOM 2958 N N . PHE A 1 360 ? 12.688 12.227 2.877 1 41.75 360 PHE A N 1
ATOM 2959 C CA . PHE A 1 360 ? 13.18 13.383 3.621 1 41.75 360 PHE A CA 1
ATOM 2960 C C . PHE A 1 360 ? 14.703 13.445 3.572 1 41.75 360 PHE A C 1
ATOM 2962 O O . PHE A 1 360 ? 15.375 12.43 3.754 1 41.75 360 PHE A O 1
ATOM 2969 N N . SER A 1 361 ? 15.258 13.945 2.629 1 37.19 361 SER A N 1
ATOM 2970 C CA . SER A 1 361 ? 16.703 14.117 2.576 1 37.19 361 SER A CA 1
ATOM 2971 C C . SER A 1 361 ? 17.25 14.586 3.918 1 37.19 361 SER A C 1
ATOM 2973 O O . SER A 1 361 ? 16.594 15.344 4.633 1 37.19 361 SER A O 1
ATOM 2975 N N . MET B 1 1 ? 33.406 29.812 -0.617 1 22.47 1 MET B N 1
ATOM 2976 C CA . MET B 1 1 ? 32.969 28.438 -0.418 1 22.47 1 MET B CA 1
ATOM 2977 C C . MET B 1 1 ? 31.453 28.328 -0.446 1 22.47 1 MET B C 1
ATOM 2979 O O . MET B 1 1 ? 30.766 28.812 0.457 1 22.47 1 MET B O 1
ATOM 2983 N N . GLN B 1 2 ? 30.797 28.469 -1.627 1 23.16 2 GLN B N 1
ATOM 2984 C CA . GLN B 1 2 ? 29.375 28.547 -1.937 1 23.16 2 GLN B CA 1
ATOM 2985 C C . GLN B 1 2 ? 28.625 27.312 -1.431 1 23.16 2 GLN B C 1
ATOM 2987 O O . GLN B 1 2 ? 28.922 26.188 -1.84 1 23.16 2 GLN B O 1
ATOM 2992 N N . ASN B 1 3 ? 28.25 27.312 -0.143 1 26.58 3 ASN B N 1
ATOM 2993 C CA . ASN B 1 3 ? 27.5 26.297 0.592 1 26.58 3 ASN B CA 1
ATOM 2994 C C . ASN B 1 3 ? 26.219 25.922 -0.138 1 26.58 3 ASN B C 1
ATOM 2996 O O . ASN B 1 3 ? 25.281 26.719 -0.231 1 26.58 3 ASN B O 1
ATOM 3000 N N . HIS B 1 4 ? 26.312 25.141 -1.2 1 30.11 4 HIS B N 1
ATOM 3001 C CA . HIS B 1 4 ? 25.188 24.562 -1.928 1 30.11 4 HIS B CA 1
ATOM 3002 C C . HIS B 1 4 ? 24.203 23.906 -0.976 1 30.11 4 HIS B C 1
ATOM 3004 O O . HIS B 1 4 ? 24.547 22.953 -0.277 1 30.11 4 HIS B O 1
ATOM 3010 N N . HIS B 1 5 ? 23.438 24.719 -0.391 1 32.31 5 HIS B N 1
ATOM 3011 C CA . HIS B 1 5 ? 22.281 24.297 0.398 1 32.31 5 HIS B CA 1
ATOM 3012 C C . HIS B 1 5 ? 21.484 23.219 -0.333 1 32.31 5 HIS B C 1
ATOM 3014 O O . HIS B 1 5 ? 21.031 23.438 -1.462 1 32.31 5 HIS B O 1
ATOM 3020 N N . HIS B 1 6 ? 21.875 22.047 -0.169 1 32.75 6 HIS B N 1
ATOM 3021 C CA . HIS B 1 6 ? 21.281 20.875 -0.781 1 32.75 6 HIS B CA 1
ATOM 3022 C C . HIS B 1 6 ? 19.781 20.812 -0.5 1 32.75 6 HIS B C 1
ATOM 3024 O O . HIS B 1 6 ? 19.375 20.609 0.646 1 32.75 6 HIS B O 1
ATOM 3030 N N . GLN B 1 7 ? 19.109 21.781 -1.074 1 34.91 7 GLN B N 1
ATOM 3031 C CA . GLN B 1 7 ? 17.688 21.469 -1.111 1 34.91 7 GLN B CA 1
ATOM 3032 C C . GLN B 1 7 ? 17.453 20 -1.488 1 34.91 7 GLN B C 1
ATOM 3034 O O . GLN B 1 7 ? 18.016 19.516 -2.48 1 34.91 7 GLN B O 1
ATOM 3039 N N . HIS B 1 8 ? 17.266 19.312 -0.58 1 39.88 8 HIS B N 1
ATOM 3040 C CA . HIS B 1 8 ? 17.016 17.891 -0.844 1 39.88 8 HIS B CA 1
ATOM 3041 C C . HIS B 1 8 ? 15.828 17.719 -1.796 1 39.88 8 HIS B C 1
ATOM 3043 O O . HIS B 1 8 ? 14.797 18.375 -1.638 1 39.88 8 HIS B O 1
ATOM 3049 N N . PRO B 1 9 ? 16.094 17.203 -2.953 1 38.34 9 PRO B N 1
ATOM 3050 C CA . PRO B 1 9 ? 15.039 17.094 -3.961 1 38.34 9 PRO B CA 1
ATOM 3051 C C . PRO B 1 9 ? 13.859 16.234 -3.488 1 38.34 9 PRO B C 1
ATOM 3053 O O . PRO B 1 9 ? 14.055 15.172 -2.908 1 38.34 9 PRO B O 1
ATOM 3056 N N . ILE B 1 10 ? 12.781 16.906 -3.047 1 42 10 ILE B N 1
ATOM 3057 C CA . ILE B 1 10 ? 11.508 16.219 -2.883 1 42 10 ILE B CA 1
ATOM 3058 C C . ILE B 1 10 ? 11.156 15.469 -4.172 1 42 10 ILE B C 1
ATOM 3060 O O . ILE B 1 10 ? 11.266 16.031 -5.266 1 42 10 ILE B O 1
ATOM 3064 N N . GLN B 1 11 ? 11.172 14.211 -4.082 1 43.56 11 GLN B N 1
ATOM 3065 C CA . GLN B 1 11 ? 10.703 13.508 -5.277 1 43.56 11 GLN B CA 1
ATOM 3066 C C . GLN B 1 11 ? 9.344 14.039 -5.73 1 43.56 11 GLN B C 1
ATOM 3068 O O . GLN B 1 11 ? 8.445 14.234 -4.914 1 43.56 11 GLN B O 1
ATOM 3073 N N . VAL B 1 12 ? 9.289 14.883 -6.816 1 42.03 12 VAL B N 1
ATOM 3074 C CA . VAL B 1 12 ? 8.117 15.398 -7.516 1 42.03 12 VAL B CA 1
ATOM 3075 C C . VAL B 1 12 ? 7.102 14.281 -7.723 1 42.03 12 VAL B C 1
ATOM 3077 O O . VAL B 1 12 ? 7.469 13.164 -8.109 1 42.03 12 VAL B O 1
ATOM 3080 N N . PRO B 1 13 ? 5.914 14.5 -6.996 1 51.25 13 PRO B N 1
ATOM 3081 C CA . PRO B 1 13 ? 4.891 13.531 -7.379 1 51.25 13 PRO B CA 1
ATOM 3082 C C . PRO B 1 13 ? 4.852 13.273 -8.883 1 51.25 13 PRO B C 1
ATOM 3084 O O . PRO B 1 13 ? 4.922 14.219 -9.68 1 51.25 13 PRO B O 1
ATOM 3087 N N . THR B 1 14 ? 5.289 12.047 -9.344 1 52.09 14 THR B N 1
ATOM 3088 C CA . THR B 1 14 ? 5.543 11.633 -10.719 1 52.09 14 THR B CA 1
ATOM 3089 C C . THR B 1 14 ? 4.23 11.477 -11.484 1 52.09 14 THR B C 1
ATOM 3091 O O . THR B 1 14 ? 4.238 11.281 -12.703 1 52.09 14 THR B O 1
ATOM 3094 N N . THR B 1 15 ? 3.051 11.68 -10.672 1 60.84 15 THR B N 1
ATOM 3095 C CA . THR B 1 15 ? 1.887 11.422 -11.508 1 60.84 15 THR B CA 1
ATOM 3096 C C . THR B 1 15 ? 1.445 12.688 -12.234 1 60.84 15 THR B C 1
ATOM 3098 O O . THR B 1 15 ? 1.275 13.734 -11.617 1 60.84 15 THR B O 1
ATOM 3101 N N . SER B 1 16 ? 1.379 12.578 -13.406 1 75.25 16 SER B N 1
ATOM 3102 C CA . SER B 1 16 ? 0.855 13.688 -14.188 1 75.25 16 SER B CA 1
ATOM 3103 C C . SER B 1 16 ? -0.567 14.039 -13.766 1 75.25 16 SER B C 1
ATOM 3105 O O . SER B 1 16 ? -1.329 13.172 -13.352 1 75.25 16 SER B O 1
ATOM 3107 N N . TRP B 1 17 ? -0.851 15.273 -13.703 1 81.5 17 TRP B N 1
ATOM 3108 C CA . TRP B 1 17 ? -2.178 15.75 -13.336 1 81.5 17 TRP B CA 1
ATOM 3109 C C . TRP B 1 17 ? -3.256 15.07 -14.172 1 81.5 17 TRP B C 1
ATOM 3111 O O . TRP B 1 17 ? -4.336 14.758 -13.664 1 81.5 17 TRP B O 1
ATOM 3121 N N . ASP B 1 18 ? -2.91 14.812 -15.375 1 83.75 18 ASP B N 1
ATOM 3122 C CA . ASP B 1 18 ? -3.895 14.211 -16.266 1 83.75 18 ASP B CA 1
ATOM 3123 C C . ASP B 1 18 ? -4.242 12.789 -15.82 1 83.75 18 ASP B C 1
ATOM 3125 O O . ASP B 1 18 ? -5.41 12.398 -15.844 1 83.75 18 ASP B O 1
ATOM 3129 N N . LEU B 1 19 ? -3.287 12.125 -15.438 1 87.38 19 LEU B N 1
ATOM 3130 C CA . LEU B 1 19 ? -3.518 10.766 -14.961 1 87.38 19 LEU B CA 1
ATOM 3131 C C . LEU B 1 19 ? -4.297 10.773 -13.656 1 87.38 19 LEU B C 1
ATOM 3133 O O . LEU B 1 19 ? -5.215 9.977 -13.469 1 87.38 19 LEU B O 1
ATOM 3137 N N . PHE B 1 20 ? -3.922 11.711 -12.805 1 89.69 20 PHE B N 1
ATOM 3138 C CA . PHE B 1 20 ? -4.645 11.867 -11.547 1 89.69 20 PHE B CA 1
ATOM 3139 C C . PHE B 1 20 ? -6.109 12.203 -11.805 1 89.69 20 PHE B C 1
ATOM 3141 O O . PHE B 1 20 ? -7.008 11.555 -11.266 1 89.69 20 PHE B O 1
ATOM 3148 N N . ALA B 1 21 ? -6.285 13.164 -12.617 1 90.62 21 ALA B N 1
ATOM 3149 C CA . ALA B 1 21 ? -7.641 13.641 -12.883 1 90.62 21 ALA B CA 1
ATOM 3150 C C . ALA B 1 21 ? -8.5 12.531 -13.492 1 90.62 21 ALA B C 1
ATOM 3152 O O . ALA B 1 21 ? -9.656 12.352 -13.109 1 90.62 21 ALA B O 1
ATOM 3153 N N . ALA B 1 22 ? -7.957 11.773 -14.375 1 90.56 22 ALA B N 1
ATOM 3154 C CA . ALA B 1 22 ? -8.688 10.688 -15.016 1 90.56 22 ALA B CA 1
ATOM 3155 C C . ALA B 1 22 ? -9.047 9.594 -14.008 1 90.56 22 ALA B C 1
ATOM 3157 O O . ALA B 1 22 ? -10.18 9.117 -13.977 1 90.56 22 ALA B O 1
ATOM 3158 N N . ASP B 1 23 ? -8.078 9.203 -13.211 1 91.38 23 ASP B N 1
ATOM 3159 C CA . ASP B 1 23 ? -8.312 8.164 -12.211 1 91.38 23 ASP B CA 1
ATOM 3160 C C . ASP B 1 23 ? -9.273 8.648 -11.125 1 91.38 23 ASP B C 1
ATOM 3162 O O . ASP B 1 23 ? -10.062 7.863 -10.602 1 91.38 23 ASP B O 1
ATOM 3166 N N . PHE B 1 24 ? -9.109 9.93 -10.797 1 94.44 24 PHE B N 1
ATOM 3167 C CA . PHE B 1 24 ? -10 10.547 -9.828 1 94.44 24 PHE B CA 1
ATOM 3168 C C . PHE B 1 24 ? -11.445 10.508 -10.312 1 94.44 24 PHE B C 1
ATOM 3170 O O . PHE B 1 24 ? -12.352 10.188 -9.547 1 94.44 24 PHE B O 1
ATOM 3177 N N . HIS B 1 25 ? -11.641 10.773 -11.547 1 93.31 25 HIS B N 1
ATOM 3178 C CA . HIS B 1 25 ? -12.977 10.703 -12.125 1 93.31 25 HIS B CA 1
ATOM 3179 C C . HIS B 1 25 ? -13.508 9.273 -12.109 1 93.31 25 HIS B C 1
ATOM 3181 O O . HIS B 1 25 ? -14.688 9.047 -11.852 1 93.31 25 HIS B O 1
ATOM 3187 N N . ASP B 1 26 ? -12.664 8.359 -12.414 1 92.69 26 ASP B N 1
ATOM 3188 C CA . ASP B 1 26 ? -13.039 6.949 -12.336 1 92.69 26 ASP B CA 1
ATOM 3189 C C . ASP B 1 26 ? -13.508 6.586 -10.93 1 92.69 26 ASP B C 1
ATOM 3191 O O . ASP B 1 26 ? -14.484 5.855 -10.758 1 92.69 26 ASP B O 1
ATOM 3195 N N . MET B 1 27 ? -12.812 7.078 -9.93 1 94.69 27 MET B N 1
ATOM 3196 C CA . MET B 1 27 ? -13.188 6.852 -8.539 1 94.69 27 MET B CA 1
ATOM 3197 C C . MET B 1 27 ? -14.586 7.395 -8.258 1 94.69 27 MET B C 1
ATOM 3199 O O . MET B 1 27 ? -15.43 6.695 -7.688 1 94.69 27 MET B O 1
ATOM 3203 N N . LEU B 1 28 ? -14.836 8.641 -8.695 1 95.31 28 LEU B N 1
ATOM 3204 C CA . LEU B 1 28 ? -16.109 9.305 -8.406 1 95.31 28 LEU B CA 1
ATOM 3205 C C . LEU B 1 28 ? -17.266 8.492 -8.953 1 95.31 28 LEU B C 1
ATOM 3207 O O . LEU B 1 28 ? -18.344 8.461 -8.352 1 95.31 28 LEU B O 1
ATOM 3211 N N . TYR B 1 29 ? -17.016 7.746 -10 1 92.25 29 TYR B N 1
ATOM 3212 C CA . TYR B 1 29 ? -18.109 7.055 -10.68 1 92.25 29 TYR B CA 1
ATOM 3213 C C . TYR B 1 29 ? -18.234 5.621 -10.172 1 92.25 29 TYR B C 1
ATOM 3215 O O . TYR B 1 29 ? -19.328 5.051 -10.188 1 92.25 29 TYR B O 1
ATOM 3223 N N . ASN B 1 30 ? -17.125 5.074 -9.703 1 92.56 30 ASN B N 1
ATOM 3224 C CA . ASN B 1 30 ? -17.156 3.627 -9.531 1 92.56 30 ASN B CA 1
ATOM 3225 C C . ASN B 1 30 ? -17 3.236 -8.062 1 92.56 30 ASN B C 1
ATOM 3227 O O . ASN B 1 30 ? -17.406 2.143 -7.664 1 92.56 30 ASN B O 1
ATOM 3231 N N . LEU B 1 31 ? -16.438 4.047 -7.199 1 95.94 31 LEU B N 1
ATOM 3232 C CA . LEU B 1 31 ? -16.109 3.66 -5.832 1 95.94 31 LEU B CA 1
ATOM 3233 C C . LEU B 1 31 ? -17.375 3.391 -5.031 1 95.94 31 LEU B C 1
ATOM 3235 O O . LEU B 1 31 ? -18.312 4.203 -5.035 1 95.94 31 LEU B O 1
ATOM 3239 N N . LYS B 1 32 ? -17.438 2.24 -4.418 1 96.44 32 LYS B N 1
ATOM 3240 C CA . LYS B 1 32 ? -18.516 1.874 -3.518 1 96.44 32 LYS B CA 1
ATOM 3241 C C . LYS B 1 32 ? -17.984 1.418 -2.164 1 96.44 32 LYS B C 1
ATOM 3243 O O . LYS B 1 32 ? -17.047 0.618 -2.098 1 96.44 32 LYS B O 1
ATOM 3248 N N . ILE B 1 33 ? -18.609 1.922 -1.128 1 97.75 33 ILE B N 1
ATOM 3249 C CA . ILE B 1 33 ? -18.203 1.611 0.236 1 97.75 33 ILE B CA 1
ATOM 3250 C C . ILE B 1 33 ? -19.391 1.057 1.021 1 97.75 33 ILE B C 1
ATOM 3252 O O . ILE B 1 33 ? -20.484 1.618 0.978 1 97.75 33 ILE B O 1
ATOM 3256 N N . PHE B 1 34 ? -19.219 -0.087 1.629 1 97.94 34 PHE B N 1
ATOM 3257 C CA . PHE B 1 34 ? -20.172 -0.644 2.578 1 97.94 34 PHE B CA 1
ATOM 3258 C C . PHE B 1 34 ? -19.875 -0.156 3.992 1 97.94 34 PHE B C 1
ATOM 3260 O O . PHE B 1 34 ? -18.766 -0.315 4.492 1 97.94 34 PHE B O 1
ATOM 3267 N N . VAL B 1 35 ? -20.797 0.477 4.582 1 98.25 35 VAL B N 1
ATOM 3268 C CA . VAL B 1 35 ? -20.672 0.926 5.961 1 98.25 35 VAL B CA 1
ATOM 3269 C C . VAL B 1 35 ? -21.406 -0.044 6.891 1 98.25 35 VAL B C 1
ATOM 3271 O O . VAL B 1 35 ? -22.578 -0.335 6.691 1 98.25 35 VAL B O 1
ATOM 3274 N N . TYR B 1 36 ? -20.688 -0.574 7.848 1 98 36 TYR B N 1
ATOM 3275 C CA . TYR B 1 36 ? -21.344 -1.494 8.773 1 98 36 TYR B CA 1
ATOM 3276 C C . TYR B 1 36 ? -22.5 -0.812 9.5 1 98 36 TYR B C 1
ATOM 3278 O O . TYR B 1 36 ? -22.422 0.375 9.82 1 98 36 TYR B O 1
ATOM 3286 N N . PRO B 1 37 ? -23.5 -1.489 9.859 1 96.38 37 PRO B N 1
ATOM 3287 C CA . PRO B 1 37 ? -24.766 -0.907 10.336 1 96.38 37 PRO B CA 1
ATOM 3288 C C . PRO B 1 37 ? -24.609 -0.214 11.688 1 96.38 37 PRO B C 1
ATOM 3290 O O . PRO B 1 37 ? -25.484 0.555 12.094 1 96.38 37 PRO B O 1
ATOM 3293 N N . ASP B 1 38 ? -23.578 -0.458 12.406 1 96.38 38 ASP B N 1
ATOM 3294 C CA . ASP B 1 38 ? -23.344 0.191 13.688 1 96.38 38 ASP B CA 1
ATOM 3295 C C . ASP B 1 38 ? -23.344 1.711 13.547 1 96.38 38 ASP B C 1
ATOM 3297 O O . ASP B 1 38 ? -23.641 2.434 14.492 1 96.38 38 ASP B O 1
ATOM 3301 N N . ALA B 1 39 ? -23.031 2.199 12.391 1 96 39 ALA B N 1
ATOM 3302 C CA . ALA B 1 39 ? -22.922 3.633 12.125 1 96 39 ALA B CA 1
ATOM 3303 C C . ALA B 1 39 ? -24.281 4.312 12.273 1 96 39 ALA B C 1
ATOM 3305 O O . ALA B 1 39 ? -24.359 5.539 12.359 1 96 39 ALA B O 1
ATOM 3306 N N . SER B 1 40 ? -25.375 3.533 12.25 1 94.06 40 SER B N 1
ATOM 3307 C CA . SER B 1 40 ? -26.719 4.098 12.32 1 94.06 40 SER B CA 1
ATOM 3308 C C . SER B 1 40 ? -27.531 3.426 13.422 1 94.06 40 SER B C 1
ATOM 3310 O O . SER B 1 40 ? -28.75 3.627 13.508 1 94.06 40 SER B O 1
ATOM 3312 N N . ASN B 1 41 ? -26.938 2.633 14.211 1 94.31 41 ASN B N 1
ATOM 3313 C CA . ASN B 1 41 ? -27.625 1.915 15.273 1 94.31 41 ASN B CA 1
ATOM 3314 C C . ASN B 1 41 ? -27.609 2.697 16.578 1 94.31 41 ASN B C 1
ATOM 3316 O O . ASN B 1 41 ? -26.672 2.594 17.359 1 94.31 41 ASN B O 1
ATOM 3320 N N . SER B 1 42 ? -28.719 3.277 16.875 1 92.44 42 SER B N 1
ATOM 3321 C CA . SER B 1 42 ? -28.797 4.129 18.062 1 92.44 42 SER B CA 1
ATOM 3322 C C . SER B 1 42 ? -29.125 3.314 19.312 1 92.44 42 SER B C 1
ATOM 3324 O O . SER B 1 42 ? -29.047 3.82 20.422 1 92.44 42 SER B O 1
ATOM 3326 N N . SER B 1 43 ? -29.422 2.055 19.234 1 91.5 43 SER B N 1
ATOM 3327 C CA . SER B 1 43 ? -29.875 1.23 20.344 1 91.5 43 SER B CA 1
ATOM 3328 C C . SER B 1 43 ? -28.703 0.523 21.016 1 91.5 43 SER B C 1
ATOM 3330 O O . SER B 1 43 ? -28.828 -0.018 22.109 1 91.5 43 SER B O 1
ATOM 3332 N N . SER B 1 44 ? -27.578 0.559 20.359 1 89.75 44 SER B N 1
ATOM 3333 C CA . SER B 1 44 ? -26.406 -0.111 20.906 1 89.75 44 SER B CA 1
ATOM 3334 C C . SER B 1 44 ? -25.891 0.603 22.156 1 89.75 44 SER B C 1
ATOM 3336 O O . SER B 1 44 ? -25.906 1.833 22.219 1 89.75 44 SER B O 1
ATOM 3338 N N . PRO B 1 45 ? -25.469 -0.165 23.172 1 89.06 45 PRO B N 1
ATOM 3339 C CA . PRO B 1 45 ? -24.844 0.46 24.344 1 89.06 45 PRO B CA 1
ATOM 3340 C C . PRO B 1 45 ? -23.625 1.299 23.984 1 89.06 45 PRO B C 1
ATOM 3342 O O . PRO B 1 45 ? -23.219 2.174 24.75 1 89.06 45 PRO B O 1
ATOM 3345 N N . PHE B 1 46 ? -23.016 1.067 22.844 1 91.75 46 PHE B N 1
ATOM 3346 C CA . PHE B 1 46 ? -21.859 1.821 22.375 1 91.75 46 PHE B CA 1
ATOM 3347 C C . PHE B 1 46 ? -22.219 2.719 21.203 1 91.75 46 PHE B C 1
ATOM 3349 O O . PHE B 1 46 ? -21.375 3.023 20.359 1 91.75 46 PHE B O 1
ATOM 3356 N N . SER B 1 47 ? -23.469 3.098 21.141 1 93 47 SER B N 1
ATOM 3357 C CA . SER B 1 47 ? -23.938 3.869 19.984 1 93 47 SER B CA 1
ATOM 3358 C C . SER B 1 47 ? -23.141 5.148 19.812 1 93 47 SER B C 1
ATOM 3360 O O . SER B 1 47 ? -22.859 5.57 18.688 1 93 47 SER B O 1
ATOM 3362 N N . SER B 1 48 ? -22.656 5.801 20.875 1 91.19 48 SER B N 1
ATOM 3363 C CA . SER B 1 48 ? -21.922 7.059 20.812 1 91.19 48 SER B CA 1
ATOM 3364 C C . SER B 1 48 ? -20.578 6.867 20.125 1 91.19 48 SER B C 1
ATOM 3366 O O . SER B 1 48 ? -20 7.82 19.578 1 91.19 48 SER B O 1
ATOM 3368 N N . VAL B 1 49 ? -20.078 5.664 20.141 1 94.31 49 VAL B N 1
ATOM 3369 C CA . VAL B 1 49 ? -18.781 5.332 19.547 1 94.31 49 VAL B CA 1
ATOM 3370 C C . VAL B 1 49 ? -18.922 5.219 18.031 1 94.31 49 VAL B C 1
ATOM 3372 O O . VAL B 1 49 ? -17.969 5.492 17.281 1 94.31 49 VAL B O 1
ATOM 3375 N N . PHE B 1 50 ? -20.125 4.871 17.594 1 96.56 50 PHE B N 1
ATOM 3376 C CA . PHE B 1 50 ? -20.297 4.492 16.203 1 96.56 50 PHE B CA 1
ATOM 3377 C C . PHE B 1 50 ? -21.047 5.574 15.43 1 96.56 50 PHE B C 1
ATOM 3379 O O . PHE B 1 50 ? -20.781 5.805 14.25 1 96.56 50 PHE B O 1
ATOM 3386 N N . LEU B 1 51 ? -21.953 6.285 16.062 1 95.5 51 LEU B N 1
ATOM 3387 C CA . LEU B 1 51 ? -22.781 7.285 15.406 1 95.5 51 LEU B CA 1
ATOM 3388 C C . LEU B 1 51 ? -21.969 8.516 15.031 1 95.5 51 LEU B C 1
ATOM 3390 O O . LEU B 1 51 ? -20.984 8.852 15.719 1 95.5 51 LEU B O 1
ATOM 3394 N N . PRO B 1 52 ? -22.328 9.164 13.891 1 93.75 52 PRO B N 1
ATOM 3395 C CA . PRO B 1 52 ? -21.672 10.438 13.586 1 93.75 52 PRO B CA 1
ATOM 3396 C C . PRO B 1 52 ? -21.891 11.484 14.68 1 93.75 52 PRO B C 1
ATOM 3398 O O . PRO B 1 52 ? -22.953 11.523 15.305 1 93.75 52 PRO B O 1
ATOM 3401 N N . HIS B 1 53 ? -20.844 12.211 14.867 1 90.38 53 HIS B N 1
ATOM 3402 C CA . HIS B 1 53 ? -21 13.32 15.812 1 90.38 53 HIS B CA 1
ATOM 3403 C C . HIS B 1 53 ? -22.094 14.273 15.367 1 90.38 53 HIS B C 1
ATOM 3405 O O . HIS B 1 53 ? -22.172 14.648 14.195 1 90.38 53 HIS B O 1
ATOM 3411 N N . PRO B 1 54 ? -22.938 14.617 16.266 1 86.06 54 PRO B N 1
ATOM 3412 C CA . PRO B 1 54 ? -24.062 15.477 15.875 1 86.06 54 PRO B CA 1
ATOM 3413 C C . PRO B 1 54 ? -23.625 16.844 15.375 1 86.06 54 PRO B C 1
ATOM 3415 O O . PRO B 1 54 ? -24.266 17.422 14.492 1 86.06 54 PRO B O 1
ATOM 3418 N N . ASN B 1 55 ? -22.516 17.391 15.938 1 87.25 55 ASN B N 1
ATOM 3419 C CA . ASN B 1 55 ? -21.938 18.656 15.508 1 87.25 55 ASN B CA 1
ATOM 3420 C C . ASN B 1 55 ? -20.438 18.562 15.305 1 87.25 55 ASN B C 1
ATOM 3422 O O . ASN B 1 55 ? -19.656 19 16.156 1 87.25 55 ASN B O 1
ATOM 3426 N N . PRO B 1 56 ? -20.109 18.141 14.164 1 80.38 56 PRO B N 1
ATOM 3427 C CA . PRO B 1 56 ? -18.688 17.953 13.922 1 80.38 56 PRO B CA 1
ATOM 3428 C C . PRO B 1 56 ? -17.922 19.281 13.891 1 80.38 56 PRO B C 1
ATOM 3430 O O . PRO B 1 56 ? -16.688 19.281 13.938 1 80.38 56 PRO B O 1
ATOM 3433 N N . LEU B 1 57 ? -18.656 20.359 13.836 1 80 57 LEU B N 1
ATOM 3434 C CA . LEU B 1 57 ? -18.016 21.672 13.797 1 80 57 LEU B CA 1
ATOM 3435 C C . LEU B 1 57 ? -17.844 22.219 15.211 1 80 57 LEU B C 1
ATOM 3437 O O . LEU B 1 57 ? -17.406 23.375 15.383 1 80 57 LEU B O 1
ATOM 3441 N N . ASP B 1 58 ? -18.141 21.359 16.172 1 81.69 58 ASP B N 1
ATOM 3442 C CA . ASP B 1 58 ? -17.906 21.766 17.562 1 81.69 58 ASP B CA 1
ATOM 3443 C C . ASP B 1 58 ? -16.438 22.078 17.812 1 81.69 58 ASP B C 1
ATOM 3445 O O . ASP B 1 58 ? -15.578 21.203 17.625 1 81.69 58 ASP B O 1
ATOM 3449 N N . PRO B 1 59 ? -16.188 23.266 18.156 1 75.56 59 PRO B N 1
ATOM 3450 C CA . PRO B 1 59 ? -14.789 23.656 18.391 1 75.56 59 PRO B CA 1
ATOM 3451 C C . PRO B 1 59 ? -14.094 22.781 19.422 1 75.56 59 PRO B C 1
ATOM 3453 O O . PRO B 1 59 ? -12.867 22.688 19.438 1 75.56 59 PRO B O 1
ATOM 3456 N N . LYS B 1 60 ? -14.867 22.125 20.219 1 75.62 60 LYS B N 1
ATOM 3457 C CA . LYS B 1 60 ? -14.297 21.297 21.266 1 75.62 60 LYS B CA 1
ATOM 3458 C C . LYS B 1 60 ? -13.672 20.031 20.688 1 75.62 60 LYS B C 1
ATOM 3460 O O . LYS B 1 60 ? -12.867 19.375 21.359 1 75.62 60 LYS B O 1
ATOM 3465 N N . LEU B 1 61 ? -14.094 19.688 19.531 1 76.88 61 LEU B N 1
ATOM 3466 C CA . LEU B 1 61 ? -13.508 18.5 18.906 1 76.88 61 LEU B CA 1
ATOM 3467 C C . LEU B 1 61 ? -12.039 18.734 18.562 1 76.88 61 LEU B C 1
ATOM 3469 O O . LEU B 1 61 ? -11.211 17.828 18.672 1 76.88 61 LEU B O 1
ATOM 3473 N N . GLY B 1 62 ? -11.773 20.094 18.062 1 78.56 62 GLY B N 1
ATOM 3474 C CA . GLY B 1 62 ? -10.398 20.5 17.828 1 78.56 62 GLY B CA 1
ATOM 3475 C C . GLY B 1 62 ? -9.648 19.547 16.906 1 78.56 62 GLY B C 1
ATOM 3476 O O . GLY B 1 62 ? -10.039 19.344 15.758 1 78.56 62 GLY B O 1
ATOM 3477 N N . ASN B 1 63 ? -8.805 18.766 17.562 1 78.75 63 ASN B N 1
ATOM 3478 C CA . ASN B 1 63 ? -7.852 17.906 16.859 1 78.75 63 ASN B CA 1
ATOM 3479 C C . ASN B 1 63 ? -8.547 16.719 16.188 1 78.75 63 ASN B C 1
ATOM 3481 O O . ASN B 1 63 ? -7.961 16.047 15.344 1 78.75 63 ASN B O 1
ATOM 3485 N N . TYR B 1 64 ? -9.797 16.578 16.484 1 89.94 64 TYR B N 1
ATOM 3486 C CA . TYR B 1 64 ? -10.453 15.359 16.047 1 89.94 64 TYR B CA 1
ATOM 3487 C C . TYR B 1 64 ? -11.516 15.664 14.984 1 89.94 64 TYR B C 1
ATOM 3489 O O . TYR B 1 64 ? -12.297 14.789 14.609 1 89.94 64 TYR B O 1
ATOM 3497 N N . PHE B 1 65 ? -11.477 16.906 14.57 1 93.12 65 PHE B N 1
ATOM 3498 C CA . PHE B 1 65 ? -12.438 17.391 13.586 1 93.12 65 PHE B CA 1
ATOM 3499 C C . PHE B 1 65 ? -12.414 16.531 12.336 1 93.12 65 PHE B C 1
ATOM 3501 O O . PHE B 1 65 ? -13.469 16.094 11.859 1 93.12 65 PHE B O 1
ATOM 3508 N N . SER B 1 66 ? -11.234 16.203 11.797 1 95.25 66 SER B N 1
ATOM 3509 C CA . SER B 1 66 ? -11.109 15.438 10.562 1 95.25 66 SER B CA 1
ATOM 3510 C C . SER B 1 66 ? -11.742 14.055 10.703 1 95.25 66 SER B C 1
ATOM 3512 O O . SER B 1 66 ? -12.414 13.578 9.781 1 95.25 66 SER B O 1
ATOM 3514 N N . GLU B 1 67 ? -11.516 13.422 11.828 1 95.06 67 GLU B N 1
ATOM 3515 C CA . GLU B 1 67 ? -12.086 12.102 12.094 1 95.06 67 GLU B CA 1
ATOM 3516 C C . GLU B 1 67 ? -13.609 12.125 12.016 1 95.06 67 GLU B C 1
ATOM 3518 O O . GLU B 1 67 ? -14.211 11.289 11.344 1 95.06 67 GLU B O 1
ATOM 3523 N N . HIS B 1 68 ? -14.18 13.086 12.609 1 95 68 HIS B N 1
ATOM 3524 C CA . HIS B 1 68 ? -15.633 13.172 12.672 1 95 68 HIS B CA 1
ATOM 3525 C C . HIS B 1 68 ? -16.219 13.648 11.352 1 95 68 HIS B C 1
ATOM 3527 O O . HIS B 1 68 ? -17.281 13.188 10.93 1 95 68 HIS B O 1
ATOM 3533 N N . MET B 1 69 ? -15.531 14.555 10.719 1 95.44 69 MET B N 1
ATOM 3534 C CA . MET B 1 69 ? -16.016 15.07 9.445 1 95.44 69 MET B CA 1
ATOM 3535 C C . MET B 1 69 ? -16.031 13.984 8.383 1 95.44 69 MET B C 1
ATOM 3537 O O . MET B 1 69 ? -16.922 13.945 7.535 1 95.44 69 MET B O 1
ATOM 3541 N N . PHE B 1 70 ? -15.055 13.148 8.398 1 97.25 70 PHE B N 1
ATOM 3542 C CA . PHE B 1 70 ? -15.031 12.078 7.402 1 97.25 70 PHE B CA 1
ATOM 3543 C C . PHE B 1 70 ? -16.297 11.242 7.484 1 97.25 70 PHE B C 1
ATOM 3545 O O . PHE B 1 70 ? -16.969 11 6.469 1 97.25 70 PHE B O 1
ATOM 3552 N N . LYS B 1 71 ? -16.625 10.766 8.68 1 96.88 71 LYS B N 1
ATOM 3553 C CA . LYS B 1 71 ? -17.812 9.93 8.859 1 96.88 71 LYS B CA 1
ATOM 3554 C C . LYS B 1 71 ? -19.078 10.68 8.445 1 96.88 71 LYS B C 1
ATOM 3556 O O . LYS B 1 71 ? -19.938 10.125 7.742 1 96.88 71 LYS B O 1
ATOM 3561 N N . THR B 1 72 ? -19.141 11.891 8.844 1 95.62 72 THR B N 1
ATOM 3562 C CA . THR B 1 72 ? -20.297 12.703 8.492 1 95.62 72 THR B CA 1
ATOM 3563 C C . THR B 1 72 ? -20.422 12.852 6.98 1 95.62 72 THR B C 1
ATOM 3565 O O . THR B 1 72 ? -21.5 12.656 6.418 1 95.62 72 THR B O 1
ATOM 3568 N N . SER B 1 73 ? -19.328 13.172 6.324 1 96.75 73 SER B N 1
ATOM 3569 C CA . SER B 1 73 ? -19.328 13.352 4.879 1 96.75 73 SER B CA 1
ATOM 3570 C C . SER B 1 73 ? -19.641 12.055 4.156 1 96.75 73 SER B C 1
ATOM 3572 O O . SER B 1 73 ? -20.422 12.039 3.203 1 96.75 73 SER B O 1
ATOM 3574 N N . LEU B 1 74 ? -19.031 10.953 4.645 1 97.75 74 LEU B N 1
ATOM 3575 C CA . LEU B 1 74 ? -19.234 9.656 4.008 1 97.75 74 LEU B CA 1
ATOM 3576 C C . LEU B 1 74 ? -20.703 9.258 4.051 1 97.75 74 LEU B C 1
ATOM 3578 O O . LEU B 1 74 ? -21.281 8.852 3.035 1 97.75 74 LEU B O 1
ATOM 3582 N N . LEU B 1 75 ? -21.359 9.438 5.172 1 96.06 75 LEU B N 1
ATOM 3583 C CA . LEU B 1 75 ? -22.734 9.008 5.363 1 96.06 75 LEU B CA 1
ATOM 3584 C C . LEU B 1 75 ? -23.703 9.891 4.574 1 96.06 75 LEU B C 1
ATOM 3586 O O . LEU B 1 75 ? -24.844 9.508 4.348 1 96.06 75 LEU B O 1
ATOM 3590 N N . ARG B 1 76 ? -23.219 11.016 4.141 1 94 76 ARG B N 1
ATOM 3591 C CA . ARG B 1 76 ? -24.062 11.922 3.354 1 94 76 ARG B CA 1
ATOM 3592 C C . ARG B 1 76 ? -23.781 11.766 1.862 1 94 76 ARG B C 1
ATOM 3594 O O . ARG B 1 76 ? -24.531 12.273 1.03 1 94 76 ARG B O 1
ATOM 3601 N N . ALA B 1 77 ? -22.719 11.164 1.56 1 94.75 77 ALA B N 1
ATOM 3602 C CA . ALA B 1 77 ? -22.328 10.977 0.164 1 94.75 77 ALA B CA 1
ATOM 3603 C C . ALA B 1 77 ? -22.906 9.68 -0.399 1 94.75 77 ALA B C 1
ATOM 3605 O O . ALA B 1 77 ? -22.156 8.734 -0.683 1 94.75 77 ALA B O 1
ATOM 3606 N N . SER B 1 78 ? -24.094 9.656 -0.777 1 91.12 78 SER B N 1
ATOM 3607 C CA . SER B 1 78 ? -24.828 8.453 -1.158 1 91.12 78 SER B CA 1
ATOM 3608 C C . SER B 1 78 ? -24.219 7.797 -2.389 1 91.12 78 SER B C 1
ATOM 3610 O O . SER B 1 78 ? -24.281 6.574 -2.539 1 91.12 78 SER B O 1
ATOM 3612 N N . SER B 1 79 ? -23.625 8.594 -3.248 1 95.19 79 SER B N 1
ATOM 3613 C CA . SER B 1 79 ? -23.062 8.055 -4.48 1 95.19 79 SER B CA 1
ATOM 3614 C C . SER B 1 79 ? -21.922 7.07 -4.184 1 95.19 79 SER B C 1
ATOM 3616 O O . SER B 1 79 ? -21.594 6.227 -5.02 1 95.19 79 SER B O 1
ATOM 3618 N N . PHE B 1 80 ? -21.312 7.148 -3.014 1 97.5 80 PHE B N 1
ATOM 3619 C CA . PHE B 1 80 ? -20.188 6.289 -2.672 1 97.5 80 PHE B CA 1
ATOM 3620 C C . PHE B 1 80 ? -20.641 5.102 -1.833 1 97.5 80 PHE B C 1
ATOM 3622 O O . PHE B 1 80 ? -19.859 4.203 -1.53 1 97.5 80 PHE B O 1
ATOM 3629 N N . LEU B 1 81 ? -21.875 5.078 -1.45 1 97.75 81 LEU B N 1
ATOM 3630 C CA . LEU B 1 81 ? -22.344 4.051 -0.527 1 97.75 81 LEU B CA 1
ATOM 3631 C C . LEU B 1 81 ? -23.094 2.949 -1.272 1 97.75 81 LEU B C 1
ATOM 3633 O O . LEU B 1 81 ? -23.703 3.201 -2.314 1 97.75 81 LEU B O 1
ATOM 3637 N N . THR B 1 82 ? -22.953 1.733 -0.787 1 97.38 82 THR B N 1
ATOM 3638 C CA . THR B 1 82 ? -23.734 0.603 -1.275 1 97.38 82 THR B CA 1
ATOM 3639 C C . THR B 1 82 ? -24.219 -0.266 -0.115 1 97.38 82 THR B C 1
ATOM 3641 O O . THR B 1 82 ? -23.484 -0.482 0.85 1 97.38 82 THR B O 1
ATOM 3644 N N . PRO B 1 83 ? -25.438 -0.7 -0.157 1 95.44 83 PRO B N 1
ATOM 3645 C CA . PRO B 1 83 ? -25.906 -1.646 0.854 1 95.44 83 PRO B CA 1
ATOM 3646 C C . PRO B 1 83 ? -25.516 -3.09 0.542 1 95.44 83 PRO B C 1
ATOM 3648 O O . PRO B 1 83 ? -25.719 -3.979 1.374 1 95.44 83 PRO B O 1
ATOM 3651 N N . HIS B 1 84 ? -24.953 -3.316 -0.618 1 94.56 84 HIS B N 1
ATOM 3652 C CA . HIS B 1 84 ? -24.578 -4.656 -1.06 1 94.56 84 HIS B CA 1
ATOM 3653 C C . HIS B 1 84 ? -23.078 -4.883 -0.928 1 94.56 84 HIS B C 1
ATOM 3655 O O . HIS B 1 84 ? -22.297 -4.34 -1.71 1 94.56 84 HIS B O 1
ATOM 3661 N N . ALA B 1 85 ? -22.703 -5.738 -0.035 1 92.56 85 ALA B N 1
ATOM 3662 C CA . ALA B 1 85 ? -21.297 -6.004 0.25 1 92.56 85 ALA B CA 1
ATOM 3663 C C . ALA B 1 85 ? -20.562 -6.469 -1.005 1 92.56 85 ALA B C 1
ATOM 3665 O O . ALA B 1 85 ? -19.391 -6.16 -1.188 1 92.56 85 ALA B O 1
ATOM 3666 N N . GLN B 1 86 ? -21.203 -7.152 -1.879 1 86.31 86 GLN B N 1
ATOM 3667 C CA . GLN B 1 86 ? -20.578 -7.727 -3.062 1 86.31 86 GLN B CA 1
ATOM 3668 C C . GLN B 1 86 ? -20.156 -6.637 -4.043 1 86.31 86 GLN B C 1
ATOM 3670 O O . GLN B 1 86 ? -19.281 -6.859 -4.895 1 86.31 86 GLN B O 1
ATOM 3675 N N . ASP B 1 87 ? -20.797 -5.438 -3.865 1 90.62 87 ASP B N 1
ATOM 3676 C CA . ASP B 1 87 ? -20.484 -4.324 -4.762 1 90.62 87 ASP B CA 1
ATOM 3677 C C . ASP B 1 87 ? -19.438 -3.4 -4.156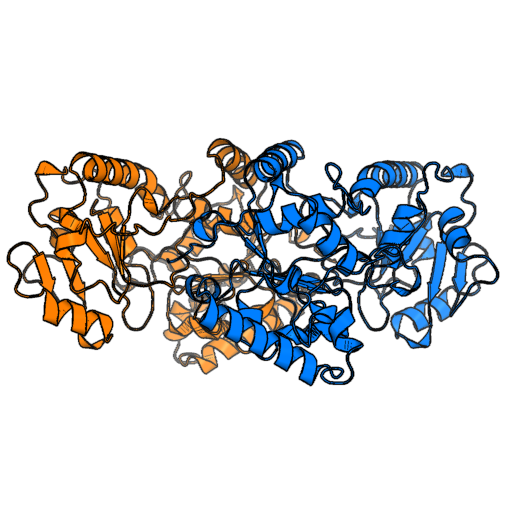 1 90.62 87 ASP B C 1
ATOM 3679 O O . ASP B 1 87 ? -18.938 -2.498 -4.832 1 90.62 87 ASP B O 1
ATOM 3683 N N . ALA B 1 88 ? -19.078 -3.674 -2.939 1 94.5 88 ALA B N 1
ATOM 3684 C CA . ALA B 1 88 ? -18.234 -2.734 -2.207 1 94.5 88 ALA B CA 1
ATOM 3685 C C . ALA B 1 88 ? -16.766 -2.941 -2.549 1 94.5 88 ALA B C 1
ATOM 3687 O O . ALA B 1 88 ? -16.297 -4.078 -2.676 1 94.5 88 ALA B O 1
ATOM 3688 N N . HIS B 1 89 ? -16.094 -1.846 -2.738 1 93.5 89 HIS B N 1
ATOM 3689 C CA . HIS B 1 89 ? -14.641 -1.877 -2.844 1 93.5 89 HIS B CA 1
ATOM 3690 C C . HIS B 1 89 ? -13.992 -1.859 -1.466 1 93.5 89 HIS B C 1
ATOM 3692 O O . HIS B 1 89 ? -12.906 -2.422 -1.278 1 93.5 89 HIS B O 1
ATOM 3698 N N . PHE B 1 90 ? -14.695 -1.153 -0.587 1 96.5 90 PHE B N 1
ATOM 3699 C CA . PHE B 1 90 ? -14.172 -1.021 0.768 1 96.5 90 PHE B CA 1
ATOM 3700 C C . PHE B 1 90 ? -15.289 -1.146 1.794 1 96.5 90 PHE B C 1
ATOM 3702 O O . PHE B 1 90 ? -16.469 -0.936 1.472 1 96.5 90 PHE B O 1
ATOM 3709 N N . PHE B 1 91 ? -14.914 -1.511 2.951 1 97.69 91 PHE B N 1
ATOM 3710 C CA . PHE B 1 91 ? -15.797 -1.639 4.109 1 97.69 91 PHE B CA 1
ATOM 3711 C C . PHE B 1 91 ? -15.352 -0.708 5.23 1 97.69 91 PHE B C 1
ATOM 3713 O O . PHE B 1 91 ? -14.195 -0.754 5.664 1 97.69 91 PHE B O 1
ATOM 3720 N N . PHE B 1 92 ? -16.25 0.152 5.664 1 98.5 92 PHE B N 1
ATOM 3721 C CA . PHE B 1 92 ? -15.914 1.151 6.676 1 98.5 92 PHE B CA 1
ATOM 3722 C C . PHE B 1 92 ? -16.281 0.656 8.07 1 98.5 92 PHE B C 1
ATOM 3724 O O . PHE B 1 92 ? -17.438 0.271 8.305 1 98.5 92 PHE B O 1
ATOM 3731 N N . MET B 1 93 ? -15.305 0.567 8.953 1 98.5 93 MET B N 1
ATOM 3732 C CA . MET B 1 93 ? -15.516 0.313 10.375 1 98.5 93 MET B CA 1
ATOM 3733 C C . MET B 1 93 ? -15.766 1.615 11.133 1 98.5 93 MET B C 1
ATOM 3735 O O . MET B 1 93 ? -14.812 2.322 11.477 1 98.5 93 MET B O 1
ATOM 3739 N N . PRO B 1 94 ? -16.984 1.906 11.484 1 97.94 94 PRO B N 1
ATOM 3740 C CA . PRO B 1 94 ? -17.359 3.283 11.805 1 97.94 94 PRO B CA 1
ATOM 3741 C C . PRO B 1 94 ? -17.109 3.639 13.273 1 97.94 94 PRO B C 1
ATOM 3743 O O . PRO B 1 94 ? -17.625 4.648 13.766 1 97.94 94 PRO B O 1
ATOM 3746 N N . PHE B 1 95 ? -16.297 2.895 14.008 1 97.06 95 PHE B N 1
ATOM 3747 C CA . PHE B 1 95 ? -16.016 3.299 15.383 1 97.06 95 PHE B CA 1
ATOM 3748 C C . PHE B 1 95 ? -15.148 4.551 15.422 1 97.06 95 PHE B C 1
ATOM 3750 O O . PHE B 1 95 ? -14.32 4.758 14.531 1 97.06 95 PHE B O 1
ATOM 3757 N N . SER B 1 96 ? -15.383 5.359 16.391 1 94.56 96 SER B N 1
ATOM 3758 C CA . SER B 1 96 ? -14.578 6.551 16.625 1 94.56 96 SER B CA 1
ATOM 3759 C C . SER B 1 96 ? -13.633 6.344 17.812 1 94.56 96 SER B C 1
ATOM 3761 O O . SER B 1 96 ? -14.078 6.148 18.938 1 94.56 96 SER B O 1
ATOM 3763 N N . ILE B 1 97 ? -12.391 6.453 17.547 1 94.06 97 ILE B N 1
ATOM 3764 C CA . ILE B 1 97 ? -11.406 6.297 18.609 1 94.06 97 ILE B CA 1
ATOM 3765 C C . ILE B 1 97 ? -11.477 7.488 19.562 1 94.06 97 ILE B C 1
ATOM 3767 O O . ILE B 1 97 ? -11.297 7.336 20.766 1 94.06 97 ILE B O 1
ATOM 3771 N N . ASN B 1 98 ? -11.742 8.648 18.969 1 91.81 98 ASN B N 1
ATOM 3772 C CA . ASN B 1 98 ? -11.961 9.805 19.828 1 91.81 98 ASN B CA 1
ATOM 3773 C C . ASN B 1 98 ? -13.109 9.57 20.797 1 91.81 98 ASN B C 1
ATOM 3775 O O . ASN B 1 98 ? -12.992 9.891 21.984 1 91.81 98 ASN B O 1
ATOM 3779 N N . SER B 1 99 ? -14.18 8.984 20.359 1 91.56 99 SER B N 1
ATOM 3780 C CA . SER B 1 99 ? -15.312 8.688 21.219 1 91.56 99 SER B CA 1
ATOM 3781 C C . SER B 1 99 ? -14.977 7.586 22.219 1 91.56 99 SER B C 1
ATOM 3783 O O . SER B 1 99 ? -15.43 7.625 23.359 1 91.56 99 SER B O 1
ATOM 3785 N N . LEU B 1 100 ? -14.203 6.605 21.812 1 93.06 100 LEU B N 1
ATOM 3786 C CA . LEU B 1 100 ? -13.789 5.527 22.703 1 93.06 100 LEU B CA 1
ATOM 3787 C C . LEU B 1 100 ? -12.977 6.07 23.875 1 93.06 100 LEU B C 1
ATOM 3789 O O . LEU B 1 100 ? -13.18 5.656 25.031 1 93.06 100 LEU B O 1
ATOM 3793 N N . ARG B 1 101 ? -12.117 6.977 23.609 1 90.44 101 ARG B N 1
ATOM 3794 C CA . ARG B 1 101 ? -11.258 7.543 24.641 1 90.44 101 ARG B CA 1
ATOM 3795 C C . ARG B 1 101 ? -12.086 8.266 25.703 1 90.44 101 ARG B C 1
ATOM 3797 O O . ARG B 1 101 ? -11.648 8.414 26.844 1 90.44 101 ARG B O 1
ATOM 3804 N N . ASN B 1 102 ? -13.242 8.75 25.312 1 87.75 102 ASN B N 1
ATOM 3805 C CA . ASN B 1 102 ? -14.102 9.492 26.219 1 87.75 102 ASN B CA 1
ATOM 3806 C C . ASN B 1 102 ? -15.102 8.578 26.922 1 87.75 102 ASN B C 1
ATOM 3808 O O . ASN B 1 102 ? -15.859 9.023 27.781 1 87.75 102 ASN B O 1
ATOM 3812 N N . ASP B 1 103 ? -15.133 7.332 26.531 1 89.88 103 ASP B N 1
ATOM 3813 C CA . ASP B 1 103 ? -16.016 6.355 27.156 1 89.88 103 ASP B CA 1
ATOM 3814 C C . ASP B 1 103 ? -15.359 5.742 28.391 1 89.88 103 ASP B C 1
ATOM 3816 O O . ASP B 1 103 ? -14.312 5.105 28.297 1 89.88 103 ASP B O 1
ATOM 3820 N N . PRO B 1 104 ? -15.953 5.84 29.5 1 88.44 104 PRO B N 1
ATOM 3821 C CA . PRO B 1 104 ? -15.328 5.379 30.734 1 88.44 104 PRO B CA 1
ATOM 3822 C C . PRO B 1 104 ? -15.086 3.871 30.75 1 88.44 104 PRO B C 1
ATOM 3824 O O . PRO B 1 104 ? -14.258 3.383 31.516 1 88.44 104 PRO B O 1
ATOM 3827 N N . ARG B 1 105 ? -15.719 3.131 29.984 1 89.38 105 ARG B N 1
ATOM 3828 C CA . ARG B 1 105 ? -15.586 1.679 29.969 1 89.38 105 ARG B CA 1
ATOM 3829 C C . ARG B 1 105 ? -14.336 1.259 29.203 1 89.38 105 ARG B C 1
ATOM 3831 O O . ARG B 1 105 ? -13.844 0.142 29.359 1 89.38 105 ARG B O 1
ATOM 3838 N N . VAL B 1 106 ? -13.836 2.111 28.234 1 87 106 VAL B N 1
ATOM 3839 C CA . VAL B 1 106 ? -12.781 1.748 27.297 1 87 106 VAL B CA 1
ATOM 3840 C C . VAL B 1 106 ? -11.867 2.949 27.047 1 87 106 VAL B C 1
ATOM 3842 O O . VAL B 1 106 ? -11.641 3.34 25.906 1 87 106 VAL B O 1
ATOM 3845 N N . ARG B 1 107 ? -11.148 3.434 28.016 1 82.62 107 ARG B N 1
ATOM 3846 C CA . ARG B 1 107 ? -10.461 4.715 27.906 1 82.62 107 ARG B CA 1
ATOM 3847 C C . ARG B 1 107 ? -8.961 4.516 27.672 1 82.62 107 ARG B C 1
ATOM 3849 O O . ARG B 1 107 ? -8.312 5.348 27.047 1 82.62 107 ARG B O 1
ATOM 3856 N N . SER B 1 108 ? -8.484 3.469 28.188 1 88.75 108 SER B N 1
ATOM 3857 C CA . SER B 1 108 ? -7.043 3.254 28.078 1 88.75 108 SER B CA 1
ATOM 3858 C C . SER B 1 108 ? -6.664 2.789 26.672 1 88.75 108 SER B C 1
ATOM 3860 O O . SER B 1 108 ? -7.496 2.238 25.953 1 88.75 108 SER B O 1
ATOM 3862 N N . GLU B 1 109 ? -5.422 3.021 26.281 1 90.44 109 GLU B N 1
ATOM 3863 C CA . GLU B 1 109 ? -4.918 2.586 24.984 1 90.44 109 GLU B CA 1
ATOM 3864 C C . GLU B 1 109 ? -5.102 1.081 24.797 1 90.44 109 GLU B C 1
ATOM 3866 O O . GLU B 1 109 ? -5.531 0.629 23.734 1 90.44 109 GLU B O 1
ATOM 3871 N N . ALA B 1 110 ? -4.832 0.401 25.859 1 92.06 110 ALA B N 1
ATOM 3872 C CA . ALA B 1 110 ? -4.957 -1.053 25.797 1 92.06 110 ALA B CA 1
ATOM 3873 C C . ALA B 1 110 ? -6.414 -1.47 25.609 1 92.06 110 ALA B C 1
ATOM 3875 O O . ALA B 1 110 ? -6.707 -2.396 24.844 1 92.06 110 ALA B O 1
ATOM 3876 N N . SER B 1 111 ? -7.324 -0.82 26.312 1 94 111 SER B N 1
ATOM 3877 C CA . SER B 1 111 ? -8.742 -1.156 26.203 1 94 111 SER B CA 1
ATOM 3878 C C . SER B 1 111 ? -9.297 -0.764 24.828 1 94 111 SER B C 1
ATOM 3880 O O . SER B 1 111 ? -10.172 -1.441 24.297 1 94 111 SER B O 1
ATOM 3882 N N . ILE B 1 112 ? -8.805 0.281 24.297 1 95.06 112 ILE B N 1
ATOM 3883 C CA . ILE B 1 112 ? -9.211 0.699 22.969 1 95.06 112 ILE B CA 1
ATOM 3884 C C . ILE B 1 112 ? -8.766 -0.337 21.938 1 95.06 112 ILE B C 1
ATOM 3886 O O . ILE B 1 112 ? -9.547 -0.758 21.078 1 95.06 112 ILE B O 1
ATOM 3890 N N . ALA B 1 113 ? -7.516 -0.77 22.062 1 95.94 113 ALA B N 1
ATOM 3891 C CA . ALA B 1 113 ? -7.008 -1.811 21.172 1 95.94 113 ALA B CA 1
ATOM 3892 C C . ALA B 1 113 ? -7.844 -3.082 21.281 1 95.94 113 ALA B C 1
ATOM 3894 O O . ALA B 1 113 ? -8.141 -3.725 20.266 1 95.94 113 ALA B O 1
ATOM 3895 N N . GLY B 1 114 ? -8.195 -3.408 22.516 1 96.69 114 GLY B N 1
ATOM 3896 C CA . GLY B 1 114 ? -9.055 -4.559 22.719 1 96.69 114 GLY B CA 1
ATOM 3897 C C . GLY B 1 114 ? -10.43 -4.398 22.094 1 96.69 114 GLY B C 1
ATOM 3898 O O . GLY B 1 114 ? -10.953 -5.336 21.484 1 96.69 114 GLY B O 1
ATOM 3899 N N . PHE B 1 115 ? -11 -3.244 22.234 1 96.62 115 PHE B N 1
ATOM 3900 C CA . PHE B 1 115 ? -12.312 -2.961 21.656 1 96.62 115 PHE B CA 1
ATOM 3901 C C . PHE B 1 115 ? -12.281 -3.111 20.141 1 96.62 115 PHE B C 1
ATOM 3903 O O . PHE B 1 115 ? -13.148 -3.766 19.562 1 96.62 115 PHE B O 1
ATOM 3910 N N . VAL B 1 116 ? -11.297 -2.531 19.516 1 97.06 116 VAL B N 1
ATOM 3911 C CA . VAL B 1 116 ? -11.172 -2.541 18.062 1 97.06 116 VAL B CA 1
ATOM 3912 C C . VAL B 1 116 ? -10.953 -3.971 17.578 1 97.06 116 VAL B C 1
ATOM 3914 O O . VAL B 1 116 ? -11.547 -4.383 16.578 1 97.06 116 VAL B O 1
ATOM 3917 N N . ALA B 1 117 ? -10.133 -4.707 18.281 1 97.81 117 ALA B N 1
ATOM 3918 C CA . ALA B 1 117 ? -9.906 -6.109 17.938 1 97.81 117 ALA B CA 1
ATOM 3919 C C . ALA B 1 117 ? -11.203 -6.906 18.016 1 97.81 117 ALA B C 1
ATOM 3921 O O . ALA B 1 117 ? -11.531 -7.668 17.109 1 97.81 117 ALA B O 1
ATOM 3922 N N . ARG B 1 118 ? -11.945 -6.738 19.094 1 97.19 118 ARG B N 1
ATOM 3923 C CA . ARG B 1 118 ? -13.203 -7.453 19.281 1 97.19 118 ARG B CA 1
ATOM 3924 C C . ARG B 1 118 ? -14.219 -7.055 18.234 1 97.19 118 ARG B C 1
ATOM 3926 O O . ARG B 1 118 ? -15.023 -7.879 17.797 1 97.19 118 ARG B O 1
ATOM 3933 N N . TYR B 1 119 ? -14.164 -5.789 17.891 1 97.44 119 TYR B N 1
ATOM 3934 C CA . TYR B 1 119 ? -15.086 -5.344 16.844 1 97.44 119 TYR B CA 1
ATOM 3935 C C . TYR B 1 119 ? -14.797 -6.039 15.523 1 97.44 119 TYR B C 1
ATOM 3937 O O . TYR B 1 119 ? -15.719 -6.465 14.82 1 97.44 119 TYR B O 1
ATOM 3945 N N . ALA B 1 120 ? -13.516 -6.129 15.141 1 97.62 120 ALA B N 1
ATOM 3946 C CA . ALA B 1 120 ? -13.125 -6.84 13.93 1 97.62 120 ALA B CA 1
ATOM 3947 C C . ALA B 1 120 ? -13.602 -8.289 13.969 1 97.62 120 ALA B C 1
ATOM 3949 O O . ALA B 1 120 ? -14.125 -8.812 12.984 1 97.62 120 ALA B O 1
ATOM 3950 N N . GLU B 1 121 ? -13.445 -8.859 15.109 1 97.56 121 GLU B N 1
ATOM 3951 C CA . GLU B 1 121 ? -13.906 -10.234 15.273 1 97.56 121 GLU B CA 1
ATOM 3952 C C . GLU B 1 121 ? -15.422 -10.328 15.141 1 97.56 121 GLU B C 1
ATOM 3954 O O . GLU B 1 121 ? -15.938 -11.258 14.516 1 97.56 121 GLU B O 1
ATOM 3959 N N . LYS B 1 122 ? -16.109 -9.391 15.75 1 96.94 122 LYS B N 1
ATOM 3960 C CA . LYS B 1 122 ? -17.562 -9.367 15.719 1 96.94 122 LYS B CA 1
ATOM 3961 C C . LYS B 1 122 ? -18.078 -9.281 14.289 1 96.94 122 LYS B C 1
ATOM 3963 O O . LYS B 1 122 ? -18.953 -10.055 13.883 1 96.94 122 LYS B O 1
ATOM 3968 N N . ILE B 1 123 ? -17.547 -8.367 13.492 1 96.88 123 ILE B N 1
ATOM 3969 C CA . ILE B 1 123 ? -18.047 -8.195 12.141 1 96.88 123 ILE B CA 1
ATOM 3970 C C . ILE B 1 123 ? -17.672 -9.398 11.289 1 96.88 123 ILE B C 1
ATOM 3972 O O . ILE B 1 123 ? -18.391 -9.766 10.359 1 96.88 123 ILE B O 1
ATOM 3976 N N . GLY B 1 124 ? -16.531 -10.016 11.562 1 95.25 124 GLY B N 1
ATOM 3977 C CA . GLY B 1 124 ? -16.203 -11.258 10.891 1 95.25 124 GLY B CA 1
ATOM 3978 C C . GLY B 1 124 ? -17.203 -12.367 11.148 1 95.25 124 GLY B C 1
ATOM 3979 O O . GLY B 1 124 ? -17.594 -13.086 10.227 1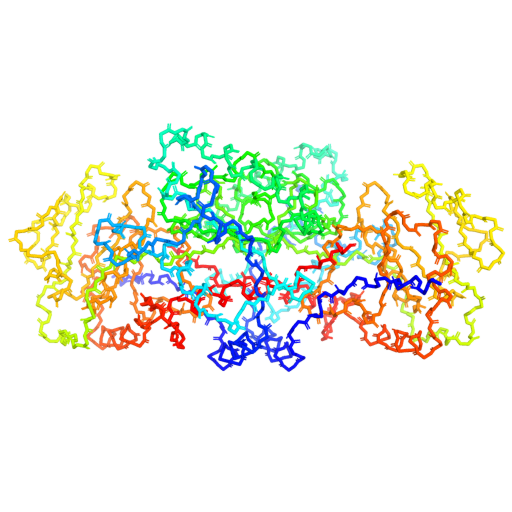 95.25 124 GLY B O 1
ATOM 3980 N N . ARG B 1 125 ? -17.609 -12.453 12.352 1 95.75 125 ARG B N 1
ATOM 3981 C CA . ARG B 1 125 ? -18.562 -13.5 12.758 1 95.75 125 ARG B CA 1
ATOM 3982 C C . ARG B 1 125 ? -19.953 -13.195 12.234 1 95.75 125 ARG B C 1
ATOM 3984 O O . ARG B 1 125 ? -20.641 -14.086 11.719 1 95.75 125 ARG B O 1
ATOM 3991 N N . GLU B 1 126 ? -20.391 -11.977 12.336 1 95.88 126 GLU B N 1
ATOM 3992 C CA . GLU B 1 126 ? -21.781 -11.602 12.078 1 95.88 126 GLU B CA 1
ATOM 3993 C C . GLU B 1 126 ? -22.047 -11.445 10.586 1 95.88 126 GLU B C 1
ATOM 3995 O O . GLU B 1 126 ? -23.125 -11.789 10.102 1 95.88 126 GLU B O 1
ATOM 4000 N N . PHE B 1 127 ? -21.078 -10.914 9.828 1 94.5 127 PHE B N 1
ATOM 4001 C CA . PHE B 1 127 ? -21.328 -10.586 8.43 1 94.5 127 PHE B CA 1
ATOM 4002 C C . PHE B 1 127 ? -20.484 -11.453 7.504 1 94.5 127 PHE B C 1
ATOM 4004 O O . PHE B 1 127 ? -20.875 -11.711 6.359 1 94.5 127 PHE B O 1
ATOM 4011 N N . GLY B 1 128 ? -19.25 -11.727 7.941 1 91.19 128 GLY B N 1
ATOM 4012 C CA . GLY B 1 128 ? -18.375 -12.617 7.176 1 91.19 128 GLY B CA 1
ATOM 4013 C C . GLY B 1 128 ? -17.547 -11.891 6.133 1 91.19 128 GLY B C 1
ATOM 4014 O O . GLY B 1 128 ? -16.594 -12.445 5.59 1 91.19 128 GLY B O 1
ATOM 4015 N N . PHE B 1 129 ? -17.797 -10.602 5.785 1 90.75 129 PHE B N 1
ATOM 4016 C CA . PHE B 1 129 ? -17.078 -9.859 4.762 1 90.75 129 PHE B CA 1
ATOM 4017 C C . PHE B 1 129 ? -15.602 -9.703 5.141 1 90.75 129 PHE B C 1
ATOM 4019 O O . PHE B 1 129 ? -14.719 -9.797 4.285 1 90.75 129 PHE B O 1
ATOM 4026 N N . TRP B 1 130 ? -15.328 -9.484 6.441 1 93 130 TRP B N 1
ATOM 4027 C CA . TRP B 1 130 ? -13.961 -9.391 6.949 1 93 130 TRP B CA 1
ATOM 4028 C C . TRP B 1 130 ? -13.172 -10.656 6.641 1 93 130 TRP B C 1
ATOM 4030 O O . TRP B 1 130 ? -12.039 -10.586 6.168 1 93 130 TRP B O 1
ATOM 4040 N N . ASN B 1 131 ? -13.781 -11.742 6.852 1 86.75 131 ASN B N 1
ATOM 4041 C CA . ASN B 1 131 ? -13.117 -13.031 6.676 1 86.75 131 ASN B CA 1
ATOM 4042 C C . ASN B 1 131 ? -12.781 -13.297 5.211 1 86.75 131 ASN B C 1
ATOM 4044 O O . ASN B 1 131 ? -11.781 -13.945 4.91 1 86.75 131 ASN B O 1
ATOM 4048 N N . ALA B 1 132 ? -13.547 -12.766 4.398 1 82.06 132 ALA B N 1
ATOM 4049 C CA . ALA B 1 132 ? -13.375 -13 2.967 1 82.06 132 ALA B CA 1
ATOM 4050 C C . ALA B 1 132 ? -12.094 -12.352 2.457 1 82.06 132 ALA B C 1
ATOM 4052 O O . ALA B 1 132 ? -11.484 -12.828 1.498 1 82.06 132 ALA B O 1
ATOM 4053 N N . SER B 1 133 ? -11.625 -11.312 3.104 1 85.38 133 SER B N 1
ATOM 4054 C CA . SER B 1 133 ? -10.453 -10.578 2.625 1 85.38 133 SER B CA 1
ATOM 4055 C C . SER B 1 133 ? -9.375 -10.5 3.699 1 85.38 133 SER B C 1
ATOM 4057 O O . SER B 1 133 ? -8.32 -9.906 3.482 1 85.38 133 SER B O 1
ATOM 4059 N N . GLY B 1 134 ? -9.719 -11.078 4.848 1 87.19 134 GLY B N 1
ATOM 4060 C CA . GLY B 1 134 ? -8.82 -10.906 5.98 1 87.19 134 GLY B CA 1
ATOM 4061 C C . GLY B 1 134 ? -8.719 -9.469 6.453 1 87.19 134 GLY B C 1
ATOM 4062 O O . GLY B 1 134 ? -7.738 -9.094 7.094 1 87.19 134 GLY B O 1
ATOM 4063 N N . GLY B 1 135 ? -9.609 -8.648 6.004 1 93.25 135 GLY B N 1
ATOM 4064 C CA . GLY B 1 135 ? -9.648 -7.258 6.422 1 93.25 135 GLY B CA 1
ATOM 4065 C C . GLY B 1 135 ? -8.945 -6.324 5.461 1 93.25 135 GLY B C 1
ATOM 4066 O O . GLY B 1 135 ? -8.93 -5.105 5.66 1 93.25 135 GLY B O 1
ATOM 4067 N N . SER B 1 136 ? -8.422 -6.801 4.371 1 92.38 136 SER B N 1
ATOM 4068 C CA . SER B 1 136 ? -7.574 -6.004 3.488 1 92.38 136 SER B CA 1
ATOM 4069 C C . SER B 1 136 ? -8.383 -4.926 2.773 1 92.38 136 SER B C 1
ATOM 4071 O O . SER B 1 136 ? -7.816 -3.967 2.246 1 92.38 136 SER B O 1
ATOM 4073 N N . ASP B 1 137 ? -9.68 -5.098 2.703 1 93.5 137 ASP B N 1
ATOM 4074 C CA . ASP B 1 137 ? -10.523 -4.078 2.092 1 93.5 137 ASP B CA 1
ATOM 4075 C C . ASP B 1 137 ? -11.312 -3.311 3.152 1 93.5 137 ASP B C 1
ATOM 4077 O O . ASP B 1 137 ? -12.32 -2.67 2.842 1 93.5 137 ASP B O 1
ATOM 4081 N N . HIS B 1 138 ? -10.922 -3.43 4.391 1 96.88 138 HIS B N 1
ATOM 4082 C CA . HIS B 1 138 ? -11.531 -2.693 5.492 1 96.88 138 HIS B CA 1
ATOM 4083 C C . HIS B 1 138 ? -10.672 -1.507 5.91 1 96.88 138 HIS B C 1
ATOM 4085 O O . HIS B 1 138 ? -9.453 -1.542 5.77 1 96.88 138 HIS B O 1
ATOM 4091 N N . PHE B 1 139 ? -11.336 -0.461 6.367 1 98.12 139 PHE B N 1
ATOM 4092 C CA . PHE B 1 139 ? -10.57 0.678 6.863 1 98.12 139 PHE B CA 1
ATOM 4093 C C . PHE B 1 139 ? -11.297 1.354 8.016 1 98.12 139 PHE B C 1
ATOM 4095 O O . PHE B 1 139 ? -12.5 1.157 8.203 1 98.12 139 PHE B O 1
ATOM 4102 N N . TYR B 1 140 ? -10.586 2.037 8.828 1 98.12 140 TYR B N 1
ATOM 4103 C CA . TYR B 1 140 ? -11.078 2.895 9.898 1 98.12 140 TYR B CA 1
ATOM 4104 C C . TYR B 1 140 ? -10.234 4.156 10.023 1 98.12 140 TYR B C 1
ATOM 4106 O O . TYR B 1 140 ? -9.195 4.277 9.375 1 98.12 140 TYR B O 1
ATOM 4114 N N . LEU B 1 141 ? -10.742 5.09 10.719 1 96.44 141 LEU B N 1
ATOM 4115 C CA . LEU B 1 141 ? -10.055 6.379 10.758 1 96.44 141 LEU B CA 1
ATOM 4116 C C . LEU B 1 141 ? -9.914 6.867 12.195 1 96.44 141 LEU B C 1
ATOM 4118 O O . LEU B 1 141 ? -10.742 6.547 13.055 1 96.44 141 LEU B O 1
ATOM 4122 N N . HIS B 1 142 ? -8.797 7.625 12.438 1 93.94 142 HIS B N 1
ATOM 4123 C CA . HIS B 1 142 ? -8.672 8.273 13.742 1 93.94 142 HIS B CA 1
ATOM 4124 C C . HIS B 1 142 ? -7.656 9.414 13.695 1 93.94 142 HIS B C 1
ATOM 4126 O O . HIS B 1 142 ? -6.754 9.414 12.852 1 93.94 142 HIS B O 1
ATOM 4132 N N . CYS B 1 143 ? -7.77 10.336 14.516 1 91.12 143 CYS B N 1
ATOM 4133 C CA . CYS B 1 143 ? -6.844 11.461 14.594 1 91.12 143 CYS B CA 1
ATOM 4134 C C . CYS B 1 143 ? -6.262 11.594 15.992 1 91.12 143 CYS B C 1
ATOM 4136 O O . CYS B 1 143 ? -5.453 12.484 16.25 1 91.12 143 CYS B O 1
ATOM 4138 N N . HIS B 1 144 ? -6.465 10.781 16.875 1 82 144 HIS B N 1
ATOM 4139 C CA . HIS B 1 144 ? -5.871 10.867 18.203 1 82 144 HIS B CA 1
ATOM 4140 C C . HIS B 1 144 ? -4.703 9.898 18.359 1 82 144 HIS B C 1
ATOM 4142 O O . HIS B 1 144 ? -4.734 8.797 17.812 1 82 144 HIS B O 1
ATOM 4148 N N . SER B 1 145 ? -3.705 10.312 19.141 1 81.56 145 SER B N 1
ATOM 4149 C CA . SER B 1 145 ? -2.494 9.531 19.359 1 81.56 145 SER B CA 1
ATOM 4150 C C . SER B 1 145 ? -2.807 8.211 20.047 1 81.56 145 SER B C 1
ATOM 4152 O O . SER B 1 145 ? -2.082 7.227 19.875 1 81.56 145 SER B O 1
ATOM 4154 N N . VAL B 1 146 ? -3.896 8.211 20.766 1 81.19 146 VAL B N 1
ATOM 4155 C CA . VAL B 1 146 ? -4.262 6.992 21.469 1 81.19 146 VAL B CA 1
ATOM 4156 C C . VAL B 1 146 ? -4.617 5.895 20.484 1 81.19 146 VAL B C 1
ATOM 4158 O O . VAL B 1 146 ? -4.609 4.707 20.812 1 81.19 146 VAL B O 1
ATOM 4161 N N . GLY B 1 147 ? -4.906 6.305 19.266 1 86.88 147 GLY B N 1
ATOM 4162 C CA . GLY B 1 147 ? -5.262 5.348 18.234 1 86.88 147 GLY B CA 1
ATOM 4163 C C . GLY B 1 147 ? -4.059 4.672 17.594 1 86.88 147 GLY B C 1
ATOM 4164 O O . GLY B 1 147 ? -4.207 3.721 16.828 1 86.88 147 GLY B O 1
ATOM 4165 N N . ARG B 1 148 ? -2.873 5.086 17.984 1 86.44 148 ARG B N 1
ATOM 4166 C CA . ARG B 1 148 ? -1.648 4.578 17.375 1 86.44 148 ARG B CA 1
ATOM 4167 C C . ARG B 1 148 ? -1.531 3.07 17.547 1 86.44 148 ARG B C 1
ATOM 4169 O O . ARG B 1 148 ? -0.994 2.375 16.688 1 86.44 148 ARG B O 1
ATOM 4176 N N . GLU B 1 149 ? -2.084 2.641 18.641 1 91.56 149 GLU B N 1
ATOM 4177 C CA . GLU B 1 149 ? -1.936 1.22 18.953 1 91.56 149 GLU B CA 1
ATOM 4178 C C . GLU B 1 149 ? -3.262 0.481 18.781 1 91.56 149 GLU B C 1
ATOM 4180 O O . GLU B 1 149 ? -3.408 -0.651 19.25 1 91.56 149 GLU B O 1
ATOM 4185 N N . ALA B 1 150 ? -4.176 1.103 18.141 1 93.62 150 ALA B N 1
ATOM 4186 C CA . ALA B 1 150 ? -5.52 0.541 18.047 1 93.62 150 ALA B CA 1
ATOM 4187 C C . ALA B 1 150 ? -5.492 -0.831 17.375 1 93.62 150 ALA B C 1
ATOM 4189 O O . ALA B 1 150 ? -6.285 -1.712 17.719 1 93.62 150 ALA B O 1
ATOM 4190 N N . ALA B 1 151 ? -4.574 -1.075 16.469 1 94.56 151 ALA B N 1
ATOM 4191 C CA . ALA B 1 151 ? -4.527 -2.311 15.695 1 94.56 151 ALA B CA 1
ATOM 4192 C C . ALA B 1 151 ? -3.633 -3.35 16.359 1 94.56 151 ALA B C 1
ATOM 4194 O O . ALA B 1 151 ? -3.502 -4.473 15.875 1 94.56 151 ALA B O 1
ATOM 4195 N N . SER B 1 152 ? -3.062 -3.059 17.484 1 94.38 152 SER B N 1
ATOM 4196 C CA . SER B 1 152 ? -1.942 -3.811 18.031 1 94.38 152 SER B CA 1
ATOM 4197 C C . SER B 1 152 ? -2.381 -5.195 18.5 1 94.38 152 SER B C 1
ATOM 4199 O O . SER B 1 152 ? -1.554 -6.094 18.656 1 94.38 152 SER B O 1
ATOM 4201 N N . ARG B 1 153 ? -3.66 -5.371 18.672 1 95.5 153 ARG B N 1
ATOM 4202 C CA . ARG B 1 153 ? -4.098 -6.621 19.281 1 95.5 153 ARG B CA 1
ATOM 4203 C C . ARG B 1 153 ? -4.766 -7.523 18.25 1 95.5 153 ARG B C 1
ATOM 4205 O O . ARG B 1 153 ? -5.441 -8.492 18.609 1 95.5 153 ARG B O 1
ATOM 4212 N N . HIS B 1 154 ? -4.672 -7.238 17.078 1 95.44 154 HIS B N 1
ATOM 4213 C CA . HIS B 1 154 ? -5.309 -8.016 16.016 1 95.44 154 HIS B CA 1
ATOM 4214 C C . HIS B 1 154 ? -4.48 -8 14.742 1 95.44 154 HIS B C 1
ATOM 4216 O O . HIS B 1 154 ? -4.359 -6.961 14.086 1 95.44 154 HIS B O 1
ATOM 4222 N N . ARG B 1 155 ? -4.023 -9.07 14.297 1 92.94 155 ARG B N 1
ATOM 4223 C CA . ARG B 1 155 ? -3.086 -9.18 13.18 1 92.94 155 ARG B CA 1
ATOM 4224 C C . ARG B 1 155 ? -3.715 -8.68 11.883 1 92.94 155 ARG B C 1
ATOM 4226 O O . ARG B 1 155 ? -3.055 -8 11.086 1 92.94 155 ARG B O 1
ATOM 4233 N N . GLY B 1 156 ? -4.965 -9.023 11.648 1 93.69 156 GLY B N 1
ATOM 4234 C CA . GLY B 1 156 ? -5.652 -8.562 10.453 1 93.69 156 GLY B CA 1
ATOM 4235 C C . GLY B 1 156 ? -5.766 -7.047 10.375 1 93.69 156 GLY B C 1
ATOM 4236 O O . GLY B 1 156 ? -5.652 -6.465 9.297 1 93.69 156 GLY B O 1
ATOM 4237 N N . LEU B 1 157 ? -5.961 -6.441 11.516 1 95.94 157 LEU B N 1
ATOM 4238 C CA . LEU B 1 157 ? -5.996 -4.984 11.57 1 95.94 157 LEU B CA 1
ATOM 4239 C C . LEU B 1 157 ? -4.625 -4.398 11.25 1 95.94 157 LEU B C 1
ATOM 4241 O O . LEU B 1 157 ? -4.527 -3.408 10.516 1 95.94 157 LEU B O 1
ATOM 4245 N N . LEU B 1 158 ? -3.623 -5.016 11.742 1 94.31 158 LEU B N 1
ATOM 4246 C CA . LEU B 1 158 ? -2.266 -4.504 11.578 1 94.31 158 LEU B CA 1
ATOM 4247 C C . LEU B 1 158 ? -1.754 -4.758 10.164 1 94.31 158 LEU B C 1
ATOM 4249 O O . LEU B 1 158 ? -1.234 -3.844 9.516 1 94.31 158 LEU B O 1
ATOM 4253 N N . ASN B 1 159 ? -1.981 -5.91 9.617 1 93 159 ASN B N 1
ATOM 4254 C CA . ASN B 1 159 ? -1.328 -6.324 8.383 1 93 159 ASN B CA 1
ATOM 4255 C C . ASN B 1 159 ? -2.195 -6.023 7.16 1 93 159 ASN B C 1
ATOM 4257 O O . ASN B 1 159 ? -1.684 -5.902 6.047 1 93 159 ASN B O 1
ATOM 4261 N N . ASN B 1 160 ? -3.51 -5.965 7.418 1 93.75 160 ASN B N 1
ATOM 4262 C CA . ASN B 1 160 ? -4.363 -5.973 6.234 1 93.75 160 ASN B CA 1
ATOM 4263 C C . ASN B 1 160 ? -5.242 -4.727 6.168 1 93.75 160 ASN B C 1
ATOM 4265 O O . ASN B 1 160 ? -5.297 -4.051 5.141 1 93.75 160 ASN B O 1
ATOM 4269 N N . ALA B 1 161 ? -5.902 -4.395 7.246 1 96.62 161 ALA B N 1
ATOM 4270 C CA . ALA B 1 161 ? -6.848 -3.279 7.227 1 96.62 161 ALA B CA 1
ATOM 4271 C C . ALA B 1 161 ? -6.121 -1.944 7.105 1 96.62 161 ALA B C 1
ATOM 4273 O O . ALA B 1 161 ? -4.992 -1.798 7.586 1 96.62 161 ALA B O 1
ATOM 4274 N N . ILE B 1 162 ? -6.734 -1.025 6.508 1 97 162 ILE B N 1
ATOM 4275 C CA . ILE B 1 162 ? -6.133 0.282 6.27 1 97 162 ILE B CA 1
ATOM 4276 C C . ILE B 1 162 ? -6.492 1.232 7.41 1 97 162 ILE B C 1
ATOM 4278 O O . ILE B 1 162 ? -7.672 1.443 7.699 1 97 162 ILE B O 1
ATOM 4282 N N . GLN B 1 163 ? -5.496 1.719 7.992 1 96.5 163 GLN B N 1
ATOM 4283 C CA . GLN B 1 163 ? -5.676 2.812 8.938 1 96.5 163 GLN B CA 1
ATOM 4284 C C . GLN B 1 163 ? -5.551 4.168 8.25 1 96.5 163 GLN B C 1
ATOM 4286 O O . GLN B 1 163 ? -4.559 4.43 7.566 1 96.5 163 GLN B O 1
ATOM 4291 N N . VAL B 1 164 ? -6.578 4.914 8.367 1 96.94 164 VAL B N 1
ATOM 4292 C CA . VAL B 1 164 ? -6.504 6.312 7.957 1 96.94 164 VAL B CA 1
ATOM 4293 C C . VAL B 1 164 ? -6.285 7.199 9.18 1 96.94 164 VAL B C 1
ATOM 4295 O O . VAL B 1 164 ? -7.188 7.367 10.008 1 96.94 164 VAL B O 1
ATOM 4298 N N . THR B 1 165 ? -5.082 7.781 9.273 1 95.12 165 THR B N 1
ATOM 4299 C CA . THR B 1 165 ? -4.746 8.352 10.578 1 95.12 165 THR B CA 1
ATOM 4300 C C . THR B 1 165 ? -4.043 9.695 10.414 1 95.12 165 THR B C 1
ATOM 4302 O O . THR B 1 165 ? -3.342 9.922 9.422 1 95.12 165 THR B O 1
ATOM 4305 N N . CYS B 1 166 ? -4.188 10.516 11.414 1 91.62 166 CYS B N 1
ATOM 4306 C CA . CYS B 1 166 ? -3.508 11.812 11.453 1 91.62 166 CYS B CA 1
ATOM 4307 C C . CYS B 1 166 ? -2.072 11.656 11.938 1 91.62 166 CYS B C 1
ATOM 4309 O O . CYS B 1 166 ? -1.249 12.555 11.758 1 91.62 166 CYS B O 1
ATOM 4311 N N . SER B 1 167 ? -1.775 10.594 12.602 1 86.5 167 SER B N 1
ATOM 4312 C CA . SER B 1 167 ? -0.437 10.32 13.109 1 86.5 167 SER B CA 1
ATOM 4313 C C . SER B 1 167 ? 0.365 9.469 12.141 1 86.5 167 SER B C 1
ATOM 4315 O O . SER B 1 167 ? 0.887 8.414 12.508 1 86.5 167 SER B O 1
ATOM 4317 N N . ALA B 1 168 ? 0.52 9.945 10.953 1 87.75 168 ALA B N 1
ATOM 4318 C CA . ALA B 1 168 ? 1.186 9.18 9.906 1 87.75 168 ALA B CA 1
ATOM 4319 C C . ALA B 1 168 ? 2.686 9.453 9.891 1 87.75 168 ALA B C 1
ATOM 4321 O O . ALA B 1 168 ? 3.119 10.539 9.508 1 87.75 168 ALA B O 1
ATOM 4322 N N . SER B 1 169 ? 3.455 8.531 10.375 1 83.5 169 SER B N 1
ATOM 4323 C CA . SER B 1 169 ? 4.914 8.602 10.391 1 83.5 169 SER B CA 1
ATOM 4324 C C . SER B 1 169 ? 5.535 7.246 10.086 1 83.5 169 SER B C 1
ATOM 4326 O O . SER B 1 169 ? 5.051 6.215 10.562 1 83.5 169 SER B O 1
ATOM 4328 N N . TYR B 1 170 ? 6.621 7.254 9.367 1 80.5 170 TYR B N 1
ATOM 4329 C CA . TYR B 1 170 ? 7.324 6.027 9 1 80.5 170 TYR B CA 1
ATOM 4330 C C . TYR B 1 170 ? 8 5.406 10.219 1 80.5 170 TYR B C 1
ATOM 4332 O O . TYR B 1 170 ? 8.453 4.262 10.164 1 80.5 170 TYR B O 1
ATOM 4340 N N . PHE B 1 171 ? 7.91 6.113 11.359 1 79.31 171 PHE B N 1
ATOM 4341 C CA . PHE B 1 171 ? 8.633 5.648 12.531 1 79.31 171 PHE B CA 1
ATOM 4342 C C . PHE B 1 171 ? 7.672 5.25 13.641 1 79.31 171 PHE B C 1
ATOM 4344 O O . PHE B 1 171 ? 8.102 4.852 14.727 1 79.31 171 PHE B O 1
ATOM 4351 N N . GLN B 1 172 ? 6.449 5.426 13.312 1 84 172 GLN B N 1
ATOM 4352 C CA . GLN B 1 172 ? 5.438 4.953 14.25 1 84 172 GLN B CA 1
ATOM 4353 C C . GLN B 1 172 ? 5.293 3.436 14.188 1 84 172 GLN B C 1
ATOM 4355 O O . GLN B 1 172 ? 5.211 2.859 13.102 1 84 172 GLN B O 1
ATOM 4360 N N . ARG B 1 173 ? 5.266 2.834 15.305 1 86.38 173 ARG B N 1
ATOM 4361 C CA . ARG B 1 173 ? 5.352 1.385 15.445 1 86.38 173 ARG B CA 1
ATOM 4362 C C . ARG B 1 173 ? 4.211 0.694 14.703 1 86.38 173 ARG B C 1
ATOM 4364 O O . ARG B 1 173 ? 4.391 -0.388 14.141 1 86.38 173 ARG B O 1
ATOM 4371 N N . PHE B 1 174 ? 3.061 1.277 14.734 1 91.81 174 PHE B N 1
ATOM 4372 C CA . PHE B 1 174 ? 1.91 0.571 14.18 1 91.81 174 PHE B CA 1
ATOM 4373 C C . PHE B 1 174 ? 1.378 1.284 12.945 1 91.81 174 PHE B C 1
ATOM 4375 O O . PHE B 1 174 ? 0.217 1.105 12.57 1 91.81 174 PHE B O 1
ATOM 4382 N N . TYR B 1 175 ? 2.209 2.115 12.383 1 92 175 TYR B N 1
ATOM 4383 C CA . TYR B 1 175 ? 1.926 2.682 11.07 1 92 175 TYR B CA 1
ATOM 4384 C C . TYR B 1 175 ? 2.668 1.919 9.977 1 92 175 TYR B C 1
ATOM 4386 O O . TYR B 1 175 ? 3.883 1.72 10.07 1 92 175 TYR B O 1
ATOM 4394 N N . VAL B 1 176 ? 1.947 1.502 9 1 94.31 176 VAL B N 1
ATOM 4395 C CA . VAL B 1 176 ? 2.533 0.728 7.91 1 94.31 176 VAL B CA 1
ATOM 4396 C C . VAL B 1 176 ? 2.49 1.54 6.621 1 94.31 176 VAL B C 1
ATOM 4398 O O . VAL B 1 176 ? 1.41 1.861 6.117 1 94.31 176 VAL B O 1
ATOM 4401 N N . ALA B 1 177 ? 3.705 1.772 6.07 1 91.81 177 ALA B N 1
ATOM 4402 C CA . ALA B 1 177 ? 3.799 2.537 4.832 1 91.81 177 ALA B CA 1
ATOM 4403 C C . ALA B 1 177 ? 3.098 1.812 3.686 1 91.81 177 ALA B C 1
ATOM 4405 O O . ALA B 1 177 ? 3.01 0.581 3.684 1 91.81 177 ALA B O 1
ATOM 4406 N N . HIS B 1 178 ? 2.574 2.545 2.707 1 92.44 178 HIS B N 1
ATOM 4407 C CA . HIS B 1 178 ? 1.928 2.057 1.494 1 92.44 178 HIS B CA 1
ATOM 4408 C C . HIS B 1 178 ? 0.549 1.479 1.798 1 92.44 178 HIS B C 1
ATOM 4410 O O . HIS B 1 178 ? -0.326 1.463 0.93 1 92.44 178 HIS B O 1
ATOM 4416 N N . LYS B 1 179 ? 0.366 0.955 3.008 1 94.5 179 LYS B N 1
ATOM 4417 C CA . LYS B 1 179 ? -0.935 0.424 3.406 1 94.5 179 LYS B CA 1
ATOM 4418 C C . LYS B 1 179 ? -1.801 1.507 4.043 1 94.5 179 LYS B C 1
ATOM 4420 O O . LYS B 1 179 ? -2.93 1.741 3.605 1 94.5 179 LYS B O 1
ATOM 4425 N N . ASP B 1 180 ? -1.258 2.102 5.031 1 95.44 180 ASP B N 1
ATOM 4426 C CA . ASP B 1 180 ? -2.002 3.102 5.789 1 95.44 180 ASP B CA 1
ATOM 4427 C C . ASP B 1 180 ? -1.984 4.453 5.078 1 95.44 180 ASP B C 1
ATOM 4429 O O . ASP B 1 180 ? -1.215 4.656 4.137 1 95.44 180 ASP B O 1
ATOM 4433 N N . VAL B 1 181 ? -2.953 5.305 5.492 1 95 181 VAL B N 1
ATOM 4434 C CA . VAL B 1 181 ? -3.162 6.578 4.812 1 95 181 VAL B CA 1
ATOM 4435 C C . VAL B 1 181 ? -2.986 7.727 5.805 1 95 181 VAL B C 1
ATOM 4437 O O . VAL B 1 181 ? -3.559 7.703 6.898 1 95 181 VAL B O 1
ATOM 4440 N N . GLY B 1 182 ? -2.178 8.648 5.406 1 92.75 182 GLY B N 1
ATOM 4441 C CA . GLY B 1 182 ? -2.082 9.867 6.191 1 92.75 182 GLY B CA 1
ATOM 4442 C C . GLY B 1 182 ? -3.266 10.797 6 1 92.75 182 GLY B C 1
ATOM 4443 O O . GLY B 1 182 ? -3.52 11.266 4.887 1 92.75 182 GLY B O 1
ATOM 4444 N N . LEU B 1 183 ? -4.016 11.07 7.074 1 95.19 183 LEU B N 1
ATOM 4445 C CA . LEU B 1 183 ? -5.16 11.977 7.086 1 95.19 183 LEU B CA 1
ATOM 4446 C C . LEU B 1 183 ? -4.738 13.383 7.492 1 95.19 183 LEU B C 1
ATOM 4448 O O . LEU B 1 183 ? -4.027 13.555 8.484 1 95.19 183 LEU B O 1
ATOM 4452 N N . PRO B 1 184 ? -5.109 14.359 6.641 1 93.19 184 PRO B N 1
ATOM 4453 C CA . PRO B 1 184 ? -4.828 15.703 7.137 1 93.19 184 PRO B CA 1
ATOM 4454 C C . PRO B 1 184 ? -5.59 16.031 8.414 1 93.19 184 PRO B C 1
ATOM 4456 O O . PRO B 1 184 ? -6.816 15.922 8.453 1 93.19 184 PRO B O 1
ATOM 4459 N N . GLN B 1 185 ? -4.84 16.359 9.383 1 93.19 185 GLN B N 1
ATOM 4460 C CA . GLN B 1 185 ? -5.473 16.844 10.609 1 93.19 185 GLN B CA 1
ATOM 4461 C C . GLN B 1 185 ? -5.852 18.312 10.492 1 93.19 185 GLN B C 1
ATOM 4463 O O . GLN B 1 185 ? -4.98 19.172 10.344 1 93.19 185 GLN B O 1
ATOM 4468 N N . VAL B 1 186 ? -7.109 18.578 10.508 1 92.94 186 VAL B N 1
ATOM 4469 C CA . VAL B 1 186 ? -7.625 19.922 10.336 1 92.94 186 VAL B CA 1
ATOM 4470 C C . VAL B 1 186 ? -8.414 20.344 11.57 1 92.94 186 VAL B C 1
ATOM 4472 O O . VAL B 1 186 ? -9.164 19.547 12.141 1 92.94 186 VAL B O 1
ATOM 4475 N N . TRP B 1 187 ? -8.156 21.516 12.023 1 89.88 187 TRP B N 1
ATOM 4476 C CA . TRP B 1 187 ? -9.008 22.109 13.047 1 89.88 187 TRP B CA 1
ATOM 4477 C C . TRP B 1 187 ? -10.18 22.844 12.414 1 89.88 187 TRP B C 1
ATOM 4479 O O . TRP B 1 187 ? -10.055 23.391 11.312 1 89.88 187 TRP B O 1
ATOM 4489 N N . PRO B 1 188 ? -11.273 22.781 13.109 1 89.25 188 PRO B N 1
ATOM 4490 C CA . PRO B 1 188 ? -12.383 23.562 12.562 1 89.25 188 PRO B CA 1
ATOM 4491 C C . PRO B 1 188 ? -12.094 25.062 12.539 1 89.25 188 PRO B C 1
ATOM 4493 O O . PRO B 1 188 ? -11.734 25.641 13.562 1 89.25 188 PRO B O 1
ATOM 4496 N N . ARG B 1 189 ? -12.055 25.609 11.352 1 88.06 189 ARG B N 1
ATOM 4497 C CA . ARG B 1 189 ? -11.836 27.031 11.133 1 88.06 189 ARG B CA 1
ATOM 4498 C C . ARG B 1 189 ? -12.938 27.625 10.266 1 88.06 189 ARG B C 1
ATOM 4500 O O . ARG B 1 189 ? -13.461 26.969 9.367 1 88.06 189 ARG B O 1
ATOM 4507 N N . PRO B 1 190 ? -13.234 28.828 10.617 1 85.75 190 PRO B N 1
ATOM 4508 C CA . PRO B 1 190 ? -14.133 29.5 9.664 1 85.75 190 PRO B CA 1
ATOM 4509 C C . PRO B 1 190 ? -13.5 29.672 8.281 1 85.75 190 PRO B C 1
ATOM 4511 O O . PRO B 1 190 ? -12.273 29.734 8.164 1 85.75 190 PRO B O 1
ATOM 4514 N N . PRO B 1 191 ? -14.414 29.641 7.273 1 83.19 191 PRO B N 1
ATOM 4515 C CA . PRO B 1 191 ? -13.859 29.828 5.93 1 83.19 191 PRO B CA 1
ATOM 4516 C C . PRO B 1 191 ? -13.047 31.125 5.805 1 83.19 191 PRO B C 1
ATOM 4518 O O . PRO B 1 191 ? -13.414 32.156 6.383 1 83.19 191 PRO B O 1
ATOM 4521 N N . GLU B 1 192 ? -11.852 31 5.297 1 78.62 192 GLU B N 1
ATOM 4522 C CA . GLU B 1 192 ? -10.961 32.125 4.992 1 78.62 192 GLU B CA 1
ATOM 4523 C C . GLU B 1 192 ? -10.93 32.406 3.494 1 78.62 192 GLU B C 1
ATOM 4525 O O . GLU B 1 192 ? -10.141 31.812 2.756 1 78.62 192 GLU B O 1
ATOM 4530 N N . ARG B 1 193 ? -11.812 33.156 2.961 1 74.25 193 ARG B N 1
ATOM 4531 C CA . ARG B 1 193 ? -11.93 33.344 1.52 1 74.25 193 ARG B CA 1
ATOM 4532 C C . ARG B 1 193 ? -10.797 34.219 0.987 1 74.25 193 ARG B C 1
ATOM 4534 O O . ARG B 1 193 ? -10.117 33.844 0.026 1 74.25 193 ARG B O 1
ATOM 4541 N N . ALA B 1 194 ? -10.562 35.312 1.689 1 84.62 194 ALA B N 1
ATOM 4542 C CA . ALA B 1 194 ? -9.508 36.188 1.194 1 84.62 194 ALA B CA 1
ATOM 4543 C C . ALA B 1 194 ? -8.266 36.094 2.078 1 84.62 194 ALA B C 1
ATOM 4545 O O . ALA B 1 194 ? -8.336 36.344 3.285 1 84.62 194 ALA B O 1
ATOM 4546 N N . LEU B 1 195 ? -7.117 35.688 1.469 1 93.25 195 LEU B N 1
ATOM 4547 C CA . LEU B 1 195 ? -5.844 35.594 2.172 1 93.25 195 LEU B CA 1
ATOM 4548 C C . LEU B 1 195 ? -5.09 36.938 2.127 1 93.25 195 LEU B C 1
ATOM 4550 O O . LEU B 1 195 ? -5.184 37.656 1.146 1 93.25 195 LEU B O 1
ATOM 4554 N N . ASN B 1 196 ? -4.371 37.188 3.225 1 95.56 196 ASN B N 1
ATOM 4555 C CA . ASN B 1 196 ? -3.414 38.281 3.131 1 95.56 196 ASN B CA 1
ATOM 4556 C C . ASN B 1 196 ? -2.42 38.062 1.994 1 95.56 196 ASN B C 1
ATOM 4558 O O . ASN B 1 196 ? -1.795 37 1.907 1 95.56 196 ASN B O 1
ATOM 4562 N N . PRO B 1 197 ? -2.336 39.031 1.154 1 96.25 197 PRO B N 1
ATOM 4563 C CA . PRO B 1 197 ? -1.356 38.875 0.076 1 96.25 197 PRO B CA 1
ATOM 4564 C C . PRO B 1 197 ? 0.084 38.875 0.584 1 96.25 197 PRO B C 1
ATOM 4566 O O . PRO B 1 197 ? 0.348 39.281 1.712 1 96.25 197 PRO B O 1
ATOM 4569 N N . PRO B 1 198 ? 0.991 38.406 -0.219 1 96.88 198 PRO B N 1
ATOM 4570 C CA . PRO B 1 198 ? 2.389 38.25 0.189 1 96.88 198 PRO B CA 1
ATOM 4571 C C . PRO B 1 198 ? 2.99 39.562 0.73 1 96.88 198 PRO B C 1
ATOM 4573 O O . PRO B 1 198 ? 3.715 39.531 1.728 1 96.88 198 PRO B O 1
ATOM 4576 N N . HIS B 1 199 ? 2.676 40.719 0.183 1 95.62 199 HIS B N 1
ATOM 4577 C CA . HIS B 1 199 ? 3.303 41.969 0.572 1 95.62 199 HIS B CA 1
ATOM 4578 C C . HIS B 1 199 ? 2.805 42.438 1.937 1 95.62 199 HIS B C 1
ATOM 4580 O O . HIS B 1 199 ? 3.441 43.281 2.582 1 95.62 199 HIS B O 1
ATOM 4586 N N . ALA B 1 200 ? 1.654 41.938 2.371 1 96.31 200 ALA B N 1
ATOM 4587 C CA . ALA B 1 200 ? 1.071 42.312 3.654 1 96.31 200 ALA B CA 1
ATOM 4588 C C . ALA B 1 200 ? 1.58 41.406 4.781 1 96.31 200 ALA B C 1
ATOM 4590 O O . ALA B 1 200 ? 1.286 41.656 5.953 1 96.31 200 ALA B O 1
ATOM 4591 N N . ARG B 1 201 ? 2.328 40.406 4.477 1 97.38 201 ARG B N 1
ATOM 4592 C CA . ARG B 1 201 ? 2.904 39.5 5.461 1 97.38 201 ARG B CA 1
ATOM 4593 C C . ARG B 1 201 ? 4.277 39.969 5.914 1 97.38 201 ARG B C 1
ATOM 4595 O O . ARG B 1 201 ? 5.293 39.625 5.309 1 97.38 201 ARG B O 1
ATOM 4602 N N . LYS B 1 202 ? 4.312 40.562 7.074 1 96.12 202 LYS B N 1
ATOM 4603 C CA . LYS B 1 202 ? 5.477 41.344 7.484 1 96.12 202 LYS B CA 1
ATOM 4604 C C . LYS B 1 202 ? 6.406 40.531 8.367 1 96.12 202 LYS B C 1
ATOM 4606 O O . LYS B 1 202 ? 7.559 40.906 8.586 1 96.12 202 LYS B O 1
ATOM 4611 N N . ARG B 1 203 ? 5.891 39.438 8.891 1 97.81 203 ARG B N 1
ATOM 4612 C CA . ARG B 1 203 ? 6.73 38.562 9.719 1 97.81 203 ARG B CA 1
ATOM 4613 C C . ARG B 1 203 ? 7.352 37.438 8.898 1 97.81 203 ARG B C 1
ATOM 4615 O O . ARG B 1 203 ? 6.719 36.906 7.984 1 97.81 203 ARG B O 1
ATOM 4622 N N . LEU B 1 204 ? 8.531 37.125 9.297 1 98.19 204 LEU B N 1
ATOM 4623 C CA . LEU B 1 204 ? 9.219 36.062 8.562 1 98.19 204 LEU B CA 1
ATOM 4624 C C . LEU B 1 204 ? 8.672 34.688 8.945 1 98.19 204 LEU B C 1
ATOM 4626 O O . LEU B 1 204 ? 8.344 33.875 8.07 1 98.19 204 LEU B O 1
ATOM 4630 N N . VAL B 1 205 ? 8.633 34.469 10.227 1 98.19 205 VAL B N 1
ATOM 4631 C CA . VAL B 1 205 ? 8.289 33.125 10.711 1 98.19 205 VAL B CA 1
ATOM 4632 C C . VAL B 1 205 ? 7.262 33.219 11.836 1 98.19 205 VAL B C 1
ATOM 4634 O O . VAL B 1 205 ? 7.285 34.188 12.625 1 98.19 205 VAL B O 1
ATOM 4637 N N . PHE B 1 206 ? 6.395 32.25 11.867 1 97.69 206 PHE B N 1
ATOM 4638 C CA . PHE B 1 206 ? 5.504 32.094 13.016 1 97.69 206 PHE B CA 1
ATOM 4639 C C . PHE B 1 206 ? 5.566 30.672 13.555 1 97.69 206 PHE B C 1
ATOM 4641 O O . PHE B 1 206 ? 5.574 29.719 12.781 1 97.69 206 PHE B O 1
ATOM 4648 N N . PHE B 1 207 ? 5.656 30.516 14.828 1 96.31 207 PHE B N 1
ATOM 4649 C CA . PHE B 1 207 ? 5.52 29.25 15.547 1 96.31 207 PHE B CA 1
ATOM 4650 C C . PHE B 1 207 ? 5.02 29.484 16.969 1 96.31 207 PHE B C 1
ATOM 4652 O O . PHE B 1 207 ? 5.504 30.375 17.656 1 96.31 207 PHE B O 1
ATOM 4659 N N . ALA B 1 208 ? 4.027 28.781 17.297 1 93.5 208 ALA B N 1
ATOM 4660 C CA . ALA B 1 208 ? 3.549 28.781 18.688 1 93.5 208 ALA B CA 1
ATOM 4661 C C . ALA B 1 208 ? 3.264 27.375 19.172 1 93.5 208 ALA B C 1
ATOM 4663 O O . ALA B 1 208 ? 2.385 26.688 18.641 1 93.5 208 ALA B O 1
ATOM 4664 N N . GLY B 1 209 ? 3.957 26.844 20.125 1 89.62 209 GLY B N 1
ATOM 4665 C CA . GLY B 1 209 ? 3.791 25.516 20.672 1 89.62 209 GLY B CA 1
ATOM 4666 C C . GLY B 1 209 ? 4.5 25.312 22 1 89.62 209 GLY B C 1
ATOM 4667 O O . GLY B 1 209 ? 5.504 25.984 22.281 1 89.62 209 GLY B O 1
ATOM 4668 N N . ARG B 1 210 ? 4.043 24.391 22.688 1 86.81 210 ARG B N 1
ATOM 4669 C CA . ARG B 1 210 ? 4.602 24.125 24.016 1 86.81 210 ARG B CA 1
ATOM 4670 C C . ARG B 1 210 ? 6.023 23.594 23.906 1 86.81 210 ARG B C 1
ATOM 4672 O O . ARG B 1 210 ? 6.242 22.5 23.391 1 86.81 210 ARG B O 1
ATOM 4679 N N . GLU B 1 211 ? 6.902 24.25 24.531 1 87 211 GLU B N 1
ATOM 4680 C CA . GLU B 1 211 ? 8.328 23.969 24.469 1 87 211 GLU B CA 1
ATOM 4681 C C . GLU B 1 211 ? 8.641 22.594 25.047 1 87 211 GLU B C 1
ATOM 4683 O O . GLU B 1 211 ? 9.492 21.859 24.531 1 87 211 GLU B O 1
ATOM 4688 N N . LYS B 1 212 ? 7.934 22.188 26.016 1 85.44 212 LYS B N 1
ATOM 4689 C CA . LYS B 1 212 ? 8.258 20.984 26.781 1 85.44 212 LYS B CA 1
ATOM 4690 C C . LYS B 1 212 ? 7.855 19.719 26.016 1 85.44 212 LYS B C 1
ATOM 4692 O O . LYS B 1 212 ? 8.258 18.609 26.391 1 85.44 212 LYS B O 1
ATOM 4697 N N . ASN B 1 213 ? 7.18 19.891 24.969 1 81.19 213 ASN B N 1
ATOM 4698 C CA . ASN B 1 213 ? 6.613 18.734 24.281 1 81.19 213 ASN B CA 1
ATOM 4699 C C . ASN B 1 213 ? 7.676 18 23.469 1 81.19 213 ASN B C 1
ATOM 4701 O O . ASN B 1 213 ? 7.473 16.844 23.078 1 81.19 213 ASN B O 1
ATOM 4705 N N . SER B 1 214 ? 8.766 18.641 23.125 1 83.94 214 SER B N 1
ATOM 4706 C CA . SER B 1 214 ? 9.805 17.953 22.359 1 83.94 214 SER B CA 1
ATOM 4707 C C . SER B 1 214 ? 11.141 18.688 22.469 1 83.94 214 SER B C 1
ATOM 4709 O O . SER B 1 214 ? 11.18 19.891 22.672 1 83.94 214 SER B O 1
ATOM 4711 N N . VAL B 1 215 ? 12.18 17.953 22.219 1 85.12 215 VAL B N 1
ATOM 4712 C CA . VAL B 1 215 ? 13.531 18.484 22.234 1 85.12 215 VAL B CA 1
ATOM 4713 C C . VAL B 1 215 ? 13.727 19.438 21.062 1 85.12 215 VAL B C 1
ATOM 4715 O O . VAL B 1 215 ? 14.406 20.469 21.188 1 85.12 215 VAL B O 1
ATOM 4718 N N . VAL B 1 216 ? 13.141 19.141 19.984 1 86.06 216 VAL B N 1
ATOM 4719 C CA . VAL B 1 216 ? 13.281 19.953 18.781 1 86.06 216 VAL B CA 1
ATOM 4720 C C . VAL B 1 216 ? 12.688 21.328 19.016 1 86.06 216 VAL B C 1
ATOM 4722 O O . VAL B 1 216 ? 13.25 22.344 18.594 1 86.06 216 VAL B O 1
ATOM 4725 N N . ARG B 1 217 ? 11.555 21.391 19.703 1 88.38 217 ARG B N 1
ATOM 4726 C CA . ARG B 1 217 ? 10.93 22.672 20.016 1 88.38 217 ARG B CA 1
ATOM 4727 C C . ARG B 1 217 ? 11.805 23.484 20.969 1 88.38 217 ARG B C 1
ATOM 4729 O O . ARG B 1 217 ? 11.898 24.703 20.844 1 88.38 217 ARG B O 1
ATOM 4736 N N . GLN B 1 218 ? 12.43 22.766 21.891 1 91.75 218 GLN B N 1
ATOM 4737 C CA . GLN B 1 218 ? 13.344 23.438 22.812 1 91.75 218 GLN B CA 1
ATOM 4738 C C . GLN B 1 218 ? 14.508 24.078 22.062 1 91.75 218 GLN B C 1
ATOM 4740 O O . GLN B 1 218 ? 14.867 25.234 22.328 1 91.75 218 GLN B O 1
ATOM 4745 N N . GLU B 1 219 ? 14.992 23.359 21.172 1 91.75 219 GLU B N 1
ATOM 4746 C CA . GLU B 1 219 ? 16.109 23.859 20.375 1 91.75 219 GLU B CA 1
ATOM 4747 C C . GLU B 1 219 ? 15.688 25.047 19.516 1 91.75 219 GLU B C 1
A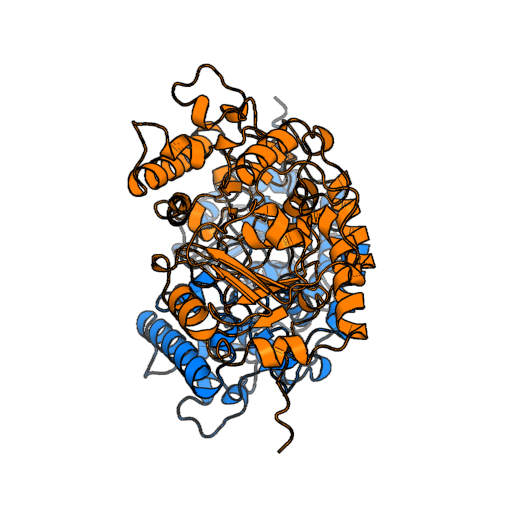TOM 4749 O O . GLU B 1 219 ? 16.422 26.016 19.391 1 91.75 219 GLU B O 1
ATOM 4754 N N . LEU B 1 220 ? 14.562 24.938 18.953 1 93.19 220 LEU B N 1
ATOM 4755 C CA . LEU B 1 220 ? 14.031 26 18.109 1 93.19 220 LEU B CA 1
ATOM 4756 C C . LEU B 1 220 ? 13.852 27.297 18.906 1 93.19 220 LEU B C 1
ATOM 4758 O O . LEU B 1 220 ? 14.281 28.359 18.453 1 93.19 220 LEU B O 1
ATOM 4762 N N . ILE B 1 221 ? 13.242 27.188 20.031 1 93.88 221 ILE B N 1
ATOM 4763 C CA . ILE B 1 221 ? 12.945 28.344 20.875 1 93.88 221 ILE B CA 1
ATOM 4764 C C . ILE B 1 221 ? 14.242 28.938 21.391 1 93.88 221 ILE B C 1
ATOM 4766 O O . ILE B 1 221 ? 14.414 30.156 21.406 1 93.88 221 ILE B O 1
ATOM 4770 N N . ALA B 1 222 ? 15.117 28.125 21.797 1 94.31 222 ALA B N 1
ATOM 4771 C CA . ALA B 1 222 ? 16.422 28.594 22.281 1 94.31 222 ALA B CA 1
ATOM 4772 C C . ALA B 1 222 ? 17.156 29.375 21.203 1 94.31 222 ALA B C 1
ATOM 4774 O O . ALA B 1 222 ? 17.828 30.375 21.5 1 94.31 222 ALA B O 1
ATOM 4775 N N . ALA B 1 223 ? 17.016 28.969 20.016 1 94.31 223 ALA B N 1
ATOM 4776 C CA . ALA B 1 223 ? 17.797 29.531 18.922 1 94.31 223 ALA B CA 1
ATOM 4777 C C . ALA B 1 223 ? 17.156 30.828 18.406 1 94.31 223 ALA B C 1
ATOM 4779 O O . ALA B 1 223 ? 17.859 31.75 17.984 1 94.31 223 ALA B O 1
ATOM 4780 N N . TRP B 1 224 ? 15.789 30.875 18.469 1 95.38 224 TRP B N 1
ATOM 4781 C CA . TRP B 1 224 ? 15.219 31.891 17.578 1 95.38 224 TRP B CA 1
ATOM 4782 C C . TRP B 1 224 ? 14.141 32.688 18.312 1 95.38 224 TRP B C 1
ATOM 4784 O O . TRP B 1 224 ? 13.586 33.625 17.75 1 95.38 224 TRP B O 1
ATOM 4794 N N . ALA B 1 225 ? 13.828 32.406 19.5 1 93.44 225 ALA B N 1
ATOM 4795 C CA . ALA B 1 225 ? 12.734 33.094 20.203 1 93.44 225 ALA B CA 1
ATOM 4796 C C . ALA B 1 225 ? 12.977 34.594 20.297 1 93.44 225 ALA B C 1
ATOM 4798 O O . ALA B 1 225 ? 12.031 35.375 20.344 1 93.44 225 ALA B O 1
ATOM 4799 N N . ASN B 1 226 ? 14.227 35.031 20.219 1 93.69 226 ASN B N 1
ATOM 4800 C CA . ASN B 1 226 ? 14.555 36.438 20.438 1 93.69 226 ASN B CA 1
ATOM 4801 C C . ASN B 1 226 ? 14.805 37.156 19.109 1 93.69 226 ASN B C 1
ATOM 4803 O O . ASN B 1 226 ? 15.148 38.344 19.109 1 93.69 226 ASN B O 1
ATOM 4807 N N . ASP B 1 227 ? 14.648 36.469 18.094 1 94.81 227 ASP B N 1
ATOM 4808 C CA . ASP B 1 227 ? 14.82 37.125 16.797 1 94.81 227 ASP B CA 1
ATOM 4809 C C . ASP B 1 227 ? 13.664 38.094 16.5 1 94.81 227 ASP B C 1
ATOM 4811 O O . ASP B 1 227 ? 12.5 37.688 16.578 1 94.81 227 ASP B O 1
ATOM 4815 N N . THR B 1 228 ? 13.906 39.25 16.062 1 93.94 228 THR B N 1
ATOM 4816 C CA . THR B 1 228 ? 12.906 40.312 15.938 1 93.94 228 THR B CA 1
ATOM 4817 C C . THR B 1 228 ? 12.078 40.125 14.672 1 93.94 228 THR B C 1
ATOM 4819 O O . THR B 1 228 ? 11.008 40.719 14.531 1 93.94 228 THR B O 1
ATOM 4822 N N . SER B 1 229 ? 12.5 39.406 13.75 1 95.31 229 SER B N 1
ATOM 4823 C CA . SER B 1 229 ? 11.758 39.188 12.516 1 95.31 229 SER B CA 1
ATOM 4824 C C . SER B 1 229 ? 10.859 37.969 12.609 1 95.31 229 SER B C 1
ATOM 4826 O O . SER B 1 229 ? 10.016 37.719 11.742 1 95.31 229 SER B O 1
ATOM 4828 N N . MET B 1 230 ? 11.016 37.188 13.672 1 97.06 230 MET B N 1
ATOM 4829 C CA . MET B 1 230 ? 10.289 35.938 13.82 1 97.06 230 MET B CA 1
ATOM 4830 C C . MET B 1 230 ? 9.391 35.969 15.047 1 97.06 230 MET B C 1
ATOM 4832 O O . MET B 1 230 ? 9.75 36.562 16.078 1 97.06 230 MET B O 1
ATOM 4836 N N . ASP B 1 231 ? 8.234 35.469 14.883 1 97.19 231 ASP B N 1
ATOM 4837 C CA . ASP B 1 231 ? 7.316 35.25 16 1 97.19 231 ASP B CA 1
ATOM 4838 C C . ASP B 1 231 ? 7.332 33.812 16.469 1 97.19 231 ASP B C 1
ATOM 4840 O O . ASP B 1 231 ? 6.574 32.969 15.961 1 97.19 231 ASP B O 1
ATOM 4844 N N . ILE B 1 232 ? 8.156 33.5 17.375 1 96.5 232 ILE B N 1
ATOM 4845 C CA . ILE B 1 232 ? 8.312 32.125 17.906 1 96.5 232 ILE B CA 1
ATOM 4846 C C . ILE B 1 232 ? 8 32.125 19.406 1 96.5 232 ILE B C 1
ATOM 4848 O O . ILE B 1 232 ? 8.68 32.812 20.188 1 96.5 232 ILE B O 1
ATOM 4852 N N . PHE B 1 233 ? 7.059 31.312 19.734 1 94.62 233 PHE B N 1
ATOM 4853 C CA . PHE B 1 233 ? 6.57 31.375 21.109 1 94.62 233 PHE B CA 1
ATOM 4854 C C . PHE B 1 233 ? 6.578 29.984 21.734 1 94.62 233 PHE B C 1
ATOM 4856 O O . PHE B 1 233 ? 6.254 29 21.078 1 94.62 233 PHE B O 1
ATOM 4863 N N . SER B 1 234 ? 6.902 29.797 23.016 1 91.19 234 SER B N 1
ATOM 4864 C CA . SER B 1 234 ? 6.914 28.547 23.781 1 91.19 234 SER B CA 1
ATOM 4865 C C . SER B 1 234 ? 5.52 28.188 24.266 1 91.19 234 SER B C 1
ATOM 4867 O O . SER B 1 234 ? 5.332 27.156 24.906 1 91.19 234 SER B O 1
ATOM 4869 N N . GLY B 1 235 ? 4.625 28.875 23.938 1 86.31 235 GLY B N 1
ATOM 4870 C CA . GLY B 1 235 ? 3.219 28.719 24.266 1 86.31 235 GLY B CA 1
ATOM 4871 C C . GLY B 1 235 ? 2.305 29.609 23.453 1 86.31 235 GLY B C 1
ATOM 4872 O O . GLY B 1 235 ? 2.482 29.75 22.234 1 86.31 235 GLY B O 1
ATOM 4873 N N . ASN B 1 236 ? 1.361 30.203 24.141 1 88.81 236 ASN B N 1
ATOM 4874 C CA . ASN B 1 236 ? 0.412 31.062 23.438 1 88.81 236 ASN B CA 1
ATOM 4875 C C . ASN B 1 236 ? 1.025 32.438 23.109 1 88.81 236 ASN B C 1
ATOM 4877 O O . ASN B 1 236 ? 1.705 33.031 23.953 1 88.81 236 ASN B O 1
ATOM 4881 N N . PRO B 1 237 ? 0.832 32.844 21.906 1 92.75 237 PRO B N 1
ATOM 4882 C CA . PRO B 1 237 ? 1.281 34.188 21.562 1 92.75 237 PRO B CA 1
ATOM 4883 C C . PRO B 1 237 ? 0.444 35.281 22.219 1 92.75 237 PRO B C 1
ATOM 4885 O O . PRO B 1 237 ? -0.641 35 22.734 1 92.75 237 PRO B O 1
ATOM 4888 N N . PRO B 1 238 ? 0.938 36.469 22.25 1 93.69 238 PRO B N 1
ATOM 4889 C CA . PRO B 1 238 ? 0.213 37.594 22.859 1 93.69 238 PRO B CA 1
ATOM 4890 C C . PRO B 1 238 ? -0.873 38.156 21.953 1 93.69 238 PRO B C 1
ATOM 4892 O O . PRO B 1 238 ? -1.45 39.219 22.25 1 93.69 238 PRO B O 1
ATOM 4895 N N . PHE B 1 239 ? -1.192 37.625 20.844 1 94.81 239 PHE B N 1
ATOM 4896 C CA . PHE B 1 239 ? -2.238 37.969 19.891 1 94.81 239 PHE B CA 1
ATOM 4897 C C . PHE B 1 239 ? -3.037 36.719 19.5 1 94.81 239 PHE B C 1
ATOM 4899 O O . PHE B 1 239 ? -2.662 35.594 19.844 1 94.81 239 PHE B O 1
ATOM 4906 N N . PRO B 1 240 ? -4.191 36.938 18.875 1 93.44 240 PRO B N 1
ATOM 4907 C CA . PRO B 1 240 ? -4.953 35.781 18.438 1 93.44 240 PRO B CA 1
ATOM 4908 C C . PRO B 1 240 ? -4.133 34.812 17.594 1 93.44 240 PRO B C 1
ATOM 4910 O O . PRO B 1 240 ? -3.412 35.25 16.688 1 93.44 240 PRO B O 1
ATOM 4913 N N . TYR B 1 241 ? -4.25 33.594 17.859 1 92.88 241 TYR B N 1
ATOM 4914 C CA . TYR B 1 241 ? -3.451 32.531 17.266 1 92.88 241 TYR B CA 1
ATOM 4915 C C . TYR B 1 241 ? -3.469 32.625 15.742 1 92.88 241 TYR B C 1
ATOM 4917 O O . TYR B 1 241 ? -2.424 32.531 15.094 1 92.88 241 TYR B O 1
ATOM 4925 N N . GLU B 1 242 ? -4.621 32.875 15.117 1 93.38 242 GLU B N 1
ATOM 4926 C CA . GLU B 1 242 ? -4.781 32.906 13.664 1 93.38 242 GLU B CA 1
ATOM 4927 C C . GLU B 1 242 ? -4.008 34.062 13.047 1 93.38 242 GLU B C 1
ATOM 4929 O O . GLU B 1 242 ? -3.561 33.969 11.898 1 93.38 242 GLU B O 1
ATOM 4934 N N . GLU B 1 243 ? -3.826 35.094 13.828 1 95.31 243 GLU B N 1
ATOM 4935 C CA . GLU B 1 243 ? -3.109 36.25 13.32 1 95.31 243 GLU B CA 1
ATOM 4936 C C . GLU B 1 243 ? -1.646 35.938 13.039 1 95.31 243 GLU B C 1
ATOM 4938 O O . GLU B 1 243 ? -1.045 36.469 12.117 1 95.31 243 GLU B O 1
ATOM 4943 N N . GLY B 1 244 ? -1.097 35.031 13.82 1 96.5 244 GLY B N 1
ATOM 4944 C CA . GLY B 1 244 ? 0.265 34.594 13.555 1 96.5 244 GLY B CA 1
ATOM 4945 C C . GLY B 1 244 ? 0.448 34 12.172 1 96.5 244 GLY B C 1
ATOM 4946 O O . GLY B 1 244 ? 1.42 34.312 11.484 1 96.5 244 GLY B O 1
ATOM 4947 N N . PHE B 1 245 ? -0.498 33.281 11.758 1 97.12 245 PHE B N 1
ATOM 4948 C CA . PHE B 1 245 ? -0.457 32.656 10.438 1 97.12 245 PHE B CA 1
ATOM 4949 C C . PHE B 1 245 ? -0.685 33.719 9.352 1 97.12 245 PHE B C 1
ATOM 4951 O O . PHE B 1 245 ? -0.033 33.688 8.305 1 97.12 245 PHE B O 1
ATOM 4958 N N . ARG B 1 246 ? -1.545 34.688 9.594 1 96.69 246 ARG B N 1
ATOM 4959 C CA . ARG B 1 246 ? -1.965 35.656 8.594 1 96.69 246 ARG B CA 1
ATOM 4960 C C . ARG B 1 246 ? -0.836 36.625 8.266 1 96.69 246 ARG B C 1
ATOM 4962 O O . ARG B 1 246 ? -0.717 37.094 7.133 1 96.69 246 ARG B O 1
ATOM 4969 N N . ARG B 1 247 ? -0.04 36.844 9.188 1 97.12 247 ARG B N 1
ATOM 4970 C CA . ARG B 1 247 ? 0.906 37.938 9.016 1 97.12 247 ARG B CA 1
ATOM 4971 C C . ARG B 1 247 ? 2.293 37.438 8.664 1 97.12 247 ARG B C 1
ATOM 4973 O O . ARG B 1 247 ? 3.213 38.219 8.414 1 97.12 247 ARG B O 1
ATOM 4980 N N . SER B 1 248 ? 2.496 36.094 8.664 1 98.38 248 SER B N 1
ATOM 4981 C CA . SER B 1 248 ? 3.828 35.531 8.477 1 98.38 248 SER B CA 1
ATOM 4982 C C . SER B 1 248 ? 3.967 34.906 7.098 1 98.38 248 SER B C 1
ATOM 4984 O O . SER B 1 248 ? 2.992 34.375 6.547 1 98.38 248 SER B O 1
ATOM 4986 N N . ARG B 1 249 ? 5.168 34.875 6.609 1 98.44 249 ARG B N 1
ATOM 4987 C CA . ARG B 1 249 ? 5.457 34.25 5.328 1 98.44 249 ARG B CA 1
ATOM 4988 C C . ARG B 1 249 ? 5.605 32.75 5.484 1 98.44 249 ARG B C 1
ATOM 4990 O O . ARG B 1 249 ? 5.133 31.969 4.645 1 98.44 249 ARG B O 1
ATOM 4997 N N . TYR B 1 250 ? 6.285 32.406 6.531 1 98.44 250 TYR B N 1
ATOM 4998 C CA . TYR B 1 250 ? 6.562 30.984 6.797 1 98.44 250 TYR B CA 1
ATOM 4999 C C . TYR B 1 250 ? 6.043 30.578 8.164 1 98.44 250 TYR B C 1
ATOM 5001 O O . TYR B 1 250 ? 6.188 31.328 9.141 1 98.44 250 TYR B O 1
ATOM 5009 N N . CYS B 1 251 ? 5.418 29.453 8.227 1 97.62 251 CYS B N 1
ATOM 5010 C CA . CYS B 1 251 ? 4.918 28.922 9.492 1 97.62 251 CYS B CA 1
ATOM 5011 C C . CYS B 1 251 ? 5.516 27.547 9.781 1 97.62 251 CYS B C 1
ATOM 5013 O O . CYS B 1 251 ? 5.402 26.625 8.961 1 97.62 251 CYS B O 1
ATOM 5015 N N . LEU B 1 252 ? 6.066 27.391 10.945 1 94.75 252 LEU B N 1
ATOM 5016 C CA . LEU B 1 252 ? 6.828 26.203 11.273 1 94.75 252 LEU B CA 1
ATOM 5017 C C . LEU B 1 252 ? 5.914 25.094 11.805 1 94.75 252 LEU B C 1
ATOM 5019 O O . LEU B 1 252 ? 4.973 25.375 12.547 1 94.75 252 LEU B O 1
ATOM 5023 N N . HIS B 1 253 ? 6.16 23.984 11.305 1 91.56 253 HIS B N 1
ATOM 5024 C CA . HIS B 1 253 ? 5.602 22.75 11.875 1 91.56 253 HIS B CA 1
ATOM 5025 C C . HIS B 1 253 ? 6.695 21.891 12.492 1 91.56 253 HIS B C 1
ATOM 5027 O O . HIS B 1 253 ? 7.441 21.219 11.773 1 91.56 253 HIS B O 1
ATOM 5033 N N . VAL B 1 254 ? 6.691 21.891 13.773 1 87.56 254 VAL B N 1
ATOM 5034 C CA . VAL B 1 254 ? 7.68 21.172 14.57 1 87.56 254 VAL B CA 1
ATOM 5035 C C . VAL B 1 254 ? 6.984 20.141 15.438 1 87.56 254 VAL B C 1
ATOM 5037 O O . VAL B 1 254 ? 6.023 20.453 16.141 1 87.56 254 VAL B O 1
ATOM 5040 N N . LYS B 1 255 ? 7.488 18.984 15.305 1 79 255 LYS B N 1
ATOM 5041 C CA . LYS B 1 255 ? 6.82 17.891 15.984 1 79 255 LYS B CA 1
ATOM 5042 C C . LYS B 1 255 ? 6.766 18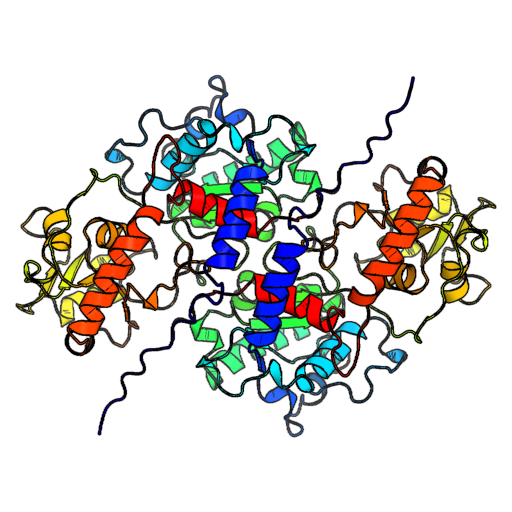.125 17.484 1 79 255 LYS B C 1
ATOM 5044 O O . LYS B 1 255 ? 7.695 18.688 18.062 1 79 255 LYS B O 1
ATOM 5049 N N . GLY B 1 256 ? 5.645 17.766 18.078 1 75.31 256 GLY B N 1
ATOM 5050 C CA . GLY B 1 256 ? 5.531 17.672 19.516 1 75.31 256 GLY B CA 1
ATOM 5051 C C . GLY B 1 256 ? 5.801 16.266 20.047 1 75.31 256 GLY B C 1
ATOM 5052 O O . GLY B 1 256 ? 6.848 15.68 19.75 1 75.31 256 GLY B O 1
ATOM 5053 N N . TYR B 1 257 ? 4.734 15.766 20.719 1 67.44 257 TYR B N 1
ATOM 5054 C CA . TYR B 1 257 ? 4.812 14.359 21.109 1 67.44 257 TYR B CA 1
ATOM 5055 C C . TYR B 1 257 ? 4.73 13.445 19.891 1 67.44 257 TYR B C 1
ATOM 5057 O O . TYR B 1 257 ? 5.465 12.461 19.797 1 67.44 257 TYR B O 1
ATOM 5065 N N . GLU B 1 258 ? 3.828 13.891 19.016 1 64.75 258 GLU B N 1
ATOM 5066 C CA . GLU B 1 258 ? 3.639 13.18 17.75 1 64.75 258 GLU B CA 1
ATOM 5067 C C . GLU B 1 258 ? 3.777 14.117 16.562 1 64.75 258 GLU B C 1
ATOM 5069 O O . GLU B 1 258 ? 4.023 15.312 16.734 1 64.75 258 GLU B O 1
ATOM 5074 N N . VAL B 1 259 ? 3.744 13.469 15.375 1 62.16 259 VAL B N 1
ATOM 5075 C CA . VAL B 1 259 ? 3.891 14.234 14.141 1 62.16 259 VAL B CA 1
ATOM 5076 C C . VAL B 1 259 ? 2.514 14.602 13.594 1 62.16 259 VAL B C 1
ATOM 5078 O O . VAL B 1 259 ? 2.207 14.328 12.43 1 62.16 259 VAL B O 1
ATOM 5081 N N . ASN B 1 260 ? 1.653 15.117 14.453 1 64.94 260 ASN B N 1
ATOM 5082 C CA . ASN B 1 260 ? 0.345 15.508 13.938 1 64.94 260 ASN B CA 1
ATOM 5083 C C . ASN B 1 260 ? 0.421 16.797 13.125 1 64.94 260 ASN B C 1
ATOM 5085 O O . ASN B 1 260 ? 1.209 17.688 13.438 1 64.94 260 ASN B O 1
ATOM 5089 N N . THR B 1 261 ? -0.459 16.938 12.172 1 67.5 261 THR B N 1
ATOM 5090 C CA . THR B 1 261 ? -0.292 17.922 11.109 1 67.5 261 THR B CA 1
ATOM 5091 C C . THR B 1 261 ? -1.265 19.078 11.289 1 67.5 261 THR B C 1
ATOM 5093 O O . THR B 1 261 ? -1.536 19.828 10.344 1 67.5 261 THR B O 1
ATOM 5096 N N . ALA B 1 262 ? -1.794 19.328 12.43 1 84.19 262 ALA B N 1
ATOM 5097 C CA . ALA B 1 262 ? -2.826 20.344 12.562 1 84.19 262 ALA B CA 1
ATOM 5098 C C . ALA B 1 262 ? -2.273 21.734 12.219 1 84.19 262 ALA B C 1
ATOM 5100 O O . ALA B 1 262 ? -2.945 22.531 11.562 1 84.19 262 ALA B O 1
ATOM 5101 N N . ARG B 1 263 ? -1.135 21.969 12.539 1 88.44 263 ARG B N 1
ATOM 5102 C CA . ARG B 1 263 ? -0.529 23.266 12.281 1 88.44 263 ARG B CA 1
ATOM 5103 C C . ARG B 1 263 ? -0.224 23.453 10.805 1 88.44 263 ARG B C 1
ATOM 5105 O O . ARG B 1 263 ? -0.281 24.562 10.281 1 88.44 263 ARG B O 1
ATOM 5112 N N . ILE B 1 264 ? 0.093 22.344 10.18 1 91.69 264 ILE B N 1
ATOM 5113 C CA . ILE B 1 264 ? 0.315 22.406 8.742 1 91.69 264 ILE B CA 1
ATOM 5114 C C . ILE B 1 264 ? -0.971 22.828 8.039 1 91.69 264 ILE B C 1
ATOM 5116 O O . ILE B 1 264 ? -0.947 23.703 7.16 1 91.69 264 ILE B O 1
ATOM 5120 N N . SER B 1 265 ? -2.051 22.25 8.461 1 93.25 265 SER B N 1
ATOM 5121 C CA . SER B 1 265 ? -3.348 22.594 7.879 1 93.25 265 SER B CA 1
ATOM 5122 C C . SER B 1 265 ? -3.717 24.047 8.164 1 93.25 265 SER B C 1
ATOM 5124 O O . SER B 1 265 ? -4.273 24.734 7.309 1 93.25 265 SER B O 1
ATOM 5126 N N . ASP B 1 266 ? -3.391 24.516 9.336 1 94.25 266 ASP B N 1
ATOM 5127 C CA . ASP B 1 266 ? -3.646 25.906 9.672 1 94.25 266 ASP B CA 1
ATOM 5128 C C . ASP B 1 266 ? -2.811 26.844 8.805 1 94.25 266 ASP B C 1
ATOM 5130 O O . ASP B 1 266 ? -3.312 27.859 8.312 1 94.25 266 ASP B O 1
ATOM 5134 N N . ALA B 1 267 ? -1.542 26.5 8.695 1 96.12 267 ALA B N 1
ATOM 5135 C CA . ALA B 1 267 ? -0.676 27.312 7.848 1 96.12 267 ALA B CA 1
ATOM 5136 C C . ALA B 1 267 ? -1.259 27.453 6.445 1 96.12 267 ALA B C 1
ATOM 5138 O O . ALA B 1 267 ? -1.374 28.578 5.926 1 96.12 267 ALA B O 1
ATOM 5139 N N . MET B 1 268 ? -1.692 26.406 5.93 1 95.06 268 MET B N 1
ATOM 5140 C CA . MET B 1 268 ? -2.246 26.406 4.578 1 95.06 268 MET B CA 1
ATOM 5141 C C . MET B 1 268 ? -3.568 27.172 4.535 1 95.06 268 MET B C 1
ATOM 5143 O O . MET B 1 268 ? -3.818 27.938 3.602 1 95.06 268 MET B O 1
ATOM 5147 N N . HIS B 1 269 ? -4.352 26.969 5.52 1 95.31 269 HIS B N 1
ATOM 5148 C CA . HIS B 1 269 ? -5.652 27.625 5.598 1 95.31 269 HIS B CA 1
ATOM 5149 C C . HIS B 1 269 ? -5.516 29.141 5.566 1 95.31 269 HIS B C 1
ATOM 5151 O O . HIS B 1 269 ? -6.301 29.828 4.91 1 95.31 269 HIS B O 1
ATOM 5157 N N . TYR B 1 270 ? -4.488 29.609 6.176 1 96.69 270 TYR B N 1
ATOM 5158 C CA . TYR B 1 270 ? -4.34 31.047 6.316 1 96.69 270 TYR B CA 1
ATOM 5159 C C . TYR B 1 270 ? -3.32 31.594 5.32 1 96.69 270 TYR B C 1
ATOM 5161 O O . TYR B 1 270 ? -3 32.781 5.336 1 96.69 270 TYR B O 1
ATOM 5169 N N . GLY B 1 271 ? -2.766 30.766 4.535 1 96.62 271 GLY B N 1
ATOM 5170 C CA . GLY B 1 271 ? -1.912 31.188 3.439 1 96.62 271 GLY B CA 1
ATOM 5171 C C . GLY B 1 271 ? -0.456 31.344 3.84 1 96.62 271 GLY B C 1
ATOM 5172 O O . GLY B 1 271 ? 0.309 32.031 3.172 1 96.62 271 GLY B O 1
ATOM 5173 N N . CYS B 1 272 ? -0.075 30.859 4.922 1 98.06 272 CYS B N 1
ATOM 5174 C CA . CYS B 1 272 ? 1.311 30.844 5.375 1 98.06 272 CYS B CA 1
ATOM 5175 C C . CYS B 1 272 ? 2.051 29.625 4.855 1 98.06 272 CYS B C 1
ATOM 5177 O O . CYS B 1 272 ? 1.565 28.5 4.98 1 98.06 272 CYS B O 1
ATOM 5179 N N . ILE B 1 273 ? 3.215 29.734 4.254 1 98.06 273 ILE B N 1
ATOM 5180 C CA . ILE B 1 273 ? 3.953 28.609 3.693 1 98.06 273 ILE B CA 1
ATOM 5181 C C . ILE B 1 273 ? 4.43 27.688 4.82 1 98.06 273 ILE B C 1
ATOM 5183 O O . ILE B 1 273 ? 5.168 28.125 5.707 1 98.06 273 ILE B O 1
ATOM 5187 N N . PRO B 1 274 ? 4.035 26.438 4.801 1 96.19 274 PRO B N 1
ATOM 5188 C CA . PRO B 1 274 ? 4.504 25.531 5.852 1 96.19 274 PRO B CA 1
ATOM 5189 C C . PRO B 1 274 ? 6 25.234 5.758 1 96.19 274 PRO B C 1
ATOM 5191 O O . PRO B 1 274 ? 6.523 25.016 4.66 1 96.19 274 PRO B O 1
ATOM 5194 N N . VAL B 1 275 ? 6.617 25.344 6.852 1 94.94 275 VAL B N 1
ATOM 5195 C CA . VAL B 1 275 ? 7.98 24.859 7.016 1 94.94 275 VAL B CA 1
ATOM 5196 C C . VAL B 1 275 ? 7.984 23.641 7.941 1 94.94 275 VAL B C 1
ATOM 5198 O O . VAL B 1 275 ? 7.773 23.766 9.148 1 94.94 275 VAL B O 1
ATOM 5201 N N . ILE B 1 276 ? 8.203 22.562 7.359 1 90.44 276 ILE B N 1
ATOM 5202 C CA . ILE B 1 276 ? 8.102 21.297 8.078 1 90.44 276 ILE B CA 1
ATOM 5203 C C . ILE B 1 276 ? 9.484 20.875 8.562 1 90.44 276 ILE B C 1
ATOM 5205 O O . ILE B 1 276 ? 10.383 20.641 7.758 1 90.44 276 ILE B O 1
ATOM 5209 N N . VAL B 1 277 ? 9.555 20.875 10 1 84.69 277 VAL B N 1
ATOM 5210 C CA . VAL B 1 277 ? 10.828 20.469 10.594 1 84.69 277 VAL B CA 1
ATOM 5211 C C . VAL B 1 277 ? 10.812 18.984 10.914 1 84.69 277 VAL B C 1
ATOM 5213 O O . VAL B 1 277 ? 10.039 18.531 11.758 1 84.69 277 VAL B O 1
ATOM 5216 N N . SER B 1 278 ? 11.539 18.125 10.211 1 70.62 278 SER B N 1
ATOM 5217 C CA . SER B 1 278 ? 11.805 16.734 10.555 1 70.62 278 SER B CA 1
ATOM 5218 C C . SER B 1 278 ? 11.328 15.789 9.453 1 70.62 278 SER B C 1
ATOM 5220 O O . SER B 1 278 ? 10.422 16.125 8.688 1 70.62 278 SER B O 1
ATOM 5222 N N . ASN B 1 279 ? 12.016 14.648 9.422 1 61.06 279 ASN B N 1
ATOM 5223 C CA . ASN B 1 279 ? 12.219 13.758 8.289 1 61.06 279 ASN B CA 1
ATOM 5224 C C . ASN B 1 279 ? 11.211 12.609 8.297 1 61.06 279 ASN B C 1
ATOM 5226 O O . ASN B 1 279 ? 11.32 11.672 7.5 1 61.06 279 ASN B O 1
ATOM 5230 N N . HIS B 1 280 ? 10.039 12.812 8.969 1 66.31 280 HIS B N 1
ATOM 5231 C CA . HIS B 1 280 ? 9.57 11.43 8.938 1 66.31 280 HIS B CA 1
ATOM 5232 C C . HIS B 1 280 ? 8.055 11.367 8.789 1 66.31 280 HIS B C 1
ATOM 5234 O O . HIS B 1 280 ? 7.426 10.375 9.172 1 66.31 280 HIS B O 1
ATOM 5240 N N . TYR B 1 281 ? 7.664 12.461 8.211 1 77.38 281 TYR B N 1
ATOM 5241 C CA . TYR B 1 281 ? 6.215 12.484 8.062 1 77.38 281 TYR B CA 1
ATOM 5242 C C . TYR B 1 281 ? 5.785 11.805 6.77 1 77.38 281 TYR B C 1
ATOM 5244 O O . TYR B 1 281 ? 6.465 11.914 5.746 1 77.38 281 TYR B O 1
ATOM 5252 N N . ASP B 1 282 ? 4.824 10.977 6.867 1 85.56 282 ASP B N 1
ATOM 5253 C CA . ASP B 1 282 ? 4.059 10.641 5.668 1 85.56 282 ASP B CA 1
ATOM 5254 C C . ASP B 1 282 ? 2.967 11.672 5.402 1 85.56 282 ASP B C 1
ATOM 5256 O O . ASP B 1 282 ? 1.844 11.531 5.895 1 85.56 282 ASP B O 1
ATOM 5260 N N . LEU B 1 283 ? 3.297 12.727 4.648 1 88.81 283 LEU B N 1
ATOM 5261 C CA . LEU B 1 283 ? 2.416 13.867 4.441 1 88.81 283 LEU B CA 1
ATOM 5262 C C . LEU B 1 283 ? 1.168 13.461 3.668 1 88.81 283 LEU B C 1
ATOM 5264 O O . LEU B 1 283 ? 1.242 12.648 2.746 1 88.81 283 LEU B O 1
ATOM 5268 N N . PRO B 1 284 ? 0.111 14.062 4.004 1 91.81 284 PRO B N 1
ATOM 5269 C CA . PRO B 1 284 ? -1.131 13.695 3.32 1 91.81 284 PRO B CA 1
ATOM 5270 C C . PRO B 1 284 ? -1.08 13.969 1.818 1 91.81 284 PRO B C 1
ATOM 5272 O O . PRO B 1 284 ? -0.559 15 1.391 1 91.81 284 PRO B O 1
ATOM 5275 N N . PHE B 1 285 ? -1.527 13.062 0.99 1 92 285 PHE B N 1
ATOM 5276 C CA . PHE B 1 285 ? -1.739 13.172 -0.448 1 92 285 PHE B CA 1
ATOM 5277 C C . PHE B 1 285 ? -0.418 13.391 -1.175 1 92 285 PHE B C 1
ATOM 5279 O O . PHE B 1 285 ? -0.374 14.078 -2.201 1 92 285 PHE B O 1
ATOM 5286 N N . ASN B 1 286 ? 0.635 12.906 -0.613 1 86.81 286 ASN B N 1
ATOM 5287 C CA . ASN B 1 286 ? 1.966 13.133 -1.164 1 86.81 286 ASN B CA 1
ATOM 5288 C C . ASN B 1 286 ? 2.129 12.469 -2.527 1 86.81 286 ASN B C 1
ATOM 5290 O O . ASN B 1 286 ? 3.012 12.836 -3.305 1 86.81 286 ASN B O 1
ATOM 5294 N N . ASN B 1 287 ? 1.316 11.508 -2.861 1 84 287 ASN B N 1
ATOM 5295 C CA . ASN B 1 287 ? 1.38 10.859 -4.168 1 84 287 ASN B CA 1
ATOM 5296 C C . ASN B 1 287 ? 0.724 11.719 -5.246 1 84 287 ASN B C 1
ATOM 5298 O O . ASN B 1 287 ? 0.899 11.469 -6.441 1 84 287 ASN B O 1
ATOM 5302 N N . VAL B 1 288 ? 0.002 12.734 -4.832 1 88.12 288 VAL B N 1
ATOM 5303 C CA . VAL B 1 288 ? -0.724 13.602 -5.754 1 88.12 288 VAL B CA 1
ATOM 5304 C C . VAL B 1 288 ? -0.135 15.008 -5.715 1 88.12 288 VAL B C 1
ATOM 5306 O O . VAL B 1 288 ? -0.005 15.664 -6.75 1 88.12 288 VAL B O 1
ATOM 5309 N N . LEU B 1 289 ? 0.221 15.391 -4.52 1 90.19 289 LEU B N 1
ATOM 5310 C CA . LEU B 1 289 ? 0.704 16.75 -4.309 1 90.19 289 LEU B CA 1
ATOM 5311 C C . LEU B 1 289 ? 2.221 16.766 -4.152 1 90.19 289 LEU B C 1
ATOM 5313 O O . LEU B 1 289 ? 2.779 16 -3.367 1 90.19 289 LEU B O 1
ATOM 5317 N N . ASP B 1 290 ? 2.793 17.594 -4.926 1 87.56 290 ASP B N 1
ATOM 5318 C CA . ASP B 1 290 ? 4.215 17.844 -4.738 1 87.56 290 ASP B CA 1
ATOM 5319 C C . ASP B 1 290 ? 4.445 18.875 -3.633 1 87.56 290 ASP B C 1
ATOM 5321 O O . ASP B 1 290 ? 4.438 20.078 -3.891 1 87.56 290 ASP B O 1
ATOM 5325 N N . TRP B 1 291 ? 4.707 18.453 -2.48 1 89.44 291 TRP B N 1
ATOM 5326 C CA . TRP B 1 291 ? 4.805 19.312 -1.299 1 89.44 291 TRP B CA 1
ATOM 5327 C C . TRP B 1 291 ? 5.957 20.297 -1.431 1 89.44 291 TRP B C 1
ATOM 5329 O O . TRP B 1 291 ? 5.973 21.328 -0.764 1 89.44 291 TRP B O 1
ATOM 5339 N N . SER B 1 292 ? 6.957 20.031 -2.279 1 87.5 292 SER B N 1
ATOM 5340 C CA . SER B 1 292 ? 8.094 20.922 -2.449 1 87.5 292 SER B CA 1
ATOM 5341 C C . SER B 1 292 ? 7.676 22.219 -3.158 1 87.5 292 SER B C 1
ATOM 5343 O O . SER B 1 292 ? 8.414 23.203 -3.152 1 87.5 292 SER B O 1
ATOM 5345 N N . LYS B 1 293 ? 6.535 22.203 -3.707 1 92.94 293 LYS B N 1
ATOM 5346 C CA . LYS B 1 293 ? 6.082 23.344 -4.492 1 92.94 293 LYS B CA 1
ATOM 5347 C C . LYS B 1 293 ? 5.336 24.359 -3.623 1 92.94 293 LYS B C 1
ATOM 5349 O O . LYS B 1 293 ? 5.086 25.484 -4.047 1 92.94 293 LYS B O 1
ATOM 5354 N N . PHE B 1 294 ? 5.012 23.938 -2.383 1 95.31 294 PHE B N 1
ATOM 5355 C CA . PHE B 1 294 ? 4.25 24.875 -1.573 1 95.31 294 PHE B CA 1
ATOM 5356 C C . PHE B 1 294 ? 4.648 24.781 -0.106 1 95.31 294 PHE B C 1
ATOM 5358 O O . PHE B 1 294 ? 3.926 25.25 0.773 1 95.31 294 PHE B O 1
ATOM 5365 N N . SER B 1 295 ? 5.711 24.109 0.177 1 94.25 295 SER B N 1
ATOM 5366 C CA . SER B 1 295 ? 6.262 23.984 1.522 1 94.25 295 SER B CA 1
ATOM 5367 C C . SER B 1 295 ? 7.781 23.875 1.49 1 94.25 295 SER B C 1
ATOM 5369 O O . SER B 1 295 ? 8.383 23.781 0.416 1 94.25 295 SER B O 1
ATOM 5371 N N . ILE B 1 296 ? 8.297 24.047 2.646 1 92.31 296 ILE B N 1
ATOM 5372 C CA . ILE B 1 296 ? 9.742 23.891 2.82 1 92.31 296 ILE B CA 1
ATOM 5373 C C . ILE B 1 296 ? 10.016 22.812 3.869 1 92.31 296 ILE B C 1
ATOM 5375 O O . ILE B 1 296 ? 9.375 22.781 4.922 1 92.31 296 ILE B O 1
ATOM 5379 N N . ILE B 1 297 ? 10.867 21.969 3.523 1 86.62 297 ILE B N 1
ATOM 5380 C CA . ILE B 1 297 ? 11.258 20.922 4.469 1 86.62 297 ILE B CA 1
ATOM 5381 C C . ILE B 1 297 ? 12.664 21.219 5 1 86.62 297 ILE B C 1
ATOM 5383 O O . ILE B 1 297 ? 13.594 21.438 4.219 1 86.62 297 ILE B O 1
ATOM 5387 N N . VAL B 1 298 ? 12.82 21.219 6.305 1 87 298 VAL B N 1
ATOM 5388 C CA . VAL B 1 298 ? 14.094 21.484 6.961 1 87 298 VAL B CA 1
ATOM 5389 C C . VAL B 1 298 ? 14.438 20.359 7.93 1 87 298 VAL B C 1
ATOM 5391 O O . VAL B 1 298 ? 13.57 19.891 8.672 1 87 298 VAL B O 1
ATOM 5394 N N . SER B 1 299 ? 15.672 19.891 7.879 1 81.81 299 SER B N 1
ATOM 5395 C CA . SER B 1 299 ? 16.109 18.875 8.82 1 81.81 299 SER B CA 1
ATOM 5396 C C . SER B 1 299 ? 16.266 19.438 10.227 1 81.81 299 SER B C 1
ATOM 5398 O O . SER B 1 299 ? 16.484 20.641 10.398 1 81.81 299 SER B O 1
ATOM 5400 N N . HIS B 1 300 ? 16.156 18.547 11.164 1 82.31 300 HIS B N 1
ATOM 5401 C CA . HIS B 1 300 ? 16.328 18.922 12.562 1 82.31 300 HIS B CA 1
ATOM 5402 C C . HIS B 1 300 ? 17.672 19.609 12.789 1 82.31 300 HIS B C 1
ATOM 5404 O O . HIS B 1 300 ? 17.75 20.641 13.477 1 82.31 300 HIS B O 1
ATOM 5410 N N . GLY B 1 301 ? 18.719 19.109 12.211 1 83.81 301 GLY B N 1
ATOM 5411 C CA . GLY B 1 301 ? 20.062 19.641 12.383 1 83.81 301 GLY B CA 1
ATOM 5412 C C . GLY B 1 301 ? 20.234 21.031 11.789 1 83.81 301 GLY B C 1
ATOM 5413 O O . GLY B 1 301 ? 21.188 21.734 12.133 1 83.81 301 GLY B O 1
ATOM 5414 N N . ASP B 1 302 ? 19.297 21.5 11.039 1 88.75 302 ASP B N 1
ATOM 5415 C CA . ASP B 1 302 ? 19.438 22.766 10.328 1 88.75 302 ASP B CA 1
ATOM 5416 C C . ASP B 1 302 ? 18.641 23.875 11.031 1 88.75 302 ASP B C 1
ATOM 5418 O O . ASP B 1 302 ? 18.547 25 10.523 1 88.75 302 ASP B O 1
ATOM 5422 N N . ILE B 1 303 ? 18.156 23.656 12.164 1 91 303 ILE B N 1
ATOM 5423 C CA . ILE B 1 303 ? 17.375 24.625 12.922 1 91 303 ILE B CA 1
ATOM 5424 C C . ILE B 1 303 ? 18.219 25.875 13.156 1 91 303 ILE B C 1
ATOM 5426 O O . ILE B 1 303 ? 17.734 27 12.977 1 91 303 ILE B O 1
ATOM 5430 N N . PRO B 1 304 ? 19.531 25.766 13.445 1 93.25 304 PRO B N 1
ATOM 5431 C CA . PRO B 1 304 ? 20.344 26.984 13.625 1 93.25 304 PRO B CA 1
ATOM 5432 C C . PRO B 1 304 ? 20.469 27.797 12.344 1 93.25 304 PRO B C 1
ATOM 5434 O O . PRO B 1 304 ? 20.75 29 12.398 1 93.25 304 PRO B O 1
ATOM 5437 N N . LEU B 1 305 ? 20.234 27.188 11.266 1 95.12 305 LEU B N 1
ATOM 5438 C CA . LEU B 1 305 ? 20.391 27.859 9.977 1 95.12 305 LEU B CA 1
ATOM 5439 C C . LEU B 1 305 ? 19.047 28.25 9.398 1 95.12 305 LEU B C 1
ATOM 5441 O O . LEU B 1 305 ? 18.953 28.688 8.25 1 95.12 305 LEU B O 1
ATOM 5445 N N . LEU B 1 306 ? 18.016 28.156 10.148 1 95.62 306 LEU B N 1
ATOM 5446 C CA . LEU B 1 306 ? 16.656 28.312 9.68 1 95.62 306 LEU B CA 1
ATOM 5447 C C . LEU B 1 306 ? 16.453 29.672 9.016 1 95.62 306 LEU B C 1
ATOM 5449 O O . LEU B 1 306 ? 15.93 29.75 7.902 1 95.62 306 LEU B O 1
ATOM 5453 N N . LYS B 1 307 ? 16.875 30.75 9.672 1 96.5 307 LYS B N 1
ATOM 5454 C CA . LYS B 1 307 ? 16.703 32.094 9.133 1 96.5 307 LYS B CA 1
ATOM 5455 C C . LYS B 1 307 ? 17.422 32.25 7.797 1 96.5 307 LYS B C 1
ATOM 5457 O O . LYS B 1 307 ? 16.859 32.781 6.84 1 96.5 307 LYS B O 1
ATOM 5462 N N . GLN B 1 308 ? 18.641 31.75 7.762 1 96.81 308 GLN B N 1
ATOM 5463 C CA . GLN B 1 308 ? 19.422 31.828 6.531 1 96.81 308 GLN B CA 1
ATOM 5464 C C . GLN B 1 308 ? 18.734 31.062 5.398 1 96.81 308 GLN B C 1
ATOM 5466 O O . GLN B 1 308 ? 18.703 31.547 4.262 1 96.81 308 GLN B O 1
ATOM 5471 N N . ILE B 1 309 ? 18.219 29.922 5.734 1 96 309 ILE B N 1
ATOM 5472 C CA . ILE B 1 309 ? 17.531 29.078 4.754 1 96 309 ILE B CA 1
ATOM 5473 C C . ILE B 1 309 ? 16.328 29.828 4.191 1 96 309 ILE B C 1
ATOM 5475 O O . ILE B 1 309 ? 16.172 29.922 2.973 1 96 309 ILE B O 1
ATOM 5479 N N . LEU B 1 310 ? 15.555 30.406 5 1 97.31 310 LEU B N 1
ATOM 5480 C CA . LEU B 1 310 ? 14.312 31.047 4.578 1 97.31 310 LEU B CA 1
ATOM 5481 C C . LEU B 1 310 ? 14.594 32.344 3.83 1 97.31 310 LEU B C 1
ATOM 5483 O O . LEU B 1 310 ? 13.906 32.688 2.861 1 97.31 310 LEU B O 1
ATOM 5487 N N . LEU B 1 311 ? 15.633 33.062 4.227 1 97 311 LEU B N 1
ATOM 5488 C CA . LEU B 1 311 ? 15.984 34.344 3.574 1 97 311 LEU B CA 1
ATOM 5489 C C . LEU B 1 311 ? 16.641 34.094 2.221 1 97 311 LEU B C 1
ATOM 5491 O O . LEU B 1 311 ? 16.703 34.969 1.378 1 97 311 LEU B O 1
ATOM 5495 N N . SER B 1 312 ? 17.125 32.906 2.07 1 96.88 312 SER B N 1
ATOM 5496 C CA . SER B 1 312 ? 17.781 32.562 0.807 1 96.88 312 SER B CA 1
ATOM 5497 C C . SER B 1 312 ? 16.75 32.281 -0.283 1 96.88 312 SER B C 1
ATOM 5499 O O . SER B 1 312 ? 17.078 32.25 -1.469 1 96.88 312 SER B O 1
ATOM 5501 N N . ILE B 1 313 ? 15.523 32.094 0.072 1 96.94 313 ILE B N 1
ATOM 5502 C CA . ILE B 1 313 ? 14.461 31.891 -0.901 1 96.94 313 ILE B CA 1
ATOM 5503 C C . ILE B 1 313 ? 14.133 33.188 -1.612 1 96.94 313 ILE B C 1
ATOM 5505 O O . ILE B 1 313 ? 13.766 34.188 -0.97 1 96.94 313 ILE B O 1
ATOM 5509 N N . SER B 1 314 ? 14.258 33.188 -2.898 1 97.25 314 SER B N 1
ATOM 5510 C CA . SER B 1 314 ? 13.992 34.406 -3.668 1 97.25 314 SER B CA 1
ATOM 5511 C C . SER B 1 314 ? 12.531 34.812 -3.578 1 97.25 314 SER B C 1
ATOM 5513 O O . SER B 1 314 ? 11.664 34 -3.279 1 97.25 314 SER B O 1
ATOM 5515 N N . ARG B 1 315 ? 12.312 36.062 -3.818 1 96.25 315 ARG B N 1
ATOM 5516 C CA . ARG B 1 315 ? 10.938 36.562 -3.846 1 96.25 315 ARG B CA 1
ATOM 5517 C C . ARG B 1 315 ? 10.109 35.812 -4.883 1 96.25 315 ARG B C 1
ATOM 5519 O O . ARG B 1 315 ? 8.945 35.469 -4.637 1 96.25 315 ARG B O 1
ATOM 5526 N N . HIS B 1 316 ? 10.734 35.531 -5.988 1 97 316 HIS B N 1
ATOM 5527 C CA . HIS B 1 316 ? 10.055 34.812 -7.047 1 97 316 HIS B CA 1
ATOM 5528 C C . HIS B 1 316 ? 9.617 33.406 -6.57 1 97 316 HIS B C 1
ATOM 5530 O O . HIS B 1 316 ? 8.477 33 -6.789 1 97 316 HIS B O 1
ATOM 5536 N N . ASN B 1 317 ? 10.484 32.688 -5.918 1 97.12 317 ASN B N 1
ATOM 5537 C CA . ASN B 1 317 ? 10.172 31.375 -5.418 1 97.12 317 ASN B CA 1
ATOM 5538 C C . ASN B 1 317 ? 9.102 31.422 -4.328 1 97.12 317 ASN B C 1
ATOM 5540 O O . ASN B 1 317 ? 8.227 30.547 -4.273 1 97.12 317 ASN B O 1
ATOM 5544 N N . TYR B 1 318 ? 9.195 32.438 -3.518 1 97.75 318 TYR B N 1
ATOM 5545 C CA . TYR B 1 318 ? 8.18 32.594 -2.484 1 97.75 318 TYR B CA 1
ATOM 5546 C C . TYR B 1 318 ? 6.805 32.812 -3.102 1 97.75 318 TYR B C 1
ATOM 5548 O O . TYR B 1 318 ? 5.828 32.188 -2.684 1 97.75 318 TYR B O 1
ATOM 5556 N N . LEU B 1 319 ? 6.75 33.656 -4.055 1 97.88 319 LEU B N 1
ATOM 5557 C CA . LEU B 1 319 ? 5.477 33.969 -4.691 1 97.88 319 LEU B CA 1
ATOM 5558 C C . LEU B 1 319 ? 4.91 32.75 -5.391 1 97.88 319 LEU B C 1
ATOM 5560 O O . LEU B 1 319 ? 3.699 32.5 -5.363 1 97.88 319 LEU B O 1
ATOM 5564 N N . ASN B 1 320 ? 5.785 31.969 -5.988 1 97.19 320 ASN B N 1
ATOM 5565 C CA . ASN B 1 320 ? 5.352 30.719 -6.609 1 97.19 320 ASN B CA 1
ATOM 5566 C C . ASN B 1 320 ? 4.785 29.75 -5.578 1 97.19 320 ASN B C 1
ATOM 5568 O O . ASN B 1 320 ? 3.75 29.125 -5.812 1 97.19 320 ASN B O 1
ATOM 5572 N N . MET B 1 321 ? 5.426 29.594 -4.477 1 97.5 321 MET B N 1
ATOM 5573 C CA . MET B 1 321 ? 4.945 28.719 -3.416 1 97.5 321 MET B CA 1
ATOM 5574 C C . MET B 1 321 ? 3.596 29.188 -2.887 1 97.5 321 MET B C 1
ATOM 5576 O O . MET B 1 321 ? 2.697 28.375 -2.652 1 97.5 321 MET B O 1
ATOM 5580 N N . TYR B 1 322 ? 3.541 30.484 -2.717 1 97.31 322 TYR B N 1
ATOM 5581 C CA . TYR B 1 322 ? 2.295 31.062 -2.227 1 97.31 322 TYR B CA 1
ATOM 5582 C C . TYR B 1 322 ? 1.144 30.766 -3.182 1 97.31 322 TYR B C 1
ATOM 5584 O O . TYR B 1 322 ? 0.059 30.359 -2.754 1 97.31 322 TYR B O 1
ATOM 5592 N N . GLN B 1 323 ? 1.396 30.953 -4.449 1 96.38 323 GLN B N 1
ATOM 5593 C CA . GLN B 1 323 ? 0.369 30.688 -5.453 1 96.38 323 GLN B CA 1
ATOM 5594 C C . GLN B 1 323 ? -0.019 29.219 -5.465 1 96.38 323 GLN B C 1
ATOM 5596 O O . GLN B 1 323 ? -1.202 28.875 -5.551 1 96.38 323 GLN B O 1
ATOM 5601 N N . ASN B 1 324 ? 0.971 28.359 -5.441 1 96.19 324 ASN B N 1
ATOM 5602 C CA . ASN B 1 324 ? 0.706 26.922 -5.395 1 96.19 324 ASN B CA 1
ATOM 5603 C C . ASN B 1 324 ? -0.091 26.547 -4.148 1 96.19 324 ASN B C 1
ATOM 5605 O O . ASN B 1 324 ? -0.992 25.703 -4.219 1 96.19 324 ASN B O 1
ATOM 5609 N N . LEU B 1 325 ? 0.273 27.141 -3.057 1 96.44 325 LEU B N 1
ATOM 5610 C CA . LEU B 1 325 ? -0.441 26.891 -1.809 1 96.44 325 LEU B CA 1
ATOM 5611 C C . LEU B 1 325 ? -1.913 27.266 -1.94 1 96.44 325 LEU B C 1
ATOM 5613 O O . LEU B 1 325 ? -2.789 26.531 -1.484 1 96.44 325 LEU B O 1
ATOM 5617 N N . CYS B 1 326 ? -2.143 28.375 -2.547 1 94.81 326 CYS B N 1
ATOM 5618 C CA . CYS B 1 326 ? -3.512 28.828 -2.758 1 94.81 326 CYS B CA 1
ATOM 5619 C C . CYS B 1 326 ? -4.309 27.812 -3.562 1 94.81 326 CYS B C 1
ATOM 5621 O O . CYS B 1 326 ? -5.5 27.609 -3.314 1 94.81 326 CYS B O 1
ATOM 5623 N N . HIS B 1 327 ? -3.658 27.141 -4.426 1 93.19 327 HIS B N 1
ATOM 5624 C CA . HIS B 1 327 ? -4.32 26.172 -5.293 1 93.19 327 HIS B CA 1
ATOM 5625 C C . HIS B 1 327 ? -4.613 24.875 -4.547 1 93.19 327 HIS B C 1
ATOM 5627 O O . HIS B 1 327 ? -5.633 24.234 -4.793 1 93.19 327 HIS B O 1
ATOM 5633 N N . VAL B 1 328 ? -3.762 24.469 -3.637 1 94.56 328 VAL B N 1
ATOM 5634 C CA . VAL B 1 328 ? -3.881 23.125 -3.064 1 94.56 328 VAL B CA 1
ATOM 5635 C C . VAL B 1 328 ? -4.688 23.188 -1.771 1 94.56 328 VAL B C 1
ATOM 5637 O O . VAL B 1 328 ? -5.109 22.156 -1.245 1 94.56 328 VAL B O 1
ATOM 5640 N N . ARG B 1 329 ? -4.977 24.406 -1.258 1 93.44 329 ARG B N 1
ATOM 5641 C CA . ARG B 1 329 ? -5.648 24.578 0.024 1 93.44 329 ARG B CA 1
ATOM 5642 C C . ARG B 1 329 ? -7 23.875 0.038 1 93.44 329 ARG B C 1
ATOM 5644 O O . ARG B 1 329 ? -7.434 23.375 1.078 1 93.44 329 ARG B O 1
ATOM 5651 N N . LYS B 1 330 ? -7.637 23.812 -1.093 1 93.38 330 LYS B N 1
ATOM 5652 C CA . LYS B 1 330 ? -8.961 23.219 -1.186 1 93.38 330 LYS B CA 1
ATOM 5653 C C . LYS B 1 330 ? -8.922 21.734 -0.81 1 93.38 330 LYS B C 1
ATOM 5655 O O . LYS B 1 330 ? -9.914 21.188 -0.314 1 93.38 330 LYS B O 1
ATOM 5660 N N . HIS B 1 331 ? -7.797 21.062 -1.064 1 95.38 331 HIS B N 1
ATOM 5661 C CA . HIS B 1 331 ? -7.648 19.625 -0.8 1 95.38 331 HIS B CA 1
ATOM 5662 C C . HIS B 1 331 ? -7.613 19.344 0.698 1 95.38 331 HIS B C 1
ATOM 5664 O O . HIS B 1 331 ? -7.727 18.203 1.119 1 95.38 331 HIS B O 1
ATOM 5670 N N . PHE B 1 332 ? -7.539 20.406 1.524 1 95.5 332 PHE B N 1
ATOM 5671 C CA . PHE B 1 332 ? -7.414 20.266 2.971 1 95.5 332 PHE B CA 1
ATOM 5672 C C . PHE B 1 332 ? -8.609 20.891 3.682 1 95.5 332 PHE B C 1
ATOM 5674 O O . PHE B 1 332 ? -8.531 21.219 4.867 1 95.5 332 PHE B O 1
ATOM 5681 N N . GLN B 1 333 ? -9.672 21.016 2.965 1 94.19 333 GLN B N 1
ATOM 5682 C CA . GLN B 1 333 ? -10.914 21.547 3.512 1 94.19 333 GLN B CA 1
ATOM 5683 C C . GLN B 1 333 ? -11.992 20.469 3.57 1 94.19 333 GLN B C 1
ATOM 5685 O O . GLN B 1 333 ? -12.141 19.688 2.633 1 94.19 333 GLN B O 1
ATOM 5690 N N . TRP B 1 334 ? -12.664 20.438 4.684 1 94.81 334 TRP B N 1
ATOM 5691 C CA . TRP B 1 334 ? -13.758 19.469 4.863 1 94.81 334 TRP B CA 1
ATOM 5692 C C . TRP B 1 334 ? -15.102 20.141 4.605 1 94.81 334 TRP B C 1
ATOM 5694 O O . TRP B 1 334 ? -15.305 21.297 4.938 1 94.81 334 TRP B O 1
ATOM 5704 N N . HIS B 1 335 ? -15.992 19.453 4.039 1 93.62 335 HIS B N 1
ATOM 5705 C CA . HIS B 1 335 ? -17.375 19.859 3.811 1 93.62 335 HIS B CA 1
ATOM 5706 C C . HIS B 1 335 ? -18.359 18.766 4.191 1 93.62 335 HIS B C 1
ATOM 5708 O O . HIS B 1 335 ? -18.078 17.578 4 1 93.62 335 HIS B O 1
ATOM 5714 N N . ARG B 1 336 ? -19.453 19.141 4.766 1 91.88 336 ARG B N 1
ATOM 5715 C CA . ARG B 1 336 ? -20.484 18.172 5.086 1 91.88 336 ARG B CA 1
ATOM 5716 C C . ARG B 1 336 ? -20.953 17.438 3.836 1 91.88 336 ARG B C 1
ATOM 5718 O O . ARG B 1 336 ? -21.094 16.203 3.846 1 91.88 336 ARG B O 1
ATOM 5725 N N . THR B 1 337 ? -21.25 18.219 2.896 1 93.81 337 THR B N 1
ATOM 5726 C CA . THR B 1 337 ? -21.453 17.656 1.563 1 93.81 337 THR B CA 1
ATOM 5727 C C . THR B 1 337 ? -20.172 17.766 0.731 1 93.81 337 THR B C 1
ATOM 5729 O O . THR B 1 337 ? -19.719 18.859 0.414 1 93.81 337 THR B O 1
ATOM 5732 N N . PRO B 1 338 ? -19.688 16.672 0.397 1 95.38 338 PRO B N 1
ATOM 5733 C CA . PRO B 1 338 ? -18.375 16.672 -0.26 1 95.38 338 PRO B CA 1
ATOM 5734 C C . PRO B 1 338 ? -18.344 17.562 -1.506 1 95.38 338 PRO B C 1
ATOM 5736 O O . PRO B 1 338 ? -19.328 17.609 -2.254 1 95.38 338 PRO B O 1
ATOM 5739 N N . ARG B 1 339 ? -17.281 18.234 -1.653 1 94.94 339 ARG B N 1
ATOM 5740 C CA . ARG B 1 339 ? -16.969 19.016 -2.852 1 94.94 339 ARG B CA 1
ATOM 5741 C C . ARG B 1 339 ? -15.789 18.406 -3.598 1 94.94 339 ARG B C 1
ATOM 5743 O O . ARG B 1 339 ? -14.891 17.812 -2.982 1 94.94 339 ARG B O 1
ATOM 5750 N N . THR B 1 340 ? -15.789 18.594 -4.871 1 95.12 340 THR B N 1
ATOM 5751 C CA . THR B 1 340 ? -14.758 17.984 -5.703 1 95.12 340 THR B CA 1
ATOM 5752 C C . THR B 1 340 ? -13.367 18.375 -5.215 1 95.12 340 THR B C 1
ATOM 5754 O O . THR B 1 340 ? -13.086 19.547 -5.008 1 95.12 340 THR B O 1
ATOM 5757 N N . TYR B 1 341 ? -12.57 17.438 -4.922 1 96.06 341 TYR B N 1
ATOM 5758 C CA . TYR B 1 341 ? -11.156 17.547 -4.574 1 96.06 341 TYR B CA 1
ATOM 5759 C C . TYR B 1 341 ? -10.992 18.031 -3.139 1 96.06 341 TYR B C 1
ATOM 5761 O O . TYR B 1 341 ? -9.883 18.391 -2.729 1 96.06 341 TYR B O 1
ATOM 5769 N N . ASP B 1 342 ? -12.039 18.078 -2.361 1 96.75 342 ASP B N 1
ATOM 5770 C CA . ASP B 1 342 ? -11.852 18.484 -0.973 1 96.75 342 ASP B CA 1
ATOM 5771 C C . ASP B 1 342 ? -11.18 17.375 -0.163 1 96.75 342 ASP B C 1
ATOM 5773 O O . ASP B 1 342 ? -10.703 16.391 -0.726 1 96.75 342 ASP B O 1
ATOM 5777 N N . ALA B 1 343 ? -11.016 17.578 1.109 1 96.81 343 ALA B N 1
ATOM 5778 C CA . ALA B 1 343 ? -10.297 16.641 1.955 1 96.81 343 ALA B CA 1
ATOM 5779 C C . ALA B 1 343 ? -10.953 15.258 1.925 1 96.81 343 ALA B C 1
ATOM 5781 O O . ALA B 1 343 ? -10.266 14.234 1.929 1 96.81 343 ALA B O 1
ATOM 5782 N N . PHE B 1 344 ? -12.289 15.234 1.886 1 97.94 344 PHE B N 1
ATOM 5783 C CA . PHE B 1 344 ? -13.023 13.977 1.835 1 97.94 344 PHE B CA 1
ATOM 5784 C C . PHE B 1 344 ? -12.688 13.203 0.561 1 97.94 344 PHE B C 1
ATOM 5786 O O . PHE B 1 344 ? -12.273 12.047 0.618 1 97.94 344 PHE B O 1
ATOM 5793 N N . HIS B 1 345 ? -12.812 13.859 -0.582 1 98.06 345 HIS B N 1
ATOM 5794 C CA . HIS B 1 345 ? -12.547 13.227 -1.868 1 98.06 345 HIS B CA 1
ATOM 5795 C C . HIS B 1 345 ? -11.094 12.773 -1.972 1 98.06 345 HIS B C 1
ATOM 5797 O O . HIS B 1 345 ? -10.812 11.68 -2.467 1 98.06 345 HIS B O 1
ATOM 5803 N N . MET B 1 346 ? -10.234 13.648 -1.528 1 97.38 346 MET B N 1
ATOM 5804 C CA . MET B 1 346 ? -8.812 13.32 -1.634 1 97.38 346 MET B CA 1
ATOM 5805 C C . MET B 1 346 ? -8.469 12.125 -0.75 1 97.38 346 MET B C 1
ATOM 5807 O O . MET B 1 346 ? -7.617 11.312 -1.106 1 97.38 346 MET B O 1
ATOM 5811 N N . THR B 1 347 ? -9.086 12.039 0.397 1 97.94 347 THR B N 1
ATOM 5812 C CA . THR B 1 347 ? -8.883 10.883 1.268 1 97.94 347 THR B CA 1
ATOM 5813 C C . THR B 1 347 ? -9.438 9.617 0.625 1 97.94 347 THR B C 1
ATOM 5815 O O . THR B 1 347 ? -8.781 8.57 0.627 1 97.94 347 THR B O 1
ATOM 5818 N N . LEU B 1 348 ? -10.648 9.703 0.035 1 98.12 348 LEU B N 1
ATOM 5819 C CA . LEU B 1 348 ? -11.211 8.562 -0.674 1 98.12 348 LEU B CA 1
ATOM 5820 C C . LEU B 1 348 ? -10.297 8.117 -1.804 1 98.12 348 LEU B C 1
ATOM 5822 O O . LEU B 1 348 ? -10.172 6.914 -2.068 1 98.12 348 LEU B O 1
ATOM 5826 N N . TYR B 1 349 ? -9.695 9.055 -2.422 1 96.56 349 TYR B N 1
ATOM 5827 C CA . TYR B 1 349 ? -8.805 8.719 -3.531 1 96.56 349 TYR B CA 1
ATOM 5828 C C . TYR B 1 349 ? -7.621 7.895 -3.047 1 96.56 349 TYR B C 1
ATOM 5830 O O . TYR B 1 349 ? -7.145 7.004 -3.752 1 96.56 349 TYR B O 1
ATOM 5838 N N . GLN B 1 350 ? -7.094 8.227 -1.835 1 95.88 350 GLN B N 1
ATOM 5839 C CA . GLN B 1 350 ? -6.02 7.41 -1.276 1 95.88 350 GLN B CA 1
ATOM 5840 C C . GLN B 1 350 ? -6.465 5.961 -1.094 1 95.88 350 GLN B C 1
ATOM 5842 O O . GLN B 1 350 ? -5.691 5.031 -1.334 1 95.88 350 GLN B O 1
ATOM 5847 N N . LEU B 1 351 ? -7.715 5.785 -0.646 1 96.12 351 LEU B N 1
ATOM 5848 C CA . LEU B 1 351 ? -8.273 4.441 -0.531 1 96.12 351 LEU B CA 1
ATOM 5849 C C . LEU B 1 351 ? -8.422 3.795 -1.904 1 96.12 351 LEU B C 1
ATOM 5851 O O . LEU B 1 351 ? -8.086 2.621 -2.082 1 96.12 351 LEU B O 1
ATOM 5855 N N . TRP B 1 352 ? -8.867 4.586 -2.855 1 94.31 352 TRP B N 1
ATOM 5856 C CA . TRP B 1 352 ? -9.078 4.117 -4.219 1 94.31 352 TRP B CA 1
ATOM 5857 C C . TRP B 1 352 ? -7.793 3.535 -4.801 1 94.31 352 TRP B C 1
ATOM 5859 O O . TRP B 1 352 ? -7.832 2.551 -5.543 1 94.31 352 TRP B O 1
ATOM 5869 N N . LEU B 1 353 ? -6.695 4.125 -4.461 1 90.94 353 LEU B N 1
ATOM 5870 C CA . LEU B 1 353 ? -5.402 3.664 -4.953 1 90.94 353 LEU B CA 1
ATOM 5871 C C . LEU B 1 353 ? -5.039 2.311 -4.355 1 90.94 353 LEU B C 1
ATOM 5873 O O . LEU B 1 353 ? -4.117 1.645 -4.828 1 90.94 353 LEU B O 1
ATOM 5877 N N . ARG B 1 354 ? -5.766 1.889 -3.369 1 91.06 354 ARG B N 1
ATOM 5878 C CA . ARG B 1 354 ? -5.496 0.633 -2.676 1 91.06 354 ARG B CA 1
ATOM 5879 C C . ARG B 1 354 ? -6.559 -0.41 -2.998 1 91.06 354 ARG B C 1
ATOM 5881 O O . ARG B 1 354 ? -6.668 -1.427 -2.309 1 91.06 354 ARG B O 1
ATOM 5888 N N . ARG B 1 355 ? -7.293 -0.164 -4.047 1 86.31 355 ARG B N 1
ATOM 5889 C CA . ARG B 1 355 ? -8.328 -1.105 -4.461 1 86.31 355 ARG B CA 1
ATOM 5890 C C . ARG B 1 355 ? -7.719 -2.33 -5.133 1 86.31 355 ARG B C 1
ATOM 5892 O O . ARG B 1 355 ? -6.543 -2.322 -5.496 1 86.31 355 ARG B O 1
ATOM 5899 N N . GLY B 1 356 ? -8.57 -3.297 -5.465 1 66.56 356 GLY B N 1
ATOM 5900 C CA . GLY B 1 356 ? -8.195 -4.473 -6.23 1 66.56 356 GLY B CA 1
ATOM 5901 C C . GLY B 1 356 ? -7.738 -5.633 -5.363 1 66.56 356 GLY B C 1
ATOM 5902 O O . GLY B 1 356 ? -6.902 -6.438 -5.777 1 66.56 356 GLY B O 1
ATOM 5903 N N . ILE B 1 357 ? -8.07 -5.5 -4.031 1 58.97 357 ILE B N 1
ATOM 5904 C CA . ILE B 1 357 ? -7.801 -6.66 -3.189 1 58.97 357 ILE B CA 1
ATOM 5905 C C . ILE B 1 357 ? -8.906 -7.699 -3.373 1 58.97 357 ILE B C 1
ATOM 5907 O O . ILE B 1 357 ? -10.07 -7.352 -3.58 1 58.97 357 ILE B O 1
ATOM 5911 N N . HIS B 1 358 ? -8.492 -8.828 -3.883 1 54.25 358 HIS B N 1
ATOM 5912 C CA . HIS B 1 358 ? -9.391 -9.898 -4.293 1 54.25 358 HIS B CA 1
ATOM 5913 C C . HIS B 1 358 ? -10.281 -10.344 -3.137 1 54.25 358 HIS B C 1
ATOM 5915 O O . HIS B 1 358 ? -9.859 -10.32 -1.979 1 54.25 358 HIS B O 1
ATOM 5921 N N . PHE B 1 359 ? -11.602 -10.102 -3.246 1 50.22 359 PHE B N 1
ATOM 5922 C CA . PHE B 1 359 ? -12.633 -10.695 -2.404 1 50.22 359 PHE B CA 1
ATOM 5923 C C . PHE B 1 359 ? -12.742 -12.195 -2.662 1 50.22 359 PHE B C 1
ATOM 5925 O O . PHE B 1 359 ? -12.68 -12.633 -3.811 1 50.22 359 PHE B O 1
ATOM 5932 N N . PHE B 1 360 ? -12.125 -13 -1.789 1 42.38 360 PHE B N 1
ATOM 5933 C CA . PHE B 1 360 ? -12.461 -14.406 -1.999 1 42.38 360 PHE B CA 1
ATOM 5934 C C . PHE B 1 360 ? -13.805 -14.742 -1.362 1 42.38 360 PHE B C 1
ATOM 5936 O O . PHE B 1 360 ? -14.062 -14.367 -0.217 1 42.38 360 PHE B O 1
ATOM 5943 N N . SER B 1 361 ? -14.836 -14.5 -1.919 1 37.59 361 SER B N 1
ATOM 5944 C CA . SER B 1 361 ? -16.141 -14.891 -1.392 1 37.59 361 SER B CA 1
ATOM 5945 C C . SER B 1 361 ? -16.109 -16.312 -0.839 1 37.59 361 SER B C 1
ATOM 5947 O O . SER B 1 361 ? -15.406 -17.172 -1.368 1 37.59 361 SER B O 1
#

Nearest PDB structures (foldseek):
  7zay-assembly1_A  TM=7.317E-01  e=1.837E-12  Homo sapiens
  7sck-assembly1_B  TM=7.840E-01  e=7.023E-11  Homo sapiens
  7sch-assembly1_B  TM=7.447E-01  e=2.708E-11  Homo sapiens
  7uqy-assembly1_A  TM=6.372E-01  e=3.808E-12  Homo sapiens
  7zay-assembly1_B  TM=7.311E-01  e=1.100E-10  Homo sapiens

InterPro domains:
  IPR004263 Exostosin-like [PTHR11062] (29-351)
  IPR040911 Exostosin, GT47 domain [PF03016] (30-311)

Solvent-accessible surface area (backbone atoms only — not comparable to full-atom values): 37628 Å² total; per-residue (Å²): 133,86,77,73,73,72,71,56,67,52,66,63,30,82,58,50,65,65,58,50,53,53,52,50,50,50,43,72,74,62,44,23,31,21,64,51,67,55,40,75,36,77,82,47,97,59,20,77,29,20,34,60,60,91,57,51,73,40,69,82,49,33,67,38,19,40,45,37,40,45,52,43,18,55,77,62,36,61,78,39,48,36,95,46,67,82,69,32,62,33,35,41,50,52,54,33,52,71,43,32,51,71,32,87,90,30,46,47,52,68,44,38,7,49,49,48,32,50,47,54,50,47,46,28,71,75,70,36,65,38,63,24,35,39,22,44,43,27,34,37,51,33,42,50,77,62,48,53,49,29,39,73,67,29,67,41,46,60,33,22,22,28,46,34,23,20,68,29,25,66,79,39,90,69,37,38,45,68,38,37,40,38,37,70,22,30,54,72,66,77,90,61,86,79,63,63,52,76,89,68,27,80,30,52,32,22,38,66,42,58,32,86,47,23,70,65,38,40,52,46,46,74,72,39,40,82,40,88,56,35,48,45,35,61,35,82,61,100,56,65,72,68,53,46,34,41,30,11,49,29,22,56,34,65,48,44,86,52,63,59,38,41,58,45,43,48,15,43,60,38,60,6,34,30,31,35,44,50,58,46,62,45,60,54,59,32,50,71,42,44,58,68,51,35,36,41,81,40,48,70,90,42,55,88,45,41,66,61,57,60,67,65,54,47,70,66,58,49,53,48,20,49,53,44,34,66,66,53,38,51,41,69,35,81,46,64,68,73,47,92,56,13,29,56,48,49,51,50,48,59,54,58,74,58,49,47,67,63,49,27,103,133,85,76,74,73,73,71,56,68,53,68,61,29,82,57,49,66,66,58,50,53,53,53,52,51,50,44,71,74,64,46,22,30,22,65,53,66,55,40,75,36,77,84,46,96,58,20,75,29,20,35,60,61,93,57,50,72,41,69,84,49,31,67,37,19,40,44,37,39,45,52,44,17,55,76,63,37,59,79,38,49,39,95,46,68,83,67,32,64,32,34,40,49,54,54,31,51,70,43,31,52,73,32,88,90,30,46,48,52,69,43,37,7,50,50,49,31,51,48,54,51,47,46,27,71,76,70,37,66,38,62,23,36,40,23,44,45,28,34,39,51,31,42,51,77,64,49,51,48,28,39,73,67,28,67,41,47,59,33,20,23,26,46,33,23,20,67,29,25,64,78,39,89,70,40,37,45,68,39,39,42,38,37,68,22,31,55,74,67,78,89,61,85,79,62,63,51,76,90,69,27,80,30,53,33,21,36,66,43,58,31,86,47,24,69,66,38,41,52,46,46,73,70,39,40,81,40,89,56,35,46,44,35,61,35,83,61,100,55,65,72,69,53,46,32,39,32,12,48,29,24,56,35,66,48,45,88,51,62,58,38,40,58,46,43,48,14,42,60,36,61,6,34,30,30,36,46,49,59,45,61,45,60,54,58,31,50,71,41,45,59,69,51,34,36,44,80,41,50,68,90,42,56,90,44,42,67,61,57,60,68,66,53,48,69,70,57,48,51,49,21,50,53,45,33,65,65,52,38,52,40,70,36,80,46,63,69,72,47,92,54,14,28,58,46,48,50,50,46,59,52,57,74,57,49,46,68,62,46,27,102

Secondary structure (DSSP, 8-state):
--------------S-HHHHHHHHHHHHHH--EEEPGGGG-TTSTTHHHHSPPS-TT-GGGGGGHHHHHHHHHHHH-GGGB-S-GGG-SEEE----HHHHHT-TTS-SHHHHHHHHHHHHHHHHHHT-HHHHHTTTTEEEEE-SGGGGGTTTT-HHHHHTSEEEES--BTT-TT--TTTSEEPP---------SPPPGGG--EEEEEE--GGG-HHHHHHHHHHTT-TTEEEESS--SS-HHHHHHHEEEEEEE-SSS---HHHHHHHHHTPEEEEE-S-B--TTTTT--GGGT-EEE-GGGGGGHHHHHHTS-HHHHHHHHHHHHHHGGGG---SS--TTSHHHHHHHHHHTT-------/--------------S-HHHHHHHHHHHHHH--EEEPGGGG-TTSTTHHHHSPPS-TT-GGGGGGHHHHHHHHHHHH-GGGB-S-GGG-SEEE----HHHHHT-TTS-SHHHHHHHHHHHHHHHHHHT-HHHHHTTTTEEEEE-SGGGGGTTTT-HHHHHTSEEEES--BTT-TT--TTTSEEPP---------SPPPGGG--EEEEEE--GGG-HHHHHHHHHHTT-TTEEEESS--SS-HHHHHHHEEEEEEE-SSS---HHHHHHHHHTPEEEEESS-B--TTTTT--GGGT-EEE-GGGGGGHHHHHHTS-HHHHHHHHHHHHHHGGGG---SS--TTSHHHHHHHHHHTT-------

Organism: NCBI:txid337451

pLDDT: mean 88.84, std 13.59, range [22.47, 98.5]